Protein 6BKA (pdb70)

Organism: Cyberlindnera mrakii (NCBI:txid1004253)

Radius of gyration: 20.06 Å; Cα contacts (8 Å, |Δi|>4): 781; chains: 1; bounding box: 52×48×50 Å

Sequence (373 aa):
MRSQIQSSFLKKTFEVRYPIIQAPMAGASTLELAATVTRLGGIGSIPMGSLSEKDAIEETTQLENFDEELVGDSGRIVNLNFFAHKKEPRSGRADVNEEWLKKYDKIYGKAGIEFDDKKELKLLYPSFRSIVDPQHPTVRLLKNLKPKIVSFHFGLPHEAVIESLQASDDIKKIFVTVTNLQEFQQAYESKLDGVVLQGWEAGGHRGNFKANDVEDGQLKTLLDLVSTIIVDYIDSASIISNPPFIIIAAGGIHDDEESSIKELLQFNIAAVQLGTVWLPSSSQATISPEHLKMMFQSPKSDTMMMTAAISGRNLRTISTPFLRDLHQQSSPLASIPDYPLPYDSFKSLANNDAKQSGKKGGPPQYSSAFLAGSNYHKSWKDDTRRSTEEIFSSILVQDL

Solvent-accessible surface area: 15961 Å² total

Nearest PDB structures (foldseek):
  6bka-assembly1_A  TM=1.003E+00  e=4.882E-81  Cyberlindnera mrakii
  5lsm-assembly3_A  TM=8.960E-01  e=1.431E-30  Shewanella oneidensis MR-1
  5lsm-assembly4_C  TM=8.951E-01  e=2.060E-30  Shewanella oneidensis MR-1
  5lsm-assembly5_F  TM=9.049E-01  e=4.034E-29  Shewanella oneidensis MR-1
  5lsm-assembly4_B  TM=9.003E-01  e=7.867E-29  Shewanella oneidensis MR-1

Secondary structure (DSSP, 8-state):
----HHHHHHHHT-SSSEEEPP-TTT--HHHHHHHHHHTSBEEEE-TT-TT--HHHHHHHHHHHHHTSS---EEEEEE-PPPPPSS-HHHHHHHHHHHHHHHHHHT------S-------GGG---TTSHHHHHHHHH--SEEEEESS---HHHHHHHHHTTPEEEEEE-SHHHHHHHHHTT-SEEEEE-TT-SEE---SSTT-TT-----HHHHHHHHHHHHHHHT-SSPPEEEEESS--SHHHHHHHHTTT-SEEEESGGGTTSTTS---HHHHHHHHS--S-EEEESTTTSS-EEEE--HHHHHHHHT--GGGSPSTTHHHHHHHHHHHHHHHTT--GGG---B--TTGGG---S---HHHHHHHHHTT-

InterPro domains:
  IPR004136 Nitronate monooxygenase [cd04730] (15-301)
  IPR013785 Aldolase-type TIM barrel [G3DSA:3.20.20.70] (5-374)

Structure (mmCIF, N/CA/C/O backbone):
data_6BKA
#
_entry.id   6BKA
#
_cell.length_a   44.820
_cell.length_b   68.430
_cell.length_c   58.366
_cell.angle_alpha   90.00
_cell.angle_beta   106.32
_cell.angle_gamma   90.00
#
_symmetry.space_group_name_H-M   'P 1 21 1'
#
loop_
_entity.id
_entity.type
_entity.pdbx_description
1 polymer 'Nitronate monooxygenase'
2 non-polymer 'FLAVIN MONONUCLEOTIDE'
3 non-polymer 3,6,9,12,15,18,21,24,27,30,33,36-dodecaoxaoctatriacontane-1,38-diol
4 non-polymer GLYCEROL
5 water water
#
loop_
_atom_site.group_PDB
_atom_site.id
_atom_site.type_symbol
_atom_site.label_atom_id
_atom_site.label_alt_id
_atom_site.label_comp_id
_atom_site.label_asym_id
_atom_site.label_entity_id
_atom_site.label_seq_id
_atom_site.pdbx_PDB_ins_code
_atom_site.Cartn_x
_atom_site.Cartn_y
_atom_site.Cartn_z
_atom_site.occupancy
_atom_site.B_iso_or_equiv
_atom_site.auth_seq_id
_atom_site.auth_comp_id
_atom_site.auth_asym_id
_atom_site.auth_atom_id
_atom_site.pdbx_PDB_model_num
ATOM 1 N N . MET A 1 1 ? 46.951 -9.088 39.846 1.00 24.07 1 MET A N 1
ATOM 2 C CA . MET A 1 1 ? 46.221 -9.983 38.898 1.00 23.89 1 MET A CA 1
ATOM 3 C C . MET A 1 1 ? 46.398 -9.372 37.528 1.00 17.82 1 MET A C 1
ATOM 4 O O . MET A 1 1 ? 46.732 -8.207 37.416 1.00 17.63 1 MET A O 1
ATOM 9 N N . ARG A 1 2 ? 46.197 -10.176 36.540 1.00 22.12 2 ARG A N 1
ATOM 10 C CA . ARG A 1 2 ? 46.216 -9.755 35.161 1.00 23.15 2 ARG A CA 1
ATOM 11 C C . ARG A 1 2 ? 44.986 -8.915 34.869 1.00 18.75 2 ARG A C 1
ATOM 12 O O . ARG A 1 2 ? 43.920 -9.163 35.466 1.00 17.42 2 ARG A O 1
ATOM 20 N N . SER A 1 3 ? 45.086 -7.982 33.946 1.00 18.42 3 SER A N 1
ATOM 21 C CA . SER A 1 3 ? 43.968 -7.087 33.547 1.00 18.94 3 SER A CA 1
ATOM 22 C C . SER A 1 3 ? 42.816 -7.939 33.055 1.00 17.85 3 SER A C 1
ATOM 23 O O . SER A 1 3 ? 43.000 -8.853 32.254 1.00 18.15 3 SER A O 1
ATOM 26 N N . GLN A 1 4 ? 41.616 -7.629 33.483 1.00 14.74 4 GLN A N 1
ATOM 27 C CA . GLN A 1 4 ? 40.423 -8.329 33.063 1.00 14.80 4 GLN A CA 1
ATOM 28 C C . GLN A 1 4 ? 39.734 -7.646 31.889 1.00 14.23 4 GLN A C 1
ATOM 29 O O . GLN A 1 4 ? 38.701 -8.133 31.449 1.00 12.81 4 GLN A O 1
ATOM 35 N N . ILE A 1 5 ? 40.309 -6.555 31.372 1.00 15.37 5 ILE A N 1
ATOM 36 C CA . ILE A 1 5 ? 39.599 -5.715 30.355 1.00 14.93 5 ILE A CA 1
ATOM 37 C C . ILE A 1 5 ? 39.310 -6.523 29.126 1.00 15.10 5 ILE A C 1
ATOM 38 O O . ILE A 1 5 ? 38.169 -6.538 28.652 1.00 13.72 5 ILE A O 1
ATOM 43 N N . GLN A 1 6 ? 40.316 -7.182 28.533 1.00 15.79 6 GLN A N 1
ATOM 44 C CA . GLN A 1 6 ? 40.035 -7.868 27.301 1.00 16.02 6 GLN A CA 1
ATOM 45 C C . GLN A 1 6 ? 39.054 -8.971 27.416 1.00 15.77 6 GLN A C 1
ATOM 46 O O . GLN A 1 6 ? 38.212 -9.159 26.511 1.00 16.49 6 GLN A O 1
ATOM 52 N N A SER A 1 7 ? 39.154 -9.759 28.514 0.70 15.66 7 SER A N 1
ATOM 53 N N B SER A 1 7 ? 39.165 -9.743 28.510 0.30 15.10 7 SER A N 1
ATOM 54 C CA A SER A 1 7 ? 38.196 -10.823 28.788 0.70 15.96 7 SER A CA 1
ATOM 55 C CA B SER A 1 7 ? 38.229 -10.819 28.833 0.30 14.68 7 SER A CA 1
ATOM 56 C C A SER A 1 7 ? 36.780 -10.221 28.874 0.70 14.74 7 SER A C 1
ATOM 57 C C B SER A 1 7 ? 36.800 -10.309 29.025 0.30 14.32 7 SER A C 1
ATOM 58 O O A SER A 1 7 ? 35.820 -10.735 28.328 0.70 13.88 7 SER A O 1
ATOM 59 O O B SER A 1 7 ? 35.843 -11.039 28.753 0.30 14.26 7 SER A O 1
ATOM 64 N N . PHE A 1 8 ? 36.667 -9.065 29.506 1.00 14.24 8 PHE A N 1
ATOM 65 C CA . PHE A 1 8 ? 35.321 -8.431 29.696 1.00 14.22 8 PHE A CA 1
ATOM 66 C C . PHE A 1 8 ? 34.785 -8.025 28.308 1.00 13.59 8 PHE A C 1
ATOM 67 O O . PHE A 1 8 ? 33.644 -8.295 27.999 1.00 13.55 8 PHE A O 1
ATOM 75 N N . LEU A 1 9 ? 35.627 -7.396 27.472 1.00 12.53 9 LEU A N 1
ATOM 76 C CA . LEU A 1 9 ? 35.192 -6.923 26.172 1.00 13.50 9 LEU A CA 1
ATOM 77 C C . LEU A 1 9 ? 34.738 -8.115 25.314 1.00 15.17 9 LEU A C 1
ATOM 78 O O . LEU A 1 9 ? 33.700 -8.080 24.605 1.00 14.76 9 LEU A O 1
ATOM 83 N N . LYS A 1 10 ? 35.486 -9.208 25.380 1.00 16.92 10 LYS A N 1
ATOM 84 C CA A LYS A 1 10 ? 35.146 -10.380 24.568 0.60 18.90 10 LYS A CA 1
ATOM 85 C CA B LYS A 1 10 ? 35.150 -10.407 24.591 0.40 17.32 10 LYS A CA 1
ATOM 86 C C . LYS A 1 10 ? 33.912 -11.112 25.061 1.00 16.79 10 LYS A C 1
ATOM 87 O O . LYS A 1 10 ? 33.079 -11.517 24.267 1.00 17.04 10 LYS A O 1
ATOM 98 N N . THR A 1 11 ? 33.777 -11.239 26.363 1.00 15.21 11 THR A N 1
ATOM 99 C CA . THR A 1 11 ? 32.650 -11.898 26.962 1.00 14.91 11 THR A CA 1
ATOM 100 C C . THR A 1 11 ? 31.363 -11.175 26.684 1.00 14.27 11 THR A C 1
ATOM 101 O O . THR A 1 11 ? 30.339 -11.850 26.360 1.00 14.33 11 THR A O 1
ATOM 105 N N . PHE A 1 12 ? 31.370 -9.834 26.770 1.00 12.81 12 PHE A N 1
ATOM 106 C CA . PHE A 1 12 ? 30.137 -9.066 26.603 1.00 12.57 12 PHE A CA 1
ATOM 107 C C . PHE A 1 12 ? 29.947 -8.512 25.191 1.00 13.57 12 PHE A C 1
ATOM 108 O O . PHE A 1 12 ? 28.929 -7.873 24.896 1.00 16.72 12 PHE A O 1
ATOM 116 N N . GLU A 1 13 ? 30.919 -8.740 24.324 1.00 14.15 13 GLU A N 1
ATOM 117 C CA . GLU A 1 13 ? 30.863 -8.283 22.918 1.00 15.81 13 GLU A CA 1
ATOM 118 C C . GLU A 1 13 ? 30.820 -6.764 22.740 1.00 16.44 13 GLU A C 1
ATOM 119 O O . GLU A 1 13 ? 30.028 -6.190 21.940 1.00 16.45 13 GLU A O 1
ATOM 125 N N . VAL A 1 14 ? 31.626 -6.097 23.549 1.00 14.45 14 VAL A N 1
ATOM 126 C CA . VAL A 1 14 ? 31.675 -4.669 23.607 1.00 13.70 14 VAL A CA 1
ATOM 127 C C . VAL A 1 14 ? 33.068 -4.114 23.262 1.00 13.69 14 VAL A C 1
ATOM 128 O O . VAL A 1 14 ? 34.067 -4.840 23.246 1.00 13.67 14 VAL A O 1
ATOM 132 N N . ARG A 1 15 ? 33.144 -2.820 23.059 1.00 13.35 15 ARG A N 1
ATOM 133 C CA . ARG A 1 15 ? 34.387 -2.140 22.611 1.00 15.00 15 ARG A CA 1
ATOM 134 C C . ARG A 1 15 ? 35.057 -1.455 23.774 1.00 14.76 15 ARG A C 1
ATOM 135 O O . ARG A 1 15 ? 36.277 -1.222 23.749 1.00 15.62 15 ARG A O 1
ATOM 143 N N . TYR A 1 16 ? 34.270 -0.960 24.737 1.00 13.23 16 TYR A N 1
ATOM 144 C CA . TYR A 1 16 ? 34.799 -0.112 25.830 1.00 13.07 16 TYR A CA 1
ATOM 145 C C . TYR A 1 16 ? 34.328 -0.661 27.195 1.00 13.35 16 TYR A C 1
ATOM 146 O O . TYR A 1 16 ? 33.155 -1.103 27.297 1.00 12.43 16 TYR A O 1
ATOM 155 N N . PRO A 1 17 ? 35.197 -0.643 28.207 1.00 12.76 17 PRO A N 1
ATOM 156 C CA . PRO A 1 17 ? 34.915 -1.276 29.500 1.00 13.86 17 PRO A CA 1
ATOM 157 C C . PRO A 1 17 ? 34.142 -0.314 30.393 1.00 14.77 17 PRO A C 1
ATOM 158 O O . PRO A 1 17 ? 34.592 0.084 31.472 1.00 14.68 17 PRO A O 1
ATOM 162 N N . ILE A 1 18 ? 32.938 0.022 29.896 1.00 13.46 18 ILE A N 1
ATOM 163 C CA . ILE A 1 18 ? 32.117 1.074 30.533 1.00 13.20 18 ILE A CA 1
ATOM 164 C C . ILE A 1 18 ? 30.687 0.518 30.656 1.00 12.58 18 ILE A C 1
ATOM 165 O O . ILE A 1 18 ? 30.110 0.103 29.699 1.00 12.85 18 ILE A O 1
ATOM 170 N N . ILE A 1 19 ? 30.128 0.559 31.866 1.00 11.13 19 ILE A N 1
ATOM 171 C CA . ILE A 1 19 ? 28.717 0.211 32.141 1.00 10.75 19 ILE A CA 1
ATOM 172 C C . ILE A 1 19 ? 28.027 1.512 32.639 1.00 10.98 19 ILE A C 1
ATOM 173 O O . ILE A 1 19 ? 28.497 2.191 33.572 1.00 11.35 19 ILE A O 1
ATOM 178 N N . GLN A 1 20 ? 26.935 1.904 31.971 1.00 9.93 20 GLN A N 1
ATOM 179 C CA . GLN A 1 20 ? 26.072 2.972 32.478 1.00 9.15 20 GLN A CA 1
ATOM 180 C C . GLN A 1 20 ? 25.219 2.359 33.590 1.00 8.62 20 GLN A C 1
ATOM 181 O O . GLN A 1 20 ? 24.463 1.417 33.338 1.00 9.57 20 GLN A O 1
ATOM 187 N N . ALA A 1 21 ? 25.339 2.909 34.794 1.00 9.29 21 ALA A N 1
ATOM 188 C CA . ALA A 1 21 ? 24.678 2.346 35.960 1.00 9.27 21 ALA A CA 1
ATOM 189 C C . ALA A 1 21 ? 23.151 2.367 35.770 1.00 9.22 21 ALA A C 1
ATOM 190 O O . ALA A 1 21 ? 22.601 3.411 35.249 1.00 9.53 21 ALA A O 1
ATOM 192 N N . PRO A 1 22 ? 22.483 1.288 36.129 1.00 9.41 22 PRO A N 1
ATOM 193 C CA . PRO A 1 22 ? 20.982 1.360 36.235 1.00 9.98 22 PRO A CA 1
ATOM 194 C C . PRO A 1 22 ? 20.633 2.383 37.288 1.00 10.29 22 PRO A C 1
ATOM 195 O O . PRO A 1 22 ? 21.215 2.294 38.391 1.00 11.28 22 PRO A O 1
ATOM 199 N N . MET A 1 23 ? 19.656 3.274 36.996 1.00 10.27 23 MET A N 1
ATOM 200 C CA . MET A 1 23 ? 19.283 4.291 37.915 1.00 10.03 23 MET A CA 1
ATOM 201 C C . MET A 1 23 ? 17.791 4.455 37.958 1.00 9.99 23 MET A C 1
ATOM 202 O O . MET A 1 23 ? 17.189 5.239 37.185 1.00 9.66 23 MET A O 1
ATOM 207 N N . ALA A 1 24 ? 17.152 3.810 38.941 1.00 11.34 24 ALA A N 1
ATOM 208 C CA . ALA A 1 24 ? 15.699 3.877 39.030 1.00 11.69 24 ALA A CA 1
ATOM 209 C C . ALA A 1 24 ? 15.255 5.309 39.120 1.00 13.08 24 ALA A C 1
ATOM 210 O O . ALA A 1 24 ? 15.777 6.070 39.924 1.00 13.28 24 ALA A O 1
ATOM 212 N N . GLY A 1 25 ? 14.362 5.696 38.223 1.00 13.46 25 GLY A N 1
ATOM 213 C CA . GLY A 1 25 ? 13.784 7.073 38.180 1.00 14.64 25 GLY A CA 1
ATOM 214 C C . GLY A 1 25 ? 14.580 8.142 37.461 1.00 13.88 25 GLY A C 1
ATOM 215 O O . GLY A 1 25 ? 14.134 9.277 37.349 1.00 14.63 25 GLY A O 1
ATOM 216 N N . ALA A 1 26 ? 15.765 7.779 36.944 1.00 12.02 26 ALA A N 1
ATOM 217 C CA . ALA A 1 26 ? 16.710 8.727 36.341 1.00 12.49 26 ALA A CA 1
ATOM 218 C C . ALA A 1 26 ? 17.255 8.229 34.993 1.00 12.26 26 ALA A C 1
ATOM 219 O O . ALA A 1 26 ? 17.311 9.040 34.064 1.00 12.80 26 ALA A O 1
ATOM 221 N N . SER A 1 27 ? 17.634 6.958 34.881 1.00 11.39 27 SER A N 1
ATOM 222 C CA . SER A 1 27 ? 18.052 6.412 33.555 1.00 11.78 27 SER A CA 1
ATOM 223 C C . SER A 1 27 ? 16.847 5.989 32.787 1.00 12.89 27 SER A C 1
ATOM 224 O O . SER A 1 27 ? 15.803 5.739 33.363 1.00 15.29 27 SER A O 1
ATOM 227 N N . THR A 1 28 ? 16.966 5.898 31.457 1.00 11.56 28 THR A N 1
ATOM 228 C CA . THR A 1 28 ? 15.875 5.560 30.578 1.00 10.82 28 THR A CA 1
ATOM 229 C C . THR A 1 28 ? 16.282 4.452 29.608 1.00 10.51 28 THR A C 1
ATOM 230 O O . THR A 1 28 ? 17.486 4.068 29.479 1.00 10.26 28 THR A O 1
ATOM 234 N N . LEU A 1 29 ? 15.316 3.893 28.910 1.00 11.11 29 LEU A N 1
ATOM 235 C CA . LEU A 1 29 ? 15.651 2.941 27.865 1.00 11.28 29 LEU A CA 1
ATOM 236 C C . LEU A 1 29 ? 16.530 3.557 26.775 1.00 10.60 29 LEU A C 1
ATOM 237 O O . LEU A 1 29 ? 17.395 2.864 26.191 1.00 12.47 29 LEU A O 1
ATOM 242 N N . GLU A 1 30 ? 16.258 4.830 26.433 1.00 11.99 30 GLU A N 1
ATOM 243 C CA . GLU A 1 30 ? 16.986 5.506 25.418 1.00 11.66 30 GLU A CA 1
ATOM 244 C C . GLU A 1 30 ? 18.446 5.659 25.810 1.00 11.46 30 GLU A C 1
ATOM 245 O O . GLU A 1 30 ? 19.341 5.412 25.008 1.00 11.02 30 GLU A O 1
ATOM 251 N N . LEU A 1 31 ? 18.702 6.080 27.069 1.00 10.79 31 LEU A N 1
ATOM 252 C CA . LEU A 1 31 ? 20.084 6.153 27.521 1.00 10.58 31 LEU A CA 1
ATOM 253 C C . LEU A 1 31 ? 20.804 4.830 27.4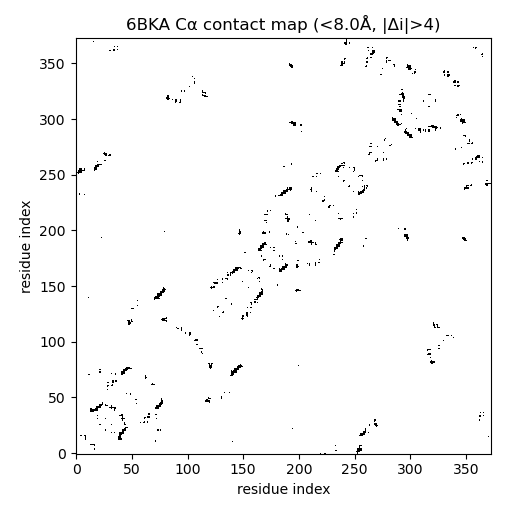46 1.00 10.49 31 LEU A C 1
ATOM 254 O O . LEU A 1 31 ? 21.932 4.747 26.920 1.00 10.43 31 LEU A O 1
ATOM 259 N N . ALA A 1 32 ? 20.158 3.776 27.930 1.00 10.03 32 ALA A N 1
ATOM 260 C CA . ALA A 1 32 ? 20.756 2.456 27.894 1.00 9.43 32 ALA A CA 1
ATOM 261 C C . ALA A 1 32 ? 21.059 1.990 26.469 1.00 9.24 32 ALA A C 1
ATOM 262 O O . ALA A 1 32 ? 22.162 1.527 26.180 1.00 10.40 32 ALA A O 1
ATOM 264 N N . ALA A 1 33 ? 20.071 2.122 25.565 1.00 10.73 33 ALA A N 1
ATOM 265 C CA . ALA A 1 33 ? 20.254 1.690 24.149 1.00 11.17 33 ALA A CA 1
ATOM 266 C C . ALA A 1 33 ? 21.400 2.489 23.516 1.00 11.63 33 ALA A C 1
ATOM 267 O O . ALA A 1 33 ? 22.187 1.942 22.754 1.00 12.01 33 ALA A O 1
ATOM 269 N N . THR A 1 34 ? 21.453 3.818 23.795 1.00 10.90 34 THR A N 1
ATOM 270 C CA . THR A 1 34 ? 22.508 4.639 23.235 1.00 12.42 34 THR A CA 1
ATOM 271 C C . THR A 1 34 ? 23.895 4.192 23.723 1.00 11.96 34 THR A C 1
ATOM 272 O O . THR A 1 34 ? 24.822 4.074 22.922 1.00 11.69 34 THR A O 1
ATOM 276 N N . VAL A 1 35 ? 24.050 3.922 24.994 1.00 11.89 35 VAL A N 1
ATOM 277 C CA . VAL A 1 35 ? 25.365 3.499 25.518 1.00 11.38 35 VAL A CA 1
ATOM 278 C C . VAL A 1 35 ? 25.774 2.132 24.925 1.00 11.44 35 VAL A C 1
ATOM 279 O O . VAL A 1 35 ? 26.946 1.974 24.582 1.00 11.95 35 VAL A O 1
ATOM 283 N N . THR A 1 36 ? 24.846 1.150 24.786 1.00 10.11 36 THR A N 1
ATOM 284 C CA . THR A 1 36 ? 25.129 -0.077 24.080 1.00 11.19 36 THR A CA 1
ATOM 285 C C . THR A 1 36 ? 25.523 0.205 22.593 1.00 12.20 36 THR A C 1
ATOM 286 O O . THR A 1 36 ? 26.507 -0.365 22.142 1.00 12.85 36 THR A O 1
ATOM 290 N N . ARG A 1 37 ? 24.786 1.070 21.895 1.00 10.90 37 ARG A N 1
ATOM 291 C CA . ARG A 1 37 ? 25.155 1.456 20.507 1.00 10.98 37 ARG A CA 1
ATOM 292 C C . ARG A 1 37 ? 26.563 2.046 20.394 1.00 12.06 37 ARG A C 1
ATOM 293 O O . ARG A 1 37 ? 27.237 1.784 19.399 1.00 13.38 37 ARG A O 1
ATOM 301 N N . LEU A 1 38 ? 26.953 2.823 21.378 1.00 11.97 38 LEU A N 1
ATOM 302 C CA . LEU A 1 38 ? 28.285 3.466 21.454 1.00 12.93 38 LEU A CA 1
ATOM 303 C C . LEU A 1 38 ? 29.395 2.515 21.759 1.00 13.34 38 LEU A C 1
ATOM 304 O O . LEU A 1 38 ? 30.561 2.875 21.606 1.00 15.61 38 LEU A O 1
ATOM 309 N N . GLY A 1 39 ? 29.076 1.294 22.228 1.00 13.62 39 GLY A N 1
ATOM 310 C CA . GLY A 1 39 ? 30.074 0.264 22.475 1.00 13.38 39 GLY A CA 1
ATOM 311 C C . GLY A 1 39 ? 30.363 -0.045 23.933 1.00 12.31 39 GLY A C 1
ATOM 312 O O . GLY A 1 39 ? 31.328 -0.767 24.161 1.00 14.02 39 GLY A O 1
ATOM 313 N N . GLY A 1 40 ? 29.602 0.500 24.858 1.00 11.19 40 GLY A N 1
ATOM 314 C CA . GLY A 1 40 ? 29.611 0.037 26.253 1.00 11.33 40 GLY A CA 1
ATOM 315 C C . GLY A 1 40 ? 28.423 -0.798 26.561 1.00 10.82 40 GLY A C 1
ATOM 316 O O . GLY A 1 40 ? 27.860 -1.452 25.686 1.00 12.62 40 GLY A O 1
ATOM 317 N N . ILE A 1 41 ? 28.090 -0.898 27.835 1.00 11.03 41 ILE A N 1
ATOM 318 C CA . ILE A 1 41 ? 26.931 -1.672 28.233 1.00 11.00 41 ILE A CA 1
ATOM 319 C C . ILE A 1 41 ? 25.887 -0.846 28.944 1.00 11.19 41 ILE A C 1
ATOM 320 O O . ILE A 1 41 ? 26.148 -0.253 30.016 1.00 10.21 41 ILE A O 1
ATOM 325 N N . GLY A 1 42 ? 24.703 -0.727 28.303 1.00 11.16 42 GLY A N 1
ATOM 326 C CA . GLY A 1 42 ? 23.580 -0.000 28.925 1.00 10.41 42 GLY A CA 1
ATOM 327 C C . GLY A 1 42 ? 22.972 -0.885 30.004 1.00 10.50 42 GLY A C 1
ATOM 328 O O . GLY A 1 42 ? 23.054 -2.157 29.925 1.00 9.47 42 GLY A O 1
ATOM 329 N N . SER A 1 43 ? 22.255 -0.239 30.958 1.00 10.20 43 SER A N 1
ATOM 330 C CA . SER A 1 43 ? 21.606 -0.962 32.030 1.00 10.55 43 SER A CA 1
ATOM 331 C C . SER A 1 43 ? 20.204 -0.437 32.229 1.00 11.37 43 SER A C 1
ATOM 332 O O . SER A 1 43 ? 19.969 0.809 32.074 1.00 10.18 43 SER A O 1
ATOM 335 N N . ILE A 1 44 ? 19.326 -1.356 32.654 1.00 10.12 44 ILE A N 1
ATOM 336 C CA . ILE A 1 44 ? 17.891 -1.016 32.851 1.00 9.94 44 ILE A CA 1
ATOM 337 C C . ILE A 1 44 ? 17.553 -1.306 34.297 1.00 9.65 44 ILE A C 1
ATOM 338 O O . ILE A 1 44 ? 17.660 -2.490 34.734 1.00 9.94 44 ILE A O 1
ATOM 343 N N . PRO A 1 45 ? 17.100 -0.297 35.061 1.00 9.92 45 PRO A N 1
ATOM 344 C CA . PRO A 1 45 ? 16.736 -0.486 36.445 1.00 10.87 45 PRO A CA 1
ATOM 345 C C . PRO A 1 45 ? 15.356 -1.165 36.523 1.00 11.69 45 PRO A C 1
ATOM 346 O O . PRO A 1 45 ? 14.352 -0.546 36.105 1.00 14.25 45 PRO A O 1
ATOM 350 N N . MET A 1 46 ? 15.318 -2.429 36.963 1.00 10.81 46 MET A N 1
ATOM 351 C CA . MET A 1 46 ? 14.092 -3.236 37.065 1.00 10.98 46 MET A CA 1
ATOM 352 C C . MET A 1 46 ? 13.805 -3.636 38.515 1.00 12.39 46 MET A C 1
ATOM 353 O O . MET A 1 46 ? 13.075 -4.625 38.775 1.00 13.58 46 MET A O 1
ATOM 358 N N . GLY A 1 47 ? 14.305 -2.832 39.443 1.00 11.93 47 GLY A N 1
ATOM 359 C CA . GLY A 1 47 ? 14.222 -3.213 40.856 1.00 14.06 47 GLY A CA 1
ATOM 360 C C . GLY A 1 47 ? 12.796 -3.340 41.356 1.00 14.58 47 GLY A C 1
ATOM 361 O O . GLY A 1 47 ? 12.511 -3.991 42.308 1.00 19.04 47 GLY A O 1
ATOM 362 N N . SER A 1 48 ? 11.911 -2.592 40.725 1.00 13.55 48 SER A N 1
ATOM 363 C CA . SER A 1 48 ? 10.485 -2.624 41.097 1.00 14.23 48 SER A CA 1
ATOM 364 C C . SER A 1 48 ? 9.698 -3.713 40.386 1.00 14.14 48 SER A C 1
ATOM 365 O O . SER A 1 48 ? 8.419 -3.835 40.643 1.00 15.38 48 SER A O 1
ATOM 368 N N . LEU A 1 49 ? 10.334 -4.478 39.504 1.00 12.09 49 LEU A N 1
ATOM 369 C CA . LEU A 1 49 ? 9.624 -5.332 38.561 1.00 12.84 49 LEU A CA 1
ATOM 370 C C . LEU A 1 49 ? 9.714 -6.875 38.829 1.00 12.76 49 LEU A C 1
ATOM 371 O O . LEU A 1 49 ? 9.339 -7.689 37.953 1.00 12.93 49 LEU A O 1
ATOM 376 N N . SER A 1 50 ? 10.153 -7.288 40.019 1.00 12.28 50 SER A N 1
ATOM 377 C CA . SER A 1 50 ? 10.432 -8.726 40.262 1.00 13.84 50 SER A CA 1
ATOM 378 C C . SER A 1 50 ? 9.193 -9.616 40.079 1.00 15.06 50 SER A C 1
ATOM 379 O O . SER A 1 50 ? 9.301 -10.808 39.707 1.00 14.60 50 SER A O 1
ATOM 382 N N . GLU A 1 51 ? 8.006 -9.073 40.404 1.00 13.70 51 GLU A N 1
ATOM 383 C CA . GLU A 1 51 ? 6.741 -9.826 40.175 1.00 13.39 51 GLU A CA 1
ATOM 384 C C . GLU A 1 51 ? 5.914 -9.279 38.983 1.00 16.56 51 GLU A C 1
ATOM 385 O O . GLU A 1 51 ? 4.670 -9.490 38.932 1.00 17.57 51 GLU A O 1
ATOM 391 N N . LYS A 1 52 ? 6.514 -8.461 38.121 1.00 14.08 52 LYS A N 1
ATOM 392 C CA . LYS A 1 52 ? 5.863 -7.905 36.933 1.00 14.74 52 LYS A CA 1
ATOM 393 C C . LYS A 1 52 ? 6.590 -8.393 35.690 1.00 15.68 52 LYS A C 1
ATOM 394 O O . LYS A 1 52 ? 7.276 -7.621 35.033 1.00 16.30 52 LYS A O 1
ATOM 408 N N . ASP A 1 54 ? 5.733 -9.244 32.718 1.00 15.18 54 ASP A N 1
ATOM 409 C CA . ASP A 1 54 ? 5.427 -8.601 31.486 1.00 17.42 54 ASP A CA 1
ATOM 410 C C . ASP A 1 54 ? 6.175 -7.350 31.278 1.00 14.56 54 ASP A C 1
ATOM 411 O O . ASP A 1 54 ? 6.553 -7.054 30.137 1.00 15.22 54 ASP A O 1
ATOM 416 N N . ALA A 1 55 ? 6.368 -6.564 32.331 1.00 13.29 55 ALA A N 1
ATOM 417 C CA . ALA A 1 55 ? 7.075 -5.280 32.216 1.00 13.07 55 ALA A CA 1
ATOM 418 C C . ALA A 1 55 ? 8.557 -5.519 31.879 1.00 12.19 55 ALA A C 1
ATOM 419 O O . ALA A 1 55 ? 9.171 -4.774 31.121 1.00 12.87 55 ALA A O 1
ATOM 421 N N . ILE A 1 56 ? 9.139 -6.559 32.507 1.00 12.08 56 ILE A N 1
ATOM 422 C CA . ILE A 1 56 ? 10.537 -6.970 32.217 1.00 11.42 56 ILE A CA 1
ATOM 423 C C . ILE A 1 56 ? 10.651 -7.198 30.727 1.00 12.91 56 ILE A C 1
ATOM 424 O O . ILE A 1 56 ? 11.557 -6.633 30.080 1.00 12.71 56 ILE A O 1
ATOM 429 N N . GLU A 1 57 ? 9.758 -8.011 30.178 1.00 11.49 57 GLU A N 1
ATOM 430 C CA A GLU A 1 57 ? 9.847 -8.359 28.768 0.50 12.00 57 GLU A CA 1
ATOM 431 C CA B GLU A 1 57 ? 9.790 -8.388 28.749 0.50 13.27 57 GLU A CA 1
ATOM 432 C C . GLU A 1 57 ? 9.579 -7.165 27.843 1.00 11.88 57 GLU A C 1
ATOM 433 O O . GLU A 1 57 ? 10.341 -6.920 26.859 1.00 13.48 57 GLU A O 1
ATOM 444 N N A THR A 1 58 ? 8.531 -6.420 28.143 0.70 11.60 58 THR A N 1
ATOM 445 N N B THR A 1 58 ? 8.551 -6.369 28.095 0.30 12.32 58 THR A N 1
ATOM 446 C CA A THR A 1 58 ? 8.210 -5.255 27.314 0.70 11.35 58 THR A CA 1
ATOM 447 C CA B THR A 1 58 ? 8.289 -5.246 27.169 0.30 12.13 58 THR A CA 1
ATOM 448 C C A THR A 1 58 ? 9.384 -4.262 27.256 0.70 11.64 58 THR A C 1
ATOM 449 C C B THR A 1 58 ? 9.311 -4.106 27.250 0.30 12.26 58 THR A C 1
ATOM 450 O O A THR A 1 58 ? 9.748 -3.813 26.164 0.70 10.94 58 THR A O 1
ATOM 451 O O B THR A 1 58 ? 9.501 -3.379 26.260 0.30 11.90 58 THR A O 1
ATOM 458 N N . GLN A 1 59 ? 9.918 -3.901 28.415 1.00 12.41 59 GLN A N 1
ATOM 459 C CA . GLN A 1 59 ? 11.047 -2.976 28.492 1.00 13.04 59 GLN A CA 1
ATOM 460 C C . GLN A 1 59 ? 12.238 -3.508 27.686 1.00 11.39 59 GLN A C 1
ATOM 461 O O . GLN A 1 59 ? 12.876 -2.722 26.907 1.00 12.60 59 GLN A O 1
ATOM 467 N N . LEU A 1 60 ? 12.552 -4.794 27.830 1.00 12.15 60 LEU A N 1
ATOM 468 C CA . LEU A 1 60 ? 13.666 -5.341 27.049 1.00 12.81 60 LEU A CA 1
ATOM 469 C C . LEU A 1 60 ? 13.372 -5.282 25.527 1.00 12.23 60 LEU A C 1
ATOM 470 O O . LEU A 1 60 ? 14.256 -4.952 24.757 1.00 12.34 60 LEU A O 1
ATOM 475 N N . GLU A 1 61 ? 12.149 -5.567 25.123 1.00 11.24 61 GLU A N 1
ATOM 476 C CA . GLU A 1 61 ? 11.815 -5.513 23.741 1.00 12.57 61 GLU A CA 1
ATOM 477 C C . GLU A 1 61 ? 11.872 -4.091 23.155 1.00 11.98 61 GLU A C 1
ATOM 478 O O . GLU A 1 61 ? 12.330 -3.915 22.011 1.00 13.59 61 GLU A O 1
ATOM 484 N N . ASN A 1 62 ? 11.443 -3.112 23.949 1.00 12.37 62 ASN A N 1
ATOM 485 C CA . ASN A 1 62 ? 11.580 -1.683 23.578 1.00 12.44 62 ASN A CA 1
ATOM 486 C C . ASN A 1 62 ? 13.048 -1.281 23.497 1.00 12.97 62 ASN A C 1
ATOM 487 O O . ASN A 1 62 ? 13.423 -0.613 22.564 1.00 12.08 62 ASN A O 1
ATOM 492 N N . PHE A 1 63 ? 13.904 -1.801 24.385 1.00 12.03 63 PHE A N 1
ATOM 493 C CA . PHE A 1 63 ? 15.346 -1.577 24.285 1.00 11.73 63 PHE A CA 1
ATOM 494 C C . PHE A 1 63 ? 15.888 -2.186 22.989 1.00 12.03 63 PHE A C 1
ATOM 495 O O . PHE A 1 63 ? 16.651 -1.535 22.296 1.00 12.08 63 PHE A O 1
ATOM 503 N N . ASP A 1 64 ? 15.465 -3.393 22.630 1.00 11.53 64 ASP A N 1
ATOM 504 C CA . ASP A 1 64 ? 15.927 -4.067 21.421 1.00 12.80 64 ASP A CA 1
ATOM 505 C C . ASP A 1 64 ? 15.550 -3.230 20.190 1.00 12.63 64 ASP A C 1
ATOM 506 O O . ASP A 1 64 ? 16.357 -3.137 19.245 1.00 13.62 64 ASP A O 1
ATOM 511 N N A GLU A 1 65 ? 14.363 -2.629 20.203 0.70 13.20 65 GLU A N 1
ATOM 512 N N B GLU A 1 65 ? 14.348 -2.651 20.164 0.30 12.74 65 GLU A N 1
ATOM 513 C CA A GLU A 1 65 ? 13.938 -1.790 19.080 0.70 15.85 65 GLU A CA 1
ATOM 514 C CA B GLU A 1 65 ? 13.960 -1.766 19.050 0.30 13.62 65 GLU A CA 1
ATOM 515 C C A GLU A 1 65 ? 14.760 -0.531 18.960 0.70 14.43 65 GLU A C 1
ATOM 516 C C B GLU A 1 65 ? 14.942 -0.620 18.947 0.30 13.43 65 GLU A C 1
ATOM 517 O O A GLU A 1 65 ? 15.019 -0.071 17.848 0.70 13.24 65 GLU A O 1
ATOM 518 O O B GLU A 1 65 ? 15.517 -0.359 17.854 0.30 12.87 65 GLU A O 1
ATOM 529 N N . LEU A 1 66 ? 15.188 0.017 20.099 1.00 13.35 66 LEU A N 1
ATOM 530 C CA . LEU A 1 66 ? 16.074 1.224 20.126 1.00 13.02 66 LEU A CA 1
ATOM 531 C C . LEU A 1 66 ? 17.509 0.927 19.671 1.00 14.77 66 LEU A C 1
ATOM 532 O O . LEU A 1 66 ? 18.156 1.709 18.929 1.00 17.91 66 LEU A O 1
ATOM 537 N N . VAL A 1 67 ? 18.013 -0.249 20.074 1.00 12.96 67 VAL A N 1
ATOM 538 C CA . VAL A 1 67 ? 19.340 -0.678 19.671 1.00 13.20 67 VAL A CA 1
ATOM 539 C C . VAL A 1 67 ? 19.340 -1.016 18.195 1.00 14.75 67 VAL A C 1
ATOM 540 O O . VAL A 1 67 ? 20.347 -0.747 17.518 1.00 16.98 67 VAL A O 1
ATOM 544 N N . GLY A 1 68 ? 18.282 -1.709 17.727 1.00 14.52 68 GLY A N 1
ATOM 545 C CA . GLY A 1 68 ? 18.184 -2.144 16.346 1.00 16.14 68 GLY A CA 1
ATOM 546 C C . GLY A 1 68 ? 18.384 -3.631 16.117 1.00 18.59 68 GLY A C 1
ATOM 547 O O . GLY A 1 68 ? 18.289 -4.115 15.004 1.00 18.80 68 GLY A O 1
ATOM 548 N N . ASP A 1 69 ? 18.671 -4.400 17.172 1.00 15.58 69 ASP A N 1
ATOM 549 C CA . ASP A 1 69 ? 18.822 -5.862 17.053 1.00 17.01 69 ASP A CA 1
ATOM 550 C C . ASP A 1 69 ? 18.576 -6.451 18.436 1.00 15.89 69 ASP A C 1
ATOM 551 O O . ASP A 1 69 ? 18.457 -5.686 19.399 1.00 14.18 69 ASP A O 1
ATOM 556 N N . SER A 1 70 ? 18.456 -7.776 18.517 1.00 14.59 70 SER A N 1
ATOM 557 C CA . SER A 1 70 ? 18.172 -8.454 19.743 1.00 15.21 70 SER A CA 1
ATOM 558 C C . SER A 1 70 ? 19.384 -9.075 20.382 1.00 14.59 70 SER A C 1
ATOM 559 O O . SER A 1 70 ? 19.255 -10.113 21.098 1.00 15.68 70 SER A O 1
ATOM 562 N N . GLY A 1 71 ? 20.568 -8.494 20.150 1.00 15.50 71 GLY A N 1
ATOM 563 C CA . GLY A 1 71 ? 21.800 -8.941 20.779 1.00 14.10 71 GLY A CA 1
ATOM 564 C C . GLY A 1 71 ? 21.800 -8.943 22.309 1.00 14.68 71 GLY A C 1
ATOM 565 O O . GLY A 1 71 ? 22.483 -9.767 22.940 1.00 13.95 71 GLY A O 1
ATOM 566 N N . ARG A 1 72 ? 21.001 -8.060 22.881 1.00 12.84 72 ARG A N 1
ATOM 567 C CA . ARG A 1 72 ? 20.787 -7.961 24.332 1.00 13.30 72 ARG A CA 1
ATOM 568 C C . ARG A 1 72 ? 22.069 -7.826 25.132 1.00 12.74 72 ARG A C 1
ATOM 569 O O . ARG A 1 72 ? 22.322 -8.520 26.197 1.00 12.73 72 ARG A O 1
ATOM 577 N N . ILE A 1 73 ? 22.839 -6.841 24.669 1.00 12.00 73 ILE A N 1
ATOM 578 C CA . ILE A 1 73 ? 24.036 -6.400 25.306 1.00 12.26 73 ILE A CA 1
ATOM 579 C C . ILE A 1 73 ? 23.607 -5.379 26.351 1.00 11.13 73 ILE A C 1
ATOM 580 O O . ILE A 1 73 ? 23.591 -4.205 26.113 1.00 12.61 73 ILE A O 1
ATOM 585 N N . VAL A 1 74 ? 23.149 -5.895 27.474 1.00 10.96 74 VAL A N 1
ATOM 586 C CA . VAL A 1 74 ? 22.461 -5.102 28.478 1.00 11.21 74 VAL A CA 1
ATOM 587 C C . VAL A 1 74 ? 22.589 -5.742 29.841 1.00 10.72 74 VAL A C 1
ATOM 588 O O . VAL A 1 74 ? 22.789 -6.980 29.929 1.00 10.46 74 VAL A O 1
ATOM 592 N N . ASN A 1 75 ? 22.439 -4.887 30.865 1.00 9.22 75 ASN A N 1
ATOM 593 C CA . ASN A 1 75 ? 22.447 -5.272 32.262 1.00 9.62 75 ASN A CA 1
ATOM 594 C C . ASN A 1 75 ? 21.007 -5.050 32.810 1.00 10.42 75 ASN A C 1
ATOM 595 O O . ASN A 1 75 ? 20.606 -3.893 32.864 1.00 10.12 75 ASN A O 1
ATOM 600 N N . LEU A 1 76 ? 20.273 -6.128 33.148 1.00 9.58 76 LEU A N 1
ATOM 601 C CA . LEU A 1 76 ? 18.952 -5.991 33.813 1.00 9.69 76 LEU A CA 1
ATOM 602 C C . LEU A 1 76 ? 19.167 -6.107 35.335 1.00 10.73 76 LEU A C 1
ATOM 603 O O . LEU A 1 76 ? 19.688 -7.121 35.808 1.00 11.46 76 LEU A O 1
ATOM 608 N N . ASN A 1 77 ? 18.812 -5.034 36.038 1.00 10.28 77 ASN A N 1
ATOM 609 C CA . ASN A 1 77 ? 19.112 -4.848 37.454 1.00 9.74 77 ASN A CA 1
ATOM 610 C C . ASN A 1 77 ? 17.925 -4.963 38.368 1.00 9.22 77 ASN A C 1
ATOM 611 O O . ASN A 1 77 ? 16.856 -4.402 38.105 1.00 9.76 77 ASN A O 1
ATOM 616 N N . PHE A 1 78 ? 18.090 -5.725 39.470 1.00 8.71 78 PHE A N 1
ATOM 617 C CA . PHE A 1 78 ? 16.983 -6.020 40.432 1.00 9.90 78 PHE A CA 1
ATOM 618 C C . PHE A 1 78 ? 17.449 -5.785 41.842 1.00 10.57 78 PHE A C 1
ATOM 619 O O . PHE A 1 78 ? 18.652 -5.744 42.114 1.00 11.60 78 PHE A O 1
ATOM 627 N N . PHE A 1 79 ? 16.495 -5.536 42.704 1.00 11.16 79 PHE A N 1
ATOM 628 C CA . PHE A 1 79 ? 16.753 -5.313 44.132 1.00 11.13 79 PHE A CA 1
ATOM 629 C C . PHE A 1 79 ? 16.531 -6.617 44.903 1.00 12.13 79 PHE A C 1
ATOM 630 O O . PHE A 1 79 ? 15.438 -7.250 44.716 1.00 10.79 79 PHE A O 1
ATOM 638 N N . ALA A 1 80 ? 17.511 -7.011 45.752 1.00 11.62 80 ALA A N 1
ATOM 639 C CA . ALA A 1 80 ? 17.417 -8.206 46.561 1.00 11.48 80 ALA A CA 1
ATOM 640 C C . ALA A 1 80 ? 17.658 -7.949 48.021 1.00 11.65 80 ALA A C 1
ATOM 641 O O . ALA A 1 80 ? 18.325 -8.743 48.731 1.00 14.43 80 ALA A O 1
ATOM 643 N N . HIS A 1 81 ? 17.064 -6.829 48.486 1.00 11.17 81 HIS A N 1
ATOM 644 C CA . HIS A 1 81 ? 17.064 -6.472 49.906 1.00 12.26 81 HIS A CA 1
ATOM 645 C C . HIS A 1 81 ? 16.242 -7.450 50.749 1.00 12.25 81 HIS A C 1
ATOM 646 O O . HIS A 1 81 ? 15.362 -8.173 50.225 1.00 13.99 81 HIS A O 1
ATOM 653 N N A LYS A 1 82 ? 16.485 -7.438 52.056 0.70 13.98 82 LYS A N 1
ATOM 654 N N B LYS A 1 82 ? 16.460 -7.446 52.057 0.30 12.95 82 LYS A N 1
ATOM 655 C CA A LYS A 1 82 ? 15.498 -8.076 52.959 0.70 15.58 82 LYS A CA 1
ATOM 656 C CA B LYS A 1 82 ? 15.497 -8.119 52.946 0.30 13.26 82 LYS A CA 1
ATOM 657 C C A LYS A 1 82 ? 14.143 -7.338 52.898 0.70 14.28 82 LYS A C 1
ATOM 658 C C B LYS A 1 82 ? 14.160 -7.355 52.941 0.30 13.04 82 LYS A C 1
ATOM 659 O O A LYS A 1 82 ? 14.103 -6.096 52.881 0.70 15.50 82 LYS A O 1
ATOM 660 O O B LYS A 1 82 ? 14.163 -6.122 52.969 0.30 13.49 82 LYS A O 1
ATOM 671 N N . GLU A 1 83 ? 13.028 -8.072 52.900 1.00 12.88 83 GLU A N 1
ATOM 672 C CA . GLU A 1 83 ? 11.711 -7.454 52.920 1.00 12.69 83 GLU A CA 1
ATOM 673 C C . GLU A 1 83 ? 11.493 -6.696 54.292 1.00 13.35 83 GLU A C 1
ATOM 674 O O . GLU A 1 83 ? 12.072 -7.118 55.273 1.00 13.70 83 GLU A O 1
ATOM 680 N N . PRO A 1 84 ? 10.646 -5.681 54.289 1.00 12.77 84 PRO A N 1
ATOM 681 C CA . PRO A 1 84 ? 10.371 -5.026 55.572 1.00 16.25 84 PRO A CA 1
ATOM 682 C C . PRO A 1 84 ? 9.785 -5.990 56.584 1.00 16.27 84 PRO A C 1
ATOM 683 O O . PRO A 1 84 ? 8.930 -6.841 56.215 1.00 16.48 84 PRO A O 1
ATOM 687 N N . ARG A 1 85 ? 10.295 -5.928 57.831 1.00 16.33 85 ARG A N 1
ATOM 688 C CA . ARG A 1 85 ? 9.904 -6.910 58.866 1.00 19.21 85 ARG A CA 1
ATOM 689 C C . ARG A 1 85 ? 8.509 -6.728 59.387 1.00 21.36 85 ARG A C 1
ATOM 690 O O . ARG A 1 85 ? 8.016 -5.597 59.537 1.00 20.65 85 ARG A O 1
ATOM 698 N N . SER A 1 86 ? 7.881 -7.858 59.710 1.00 22.27 86 SER A N 1
ATOM 699 C CA . SER A 1 86 ? 6.643 -7.841 60.517 1.00 23.74 86 SER A CA 1
ATOM 700 C C . SER A 1 86 ? 6.955 -7.413 61.910 1.00 21.00 86 SER A C 1
ATOM 701 O O . SER A 1 86 ? 8.066 -7.460 62.405 1.00 25.03 86 SER A O 1
ATOM 704 N N . GLY A 1 87 ? 5.897 -7.097 62.630 1.00 28.93 87 GLY A N 1
ATOM 705 C CA . GLY A 1 87 ? 6.066 -6.763 64.045 1.00 26.03 87 GLY A CA 1
ATOM 706 C C . GLY A 1 87 ? 6.417 -5.296 64.244 1.00 30.31 87 GLY A C 1
ATOM 707 O O . GLY A 1 87 ? 6.836 -4.914 65.354 1.00 30.95 87 GLY A O 1
ATOM 708 N N . ARG A 1 88 ? 6.302 -4.453 63.190 1.00 23.82 88 ARG A N 1
ATOM 709 C CA . ARG A 1 88 ? 6.871 -3.064 63.309 1.00 24.16 88 ARG A CA 1
ATOM 710 C C . ARG A 1 88 ? 5.764 -2.016 63.311 1.00 22.26 88 ARG A C 1
ATOM 711 O O . ARG A 1 88 ? 5.971 -0.831 62.996 1.00 20.67 88 ARG A O 1
ATOM 719 N N . ALA A 1 89 ? 4.552 -2.412 63.719 1.00 22.92 89 ALA A N 1
ATOM 720 C CA . ALA A 1 89 ? 3.443 -1.540 63.716 1.00 23.17 89 ALA A CA 1
ATOM 721 C C . ALA A 1 89 ? 3.756 -0.274 64.523 1.00 21.88 89 ALA A C 1
ATOM 722 O O . ALA A 1 89 ? 3.337 0.789 64.116 1.00 21.57 89 ALA A O 1
ATOM 724 N N . ASP A 1 90 ? 4.546 -0.340 65.604 1.00 23.63 90 ASP A N 1
ATOM 725 C CA . ASP A 1 90 ? 4.766 0.885 66.435 1.00 24.98 90 ASP A CA 1
ATOM 726 C C . ASP A 1 90 ? 5.598 1.957 65.656 1.00 24.64 90 ASP A C 1
ATOM 727 O O . ASP A 1 90 ? 5.182 3.122 65.454 1.00 23.61 90 ASP A O 1
ATOM 732 N N . VAL A 1 91 ? 6.738 1.526 65.151 1.00 22.79 91 VAL A N 1
ATOM 733 C CA . VAL A 1 91 ? 7.604 2.355 64.371 1.00 19.68 91 VAL A CA 1
ATOM 734 C C . VAL A 1 91 ? 6.890 2.931 63.142 1.00 16.88 91 VAL A C 1
ATOM 735 O O . VAL A 1 91 ? 7.001 4.126 62.804 1.00 17.32 91 VAL A O 1
ATOM 739 N N . ASN A 1 92 ? 6.133 2.126 62.438 1.00 16.53 92 ASN A N 1
ATOM 740 C CA . ASN A 1 92 ? 5.494 2.537 61.270 1.00 15.56 92 ASN A CA 1
ATOM 741 C C . ASN A 1 92 ? 4.419 3.613 61.530 1.00 19.27 92 ASN A C 1
ATOM 742 O O . ASN A 1 92 ? 4.259 4.532 60.779 1.00 18.30 92 ASN A O 1
ATOM 747 N N . GLU A 1 93 ? 3.667 3.425 62.618 1.00 19.04 93 GLU A N 1
ATOM 748 C CA . GLU A 1 93 ? 2.648 4.331 62.944 1.00 21.04 93 GLU A CA 1
ATOM 749 C C . GLU A 1 93 ? 3.216 5.668 63.382 1.00 17.55 93 GLU A C 1
ATOM 750 O O . GLU A 1 93 ? 2.687 6.682 62.943 1.00 19.30 93 GLU A O 1
ATOM 756 N N . GLU A 1 94 ? 4.309 5.628 64.128 1.00 19.89 94 GLU A N 1
ATOM 757 C CA . GLU A 1 94 ? 4.990 6.854 64.552 1.00 21.82 94 GLU A CA 1
ATOM 758 C C . GLU A 1 94 ? 5.520 7.606 63.324 1.00 22.21 94 GLU A C 1
ATOM 759 O O . GLU A 1 94 ? 5.465 8.857 63.275 1.00 17.78 94 GLU A O 1
ATOM 765 N N . TRP A 1 95 ? 5.985 6.883 62.302 1.00 16.04 95 TRP A N 1
ATOM 766 C CA . TRP A 1 95 ? 6.479 7.538 61.090 1.00 16.38 95 TRP A CA 1
ATOM 767 C C . TRP A 1 95 ? 5.347 8.268 60.311 1.00 14.80 95 TRP A C 1
ATOM 768 O O . TRP A 1 95 ? 5.555 9.289 59.671 1.00 13.12 95 TRP A O 1
ATOM 779 N N . LEU A 1 96 ? 4.135 7.685 60.282 1.00 16.04 96 LEU A N 1
ATOM 780 C CA . LEU A 1 96 ? 3.004 8.327 59.695 1.00 16.87 96 LEU A CA 1
ATOM 781 C C . LEU A 1 96 ? 2.666 9.635 60.450 1.00 14.03 96 LEU A C 1
ATOM 782 O O . LEU A 1 96 ? 2.360 10.622 59.776 1.00 16.66 96 LEU A O 1
ATOM 787 N N . LYS A 1 97 ? 2.738 9.573 61.780 1.00 15.82 97 LYS A N 1
ATOM 788 C CA . LYS A 1 97 ? 2.455 10.779 62.615 1.00 18.52 97 LYS A CA 1
ATOM 789 C C . LYS A 1 97 ? 3.502 11.836 62.246 1.00 17.12 97 LYS A C 1
ATOM 790 O O . LYS A 1 97 ? 3.207 13.004 62.165 1.00 16.34 97 LYS A O 1
ATOM 796 N N . LYS A 1 98 ? 4.779 11.426 62.081 1.00 15.45 98 LYS A N 1
ATOM 797 C CA . LYS A 1 98 ? 5.841 12.332 61.670 1.00 15.06 98 LYS A CA 1
ATOM 798 C C . LYS A 1 98 ? 5.539 13.064 60.371 1.00 15.66 98 LYS A C 1
ATOM 799 O O . LYS A 1 98 ? 5.646 14.259 60.189 1.00 12.73 98 LYS A O 1
ATOM 805 N N . TYR A 1 99 ? 5.140 12.260 59.376 1.00 12.95 99 TYR A N 1
ATOM 806 C CA . TYR A 1 99 ? 4.767 12.846 58.162 1.00 12.29 99 TYR A CA 1
ATOM 807 C C . TYR A 1 99 ? 3.487 13.707 58.170 1.00 13.29 99 TYR A C 1
ATOM 808 O O . TYR A 1 99 ? 3.391 14.624 57.393 1.00 12.42 99 TYR A O 1
ATOM 817 N N . ASP A 1 100 ? 2.544 13.345 59.024 1.00 13.35 100 ASP A N 1
ATOM 818 C CA . ASP A 1 100 ? 1.341 14.174 59.236 1.00 15.09 100 ASP A CA 1
ATOM 819 C C . ASP A 1 100 ? 1.826 15.613 59.558 1.00 14.16 100 ASP A C 1
ATOM 820 O O . ASP A 1 100 ? 1.406 16.581 58.971 1.00 14.60 100 ASP A O 1
ATOM 825 N N . LYS A 1 101 ? 2.755 15.688 60.495 1.00 15.52 101 LYS A N 1
ATOM 826 C CA . LYS A 1 101 ? 3.326 16.999 60.907 1.00 14.99 101 LYS A CA 1
ATOM 827 C C . LYS A 1 101 ? 4.088 17.681 59.802 1.00 13.68 101 LYS A C 1
ATOM 828 O O . LYS A 1 101 ? 3.890 18.890 59.589 1.00 15.74 101 LYS A O 1
ATOM 834 N N . ILE A 1 102 ? 4.902 16.916 59.028 1.00 14.56 102 ILE A N 1
ATOM 835 C CA . ILE A 1 102 ? 5.622 17.488 57.862 1.00 15.60 102 ILE A CA 1
ATOM 836 C C . ILE A 1 102 ? 4.640 18.144 56.868 1.00 15.69 102 ILE A C 1
ATOM 837 O O . ILE A 1 102 ? 4.877 19.268 56.389 1.00 16.60 102 ILE A O 1
ATOM 842 N N . TYR A 1 103 ? 3.545 17.427 56.520 1.00 14.60 103 TYR A N 1
ATOM 843 C CA . TYR A 1 103 ? 2.516 17.963 55.653 1.00 17.02 103 TYR A CA 1
ATOM 844 C C . TYR A 1 103 ? 1.910 19.250 56.263 1.00 18.20 103 TYR A C 1
ATOM 845 O O . TYR A 1 103 ? 1.782 20.255 55.579 1.00 18.81 103 TYR A O 1
ATOM 854 N N . GLY A 1 104 ? 1.655 19.200 57.541 1.00 18.69 104 GLY A N 1
ATOM 855 C CA . GLY A 1 104 ? 1.072 20.338 58.297 1.00 19.44 104 GLY A CA 1
ATOM 856 C C . GLY A 1 104 ? 1.981 21.549 58.139 1.00 18.70 104 GLY A C 1
ATOM 857 O O . GLY A 1 104 ? 1.521 22.684 57.846 1.00 21.19 104 GLY A O 1
ATOM 858 N N . LYS A 1 105 ? 3.302 21.338 58.291 1.00 19.68 105 LYS A N 1
ATOM 859 C CA . LYS A 1 105 ? 4.281 22.488 58.210 1.00 20.63 105 LYS A CA 1
ATOM 860 C C . LYS A 1 105 ? 4.478 23.009 56.828 1.00 22.61 105 LYS A C 1
ATOM 861 O O . LYS A 1 105 ? 4.815 24.145 56.642 1.00 24.20 105 LYS A O 1
ATOM 867 N N . ALA A 1 106 ? 4.225 22.162 55.830 1.00 21.00 106 ALA A N 1
ATOM 868 C CA . ALA A 1 106 ? 4.233 22.526 54.423 1.00 24.23 106 ALA A CA 1
ATOM 869 C C . ALA A 1 106 ? 2.938 23.193 54.029 1.00 23.53 106 ALA A C 1
ATOM 870 O O . ALA A 1 106 ? 2.875 23.786 52.994 1.00 26.82 106 ALA A O 1
ATOM 872 N N . GLY A 1 107 ? 1.887 23.026 54.841 1.00 22.64 107 GLY A N 1
ATOM 873 C CA . GLY A 1 107 ? 0.571 23.490 54.469 1.00 23.74 107 GLY A CA 1
ATOM 874 C C . GLY A 1 107 ? -0.088 22.655 53.407 1.00 25.06 107 GLY A C 1
ATOM 875 O O . GLY A 1 107 ? -0.859 23.204 52.578 1.00 27.99 107 GLY A O 1
ATOM 876 N N . ILE A 1 108 ? 0.160 21.323 53.399 1.00 25.89 108 ILE A N 1
ATOM 877 C CA . ILE A 1 108 ? -0.408 20.400 52.424 1.00 22.34 108 ILE A CA 1
ATOM 878 C C . ILE A 1 108 ? -1.358 19.531 53.143 1.00 26.91 108 ILE A C 1
ATOM 879 O O . ILE A 1 108 ? -1.001 18.957 54.189 1.00 23.81 108 ILE A O 1
ATOM 884 N N . GLU A 1 109 ? -2.563 19.346 52.613 1.00 26.86 109 GLU A N 1
ATOM 885 C CA . GLU A 1 109 ? -3.484 18.351 53.242 1.00 35.11 109 GLU A CA 1
ATOM 886 C C . GLU A 1 109 ? -2.959 16.903 53.289 1.00 27.89 109 GLU A C 1
ATOM 887 O O . GLU A 1 109 ? -2.475 16.374 52.301 1.00 30.33 109 GLU A O 1
ATOM 893 N N . PHE A 1 110 ? -3.104 16.262 54.429 1.00 29.83 110 PHE A N 1
ATOM 894 C CA . PHE A 1 110 ? -2.620 14.909 54.679 1.00 27.61 110 PHE A CA 1
ATOM 895 C C . PHE A 1 110 ? -3.747 13.882 54.795 1.00 30.73 110 PHE A C 1
ATOM 896 O O . PHE A 1 110 ? -4.612 14.031 55.657 1.00 28.88 110 PHE A O 1
ATOM 904 N N A ASP A 1 111 ? -3.687 12.862 53.931 0.60 32.42 111 ASP A N 1
ATOM 905 N N B ASP A 1 111 ? -3.717 12.839 53.991 0.40 28.48 111 ASP A N 1
ATOM 906 C CA A ASP A 1 111 ? -4.684 11.781 53.778 0.60 37.52 111 ASP A CA 1
ATOM 907 C CA B ASP A 1 111 ? -4.729 11.797 54.063 0.40 29.99 111 ASP A CA 1
ATOM 908 C C A ASP A 1 111 ? -4.187 10.407 54.181 0.60 34.81 111 ASP A C 1
ATOM 909 C C B ASP A 1 111 ? -4.111 10.442 53.885 0.40 30.65 111 ASP A C 1
ATOM 910 O O A ASP A 1 111 ? -5.001 9.501 54.366 0.60 33.45 111 ASP A O 1
ATOM 911 O O B ASP A 1 111 ? -4.751 9.595 53.300 0.40 31.17 111 ASP A O 1
ATOM 920 N N . LYS A 1 112 ? -2.865 10.236 54.332 1.00 31.56 112 LYS A N 1
ATOM 921 C CA . LYS A 1 112 ? -2.261 8.931 54.263 1.00 30.21 112 LYS A CA 1
ATOM 922 C C . LYS A 1 112 ? -2.565 8.153 55.495 1.00 33.07 112 LYS A C 1
ATOM 923 O O . LYS A 1 112 ? -2.331 8.641 56.600 1.00 34.43 112 LYS A O 1
ATOM 929 N N . LYS A 1 113 ? -3.008 6.905 55.336 1.00 32.65 113 LYS A N 1
ATOM 930 C CA . LYS A 1 113 ? -3.364 6.034 56.454 1.00 31.63 113 LYS A CA 1
ATOM 931 C C . LYS A 1 113 ? -2.475 4.882 56.687 1.00 31.44 113 LYS A C 1
ATOM 932 O O . LYS A 1 113 ? -2.558 4.233 57.734 1.00 31.54 113 LYS A O 1
ATOM 938 N N . GLU A 1 114 ? -1.601 4.594 55.718 1.00 35.32 114 GLU A N 1
ATOM 939 C CA . GLU A 1 114 ? -0.669 3.487 55.872 1.00 32.17 114 GLU A CA 1
ATOM 940 C C . GLU A 1 114 ? 0.480 3.677 54.910 1.00 21.95 114 GLU A C 1
ATOM 941 O O . GLU A 1 114 ? 0.384 4.457 53.913 1.00 22.34 114 GLU A O 1
ATOM 947 N N . LEU A 1 115 ? 1.594 3.116 55.290 1.00 22.50 115 LEU A N 1
ATOM 948 C CA . LEU A 1 115 ? 2.769 3.090 54.432 1.00 22.58 115 LEU A CA 1
ATOM 949 C C . LEU A 1 115 ? 2.644 1.902 53.511 1.00 21.36 115 LEU A C 1
ATOM 950 O O . LEU A 1 115 ? 2.637 0.758 53.957 1.00 27.91 115 LEU A O 1
ATOM 955 N N . LYS A 1 116 ? 2.484 2.150 52.235 1.00 21.28 116 LYS A N 1
ATOM 956 C CA . LYS A 1 116 ? 2.287 1.019 51.391 1.00 21.27 116 LYS A CA 1
ATOM 957 C C . LYS A 1 116 ? 3.655 0.532 50.884 1.00 19.25 116 LYS A C 1
ATOM 958 O O . LYS A 1 116 ? 4.652 1.234 50.931 1.00 15.47 116 LYS A O 1
ATOM 964 N N . LEU A 1 117 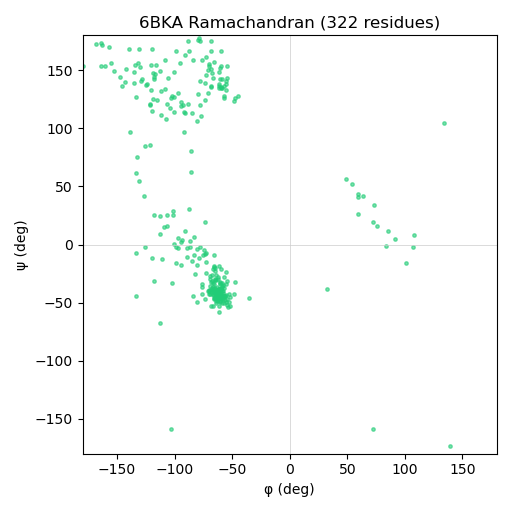? 3.636 -0.699 50.394 1.00 16.33 117 LEU A N 1
ATOM 965 C CA . LEU A 1 117 ? 4.876 -1.305 49.903 1.00 16.10 117 LEU A CA 1
ATOM 966 C C . LEU A 1 117 ? 4.985 -1.016 48.413 1.00 16.05 117 LEU A C 1
ATOM 967 O O . LEU A 1 117 ? 4.148 -1.495 47.593 1.00 17.54 117 LEU A O 1
ATOM 972 N N . LEU A 1 118 ? 5.976 -0.227 48.018 1.00 15.17 118 LEU A N 1
ATOM 973 C CA . LEU A 1 118 ? 6.098 0.120 46.583 1.00 17.11 118 LEU A CA 1
ATOM 974 C C . LEU A 1 118 ? 6.451 -1.062 45.665 1.00 16.49 118 LEU A C 1
ATOM 975 O O . LEU A 1 118 ? 6.001 -1.109 44.506 1.00 15.70 118 LEU A O 1
ATOM 980 N N . TYR A 1 119 ? 7.229 -1.991 46.186 1.00 13.94 119 TYR A N 1
ATOM 981 C CA . TYR A 1 119 ? 7.612 -3.154 45.420 1.00 14.79 119 TYR A CA 1
ATOM 982 C C . TYR A 1 119 ? 8.154 -4.220 46.360 1.00 14.08 119 TYR A C 1
ATOM 983 O O . TYR A 1 119 ? 8.675 -3.919 47.452 1.00 13.26 119 TYR A O 1
ATOM 992 N N . PRO A 1 120 ? 8.054 -5.495 45.965 1.00 13.98 120 PRO A N 1
ATOM 993 C CA . PRO A 1 120 ? 8.683 -6.590 46.684 1.00 12.70 120 PRO A CA 1
ATOM 994 C C . PRO A 1 120 ? 10.157 -6.730 46.370 1.00 13.18 120 PRO A C 1
ATOM 995 O O . PRO A 1 120 ? 10.666 -5.999 45.543 1.00 14.44 120 PRO A O 1
ATOM 999 N N . SER A 1 121 ? 10.833 -7.643 47.029 1.00 12.08 121 SER A N 1
ATOM 1000 C CA . SER A 1 121 ? 12.247 -7.931 46.794 1.00 12.03 121 SER A CA 1
ATOM 1001 C C . SER A 1 121 ? 12.422 -9.173 45.930 1.00 11.50 121 SER A C 1
ATOM 1002 O O . SER A 1 121 ? 11.621 -10.184 46.064 1.00 11.76 121 SER A O 1
ATOM 1005 N N . PHE A 1 122 ? 13.508 -9.197 45.117 1.00 12.12 122 PHE A N 1
ATOM 1006 C CA . PHE A 1 122 ? 13.861 -10.451 44.388 1.00 12.50 122 PHE A CA 1
ATOM 1007 C C . PHE A 1 122 ? 14.258 -11.514 45.381 1.00 13.16 122 PHE A C 1
ATOM 1008 O O . PHE A 1 122 ? 14.212 -12.675 45.083 1.00 14.25 122 PHE A O 1
ATOM 1016 N N . ARG A 1 123 ? 14.604 -11.176 46.631 1.00 13.45 123 ARG A N 1
ATOM 1017 C CA . ARG A 1 123 ? 14.943 -12.214 47.609 1.00 14.82 123 ARG A CA 1
ATOM 1018 C C . ARG A 1 123 ? 13.737 -13.104 47.928 1.00 15.28 123 ARG A C 1
ATOM 1019 O O . ARG A 1 123 ? 13.923 -14.257 48.369 1.00 16.08 123 ARG A O 1
ATOM 1027 N N . SER A 1 124 ? 12.526 -12.591 47.700 1.00 14.78 124 SER A N 1
ATOM 1028 C CA . SER A 1 124 ? 11.297 -13.351 47.877 1.00 14.80 124 SER A CA 1
ATOM 1029 C C . SER A 1 124 ? 11.005 -14.324 46.741 1.00 16.64 124 SER A C 1
ATOM 1030 O O . SER A 1 124 ? 9.977 -14.972 46.789 1.00 17.43 124 SER A O 1
ATOM 1033 N N . ILE A 1 125 ? 11.853 -14.356 45.713 1.00 13.21 125 ILE A N 1
ATOM 1034 C CA . ILE A 1 125 ? 11.750 -15.373 44.651 1.00 12.71 125 ILE A CA 1
ATOM 1035 C C . ILE A 1 125 ? 12.633 -16.502 45.109 1.00 16.46 125 ILE A C 1
ATOM 1036 O O . ILE A 1 125 ? 13.862 -16.463 44.950 1.00 15.84 125 ILE A O 1
ATOM 1041 N N . VAL A 1 126 ? 11.992 -17.513 45.735 1.00 16.61 126 VAL A N 1
ATOM 1042 C CA . VAL A 1 126 ? 12.745 -18.635 46.276 1.00 19.71 126 VAL A CA 1
ATOM 1043 C C . VAL A 1 126 ? 12.853 -19.846 45.343 1.00 20.08 126 VAL A C 1
ATOM 1044 O O . VAL A 1 126 ? 13.745 -20.639 45.512 1.00 24.35 126 VAL A O 1
ATOM 1048 N N . ASP A 1 127 ? 11.982 -19.895 44.356 1.00 20.48 127 ASP A N 1
ATOM 1049 C CA . ASP A 1 127 ? 11.755 -21.034 43.508 1.00 21.47 127 ASP A CA 1
ATOM 1050 C C . ASP A 1 127 ? 12.372 -20.746 42.110 1.00 21.74 127 ASP A C 1
ATOM 1051 O O . ASP A 1 127 ? 11.982 -19.811 41.472 1.00 18.30 127 ASP A O 1
ATOM 1056 N N . PRO A 1 128 ? 13.297 -21.555 41.646 1.00 23.53 128 PRO A N 1
ATOM 1057 C CA . PRO A 1 128 ? 13.823 -21.400 40.266 1.00 24.42 128 PRO A CA 1
ATOM 1058 C C . PRO A 1 128 ? 12.781 -21.521 39.142 1.00 21.62 128 PRO A C 1
ATOM 1059 O O . PRO A 1 128 ? 12.971 -21.002 37.991 1.00 21.72 128 PRO A O 1
ATOM 1063 N N . GLN A 1 129 ? 11.644 -22.156 39.425 1.00 20.00 129 GLN A N 1
ATOM 1064 C CA . GLN A 1 129 ? 10.524 -22.254 38.503 1.00 22.05 129 GLN A CA 1
ATOM 1065 C C . GLN A 1 129 ? 9.653 -21.068 38.456 1.00 17.67 129 GLN A C 1
ATOM 1066 O O . GLN A 1 129 ? 8.698 -21.090 37.736 1.00 16.70 129 GLN A O 1
ATOM 1072 N N . HIS A 1 130 ? 9.908 -20.040 39.318 1.00 15.57 130 HIS A N 1
ATOM 1073 C CA . HIS A 1 130 ? 9.124 -18.858 39.295 1.00 15.10 130 HIS A CA 1
ATOM 1074 C C . HIS A 1 130 ? 9.124 -18.280 37.877 1.00 13.92 130 HIS A C 1
ATOM 1075 O O . HIS A 1 130 ? 10.160 -18.263 37.236 1.00 12.71 130 HIS A O 1
ATOM 1082 N N . PRO A 1 131 ? 8.018 -17.721 37.427 1.00 14.59 131 PRO A N 1
ATOM 1083 C CA . PRO A 1 131 ? 7.958 -17.203 36.049 1.00 14.36 131 PRO A CA 1
ATOM 1084 C C . PRO A 1 131 ? 8.992 -16.146 35.699 1.00 13.73 131 PRO A C 1
ATOM 1085 O O . PRO A 1 131 ? 9.418 -16.065 34.553 1.00 12.71 131 PRO A O 1
ATOM 1089 N N . THR A 1 132 ? 9.341 -15.295 36.632 1.00 11.26 132 THR A N 1
ATOM 1090 C CA . THR A 1 132 ? 10.380 -14.283 36.374 1.00 12.67 132 THR A CA 1
ATOM 1091 C C . THR A 1 132 ? 11.728 -14.970 36.080 1.00 11.94 132 THR A C 1
ATOM 1092 O O . THR A 1 132 ? 12.473 -14.508 35.218 1.00 12.71 132 THR A O 1
ATOM 1096 N N . VAL A 1 133 ? 12.122 -16.009 36.823 1.00 11.61 133 VAL A N 1
ATOM 1097 C CA . VAL A 1 133 ? 13.356 -16.706 36.587 1.00 10.99 133 VAL A CA 1
ATOM 1098 C C . VAL A 1 133 ? 13.289 -17.416 35.209 1.00 11.01 133 VAL A C 1
ATOM 1099 O O . VAL A 1 133 ? 14.221 -17.306 34.370 1.00 10.36 133 VAL A O 1
ATOM 1103 N N . ARG A 1 134 ? 12.169 -18.114 34.960 1.00 11.04 134 ARG A N 1
ATOM 1104 C CA . ARG A 1 134 ? 12.045 -18.749 33.617 1.00 12.08 134 ARG A CA 1
ATOM 1105 C C . ARG A 1 134 ? 12.120 -17.749 32.454 1.00 11.36 134 ARG A C 1
ATOM 1106 O O . ARG A 1 134 ? 12.769 -17.998 31.445 1.00 13.78 134 ARG A O 1
ATOM 1114 N N . LEU A 1 135 ? 11.545 -16.560 32.671 1.00 11.88 135 LEU A N 1
ATOM 1115 C CA . LEU A 1 135 ? 11.562 -15.544 31.667 1.00 12.56 135 LEU A CA 1
ATOM 1116 C C . LEU A 1 135 ? 12.998 -15.051 31.421 1.00 12.10 135 LEU A C 1
ATOM 1117 O O . LEU A 1 135 ? 13.400 -14.922 30.288 1.00 12.69 135 LEU A O 1
ATOM 1122 N N . LEU A 1 136 ? 13.728 -14.635 32.478 1.00 11.14 136 LEU A N 1
ATOM 1123 C CA . LEU A 1 136 ? 15.089 -14.130 32.301 1.00 10.89 136 LEU A CA 1
ATOM 1124 C C . LEU A 1 136 ? 15.940 -15.202 31.627 1.00 11.97 136 LEU A C 1
ATOM 1125 O O . LEU A 1 136 ? 16.730 -14.890 30.732 1.00 11.76 136 LEU A O 1
ATOM 1130 N N . LYS A 1 137 ? 15.786 -16.477 31.995 1.00 11.17 137 LYS A N 1
ATOM 1131 C CA . LYS A 1 137 ? 16.537 -17.573 31.323 1.00 12.22 137 LYS A CA 1
ATOM 1132 C C . LYS A 1 137 ? 16.214 -17.645 29.817 1.00 13.94 137 LYS A C 1
ATOM 1133 O O . LYS A 1 137 ? 17.064 -17.926 29.042 1.00 14.45 137 LYS A O 1
ATOM 1139 N N . ASN A 1 138 ? 14.971 -17.339 29.452 1.00 12.43 138 ASN A N 1
ATOM 1140 C CA . ASN A 1 138 ? 14.590 -17.319 28.045 1.00 13.70 138 ASN A CA 1
ATOM 1141 C C . ASN A 1 138 ? 15.103 -16.086 27.328 1.00 13.45 138 ASN A C 1
ATOM 1142 O O . ASN A 1 138 ? 15.626 -16.162 26.208 1.00 12.66 138 ASN A O 1
ATOM 1147 N N . LEU A 1 139 ? 15.004 -14.924 27.966 1.00 11.70 139 LEU A N 1
ATOM 1148 C CA . LEU A 1 139 ? 15.368 -13.649 27.334 1.00 12.18 139 LEU A CA 1
ATOM 1149 C C . LEU A 1 139 ? 16.902 -13.579 27.097 1.00 12.02 139 LEU A C 1
ATOM 1150 O O . LEU A 1 139 ? 17.354 -12.965 26.101 1.00 13.64 139 LEU A O 1
ATOM 1155 N N . LYS A 1 140 ? 17.693 -14.194 27.974 1.00 13.11 140 LYS A N 1
ATOM 1156 C CA . LYS A 1 140 ? 19.181 -14.188 27.860 1.00 14.63 140 LYS A CA 1
ATOM 1157 C C . LYS A 1 140 ? 19.793 -12.810 27.636 1.00 13.09 140 LYS A C 1
ATOM 1158 O O . LYS A 1 140 ? 20.605 -12.587 26.692 1.00 14.57 140 LYS A O 1
ATOM 1164 N N . PRO A 1 141 ? 19.504 -11.866 28.549 1.00 12.34 141 PRO A N 1
ATOM 1165 C CA . PRO A 1 141 ? 20.365 -10.701 28.605 1.00 12.47 141 PRO A CA 1
ATOM 1166 C C . PRO A 1 141 ? 21.809 -11.094 28.913 1.00 12.55 141 PRO A C 1
ATOM 1167 O O . PRO A 1 141 ? 22.048 -12.164 29.586 1.00 12.30 141 PRO A O 1
ATOM 1171 N N . LYS A 1 142 ? 22.778 -10.274 28.482 1.00 12.30 142 LYS A N 1
ATOM 1172 C CA . LYS A 1 142 ? 24.171 -10.559 28.843 1.00 11.79 142 LYS A CA 1
ATOM 1173 C C . LYS A 1 142 ? 24.366 -10.666 30.355 1.00 12.09 142 LYS A C 1
ATOM 1174 O O . LYS A 1 142 ? 25.071 -11.564 30.828 1.00 11.52 142 LYS A O 1
ATOM 1180 N N . ILE A 1 143 ? 23.763 -9.727 31.078 1.00 10.92 143 ILE A N 1
ATOM 1181 C CA . ILE A 1 143 ? 23.958 -9.589 32.523 1.00 10.33 143 ILE A CA 1
ATOM 1182 C C . ILE A 1 143 ? 22.629 -9.367 33.242 1.00 9.60 143 ILE A C 1
ATOM 1183 O O . ILE A 1 143 ? 21.803 -8.586 32.774 1.00 10.35 143 ILE A O 1
ATOM 1188 N N . VAL A 1 144 ? 22.499 -10.027 34.395 1.00 9.19 144 VAL A N 1
ATOM 1189 C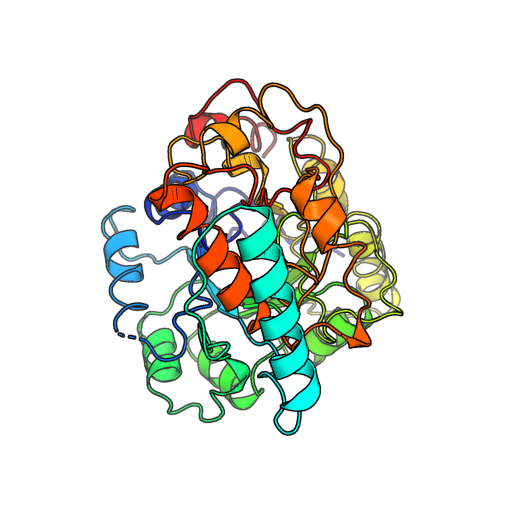 CA . VAL A 1 144 ? 21.514 -9.692 35.383 1.00 11.00 144 VAL A CA 1
ATOM 1190 C C . VAL A 1 144 ? 22.301 -9.305 36.648 1.00 10.98 144 VAL A C 1
ATOM 1191 O O . VAL A 1 144 ? 23.216 -10.082 37.094 1.00 11.11 144 VAL A O 1
ATOM 1195 N N . SER A 1 145 ? 22.028 -8.103 37.180 1.00 10.04 145 SER A N 1
ATOM 1196 C CA . SER A 1 145 ? 22.692 -7.635 38.391 1.00 10.09 145 SER A CA 1
ATOM 1197 C C . SER A 1 145 ? 21.695 -7.522 39.551 1.00 11.29 145 SER A C 1
ATOM 1198 O O . SER A 1 145 ? 20.510 -7.314 39.315 1.00 11.09 145 SER A O 1
ATOM 1201 N N . PHE A 1 146 ? 22.216 -7.729 40.775 1.00 9.90 146 PHE A N 1
ATOM 1202 C CA . PHE A 1 146 ? 21.504 -7.567 42.009 1.00 10.16 146 PHE A CA 1
ATOM 1203 C C . PHE A 1 146 ? 22.117 -6.475 42.909 1.00 9.81 146 PHE A C 1
ATOM 1204 O O . PHE A 1 146 ? 23.339 -6.219 42.890 1.00 10.61 146 PHE A O 1
ATOM 1212 N N . HIS A 1 147 ? 21.282 -5.742 43.583 1.00 10.10 147 HIS A N 1
ATOM 1213 C CA . HIS A 1 147 ? 21.675 -4.673 44.544 1.00 11.12 147 HIS A CA 1
ATOM 1214 C C . HIS A 1 147 ? 20.999 -4.977 45.881 1.00 11.83 147 HIS A C 1
ATOM 1215 O O . HIS A 1 147 ? 19.816 -5.369 45.893 1.00 12.16 147 HIS A O 1
ATOM 1222 N N . PHE A 1 148 ? 21.732 -4.817 46.973 1.00 11.59 148 PHE A N 1
ATOM 1223 C CA . PHE A 1 148 ? 21.300 -4.958 48.347 1.00 11.88 148 PHE A CA 1
ATOM 1224 C C . PHE A 1 148 ? 21.497 -6.374 48.898 1.00 15.34 148 PHE A C 1
ATOM 1225 O O . PHE A 1 148 ? 21.138 -6.650 50.008 1.00 20.37 148 PHE A O 1
ATOM 1233 N N . GLY A 1 149 ? 22.095 -7.251 48.163 1.00 13.97 149 GLY A N 1
ATOM 1234 C CA . GLY A 1 149 ? 22.201 -8.626 48.642 1.00 15.02 149 GLY A CA 1
ATOM 1235 C C . GLY A 1 149 ? 21.952 -9.597 47.518 1.00 14.40 149 GLY A C 1
ATOM 1236 O O . GLY A 1 149 ? 21.955 -9.233 46.348 1.00 13.51 149 GLY A O 1
ATOM 1237 N N . LEU A 1 150 ? 21.899 -10.872 47.887 1.00 16.84 150 LEU A N 1
ATOM 1238 C CA . LEU A 1 150 ? 21.781 -11.934 46.888 1.00 17.19 150 LEU A CA 1
ATOM 1239 C C . LEU A 1 150 ? 20.455 -12.707 47.050 1.00 16.82 150 LEU A C 1
ATOM 1240 O O . LEU A 1 150 ? 20.008 -12.959 48.183 1.00 17.50 150 LEU A O 1
ATOM 1245 N N . PRO A 1 151 ? 19.890 -13.171 45.943 1.00 17.31 151 PRO A N 1
ATOM 1246 C CA . PRO A 1 151 ? 18.769 -14.044 46.049 1.00 17.85 151 PRO A CA 1
ATOM 1247 C C . PRO A 1 151 ? 19.300 -15.457 46.387 1.00 16.73 151 PRO A C 1
ATOM 1248 O O . PRO A 1 151 ? 20.526 -15.648 46.474 1.00 17.54 151 PRO A O 1
ATOM 1252 N N . HIS A 1 152 ? 18.413 -16.424 46.576 1.00 17.54 152 HIS A N 1
ATOM 1253 C CA . HIS A 1 152 ? 18.881 -17.784 46.957 1.00 20.28 152 HIS A CA 1
ATOM 1254 C C . HIS A 1 152 ? 19.766 -18.402 45.898 1.00 19.52 152 HIS A C 1
ATOM 1255 O O . HIS A 1 152 ? 19.593 -18.174 44.681 1.00 15.89 152 HIS A O 1
ATOM 1262 N N . GLU A 1 153 ? 20.721 -19.233 46.329 1.00 20.25 153 GLU A N 1
ATOM 1263 C CA . GLU A 1 153 ? 21.689 -19.732 45.408 1.00 23.00 153 GLU A CA 1
ATOM 1264 C C . GLU A 1 153 ? 21.056 -20.634 44.338 1.00 18.61 153 GLU A C 1
ATOM 1265 O O . GLU A 1 153 ? 21.512 -20.673 43.223 1.00 18.52 153 GLU A O 1
ATOM 1271 N N . ALA A 1 154 ? 19.994 -21.324 44.665 1.00 18.48 154 ALA A N 1
ATOM 1272 C CA . ALA A 1 154 ? 19.312 -22.115 43.576 1.00 20.14 154 ALA A CA 1
ATOM 1273 C C . ALA A 1 154 ? 18.827 -21.249 42.379 1.00 17.18 154 ALA A C 1
ATOM 1274 O O . ALA A 1 154 ? 18.817 -21.674 41.212 1.00 15.51 154 ALA A O 1
ATOM 1276 N N . VAL A 1 155 ? 18.433 -20.026 42.710 1.00 17.53 155 VAL A N 1
ATOM 1277 C CA . VAL A 1 155 ? 17.969 -19.062 41.723 1.00 16.34 155 VAL A CA 1
ATOM 1278 C C . VAL A 1 155 ? 19.154 -18.543 40.925 1.00 16.02 155 VAL A C 1
ATOM 1279 O O . VAL A 1 155 ? 19.110 -18.524 39.718 1.00 16.05 155 VAL A O 1
ATOM 1283 N N . ILE A 1 156 ? 20.235 -18.161 41.587 1.00 16.00 156 ILE A N 1
ATOM 1284 C CA . ILE A 1 156 ? 21.469 -17.781 40.908 1.00 14.91 156 ILE A CA 1
ATOM 1285 C C . ILE A 1 156 ? 21.929 -18.868 39.906 1.00 15.95 156 ILE A C 1
ATOM 1286 O O . ILE A 1 156 ? 22.236 -18.591 38.739 1.00 16.05 156 ILE A O 1
ATOM 1291 N N . GLU A 1 157 ? 22.031 -20.089 40.389 1.00 16.14 157 GLU A N 1
ATOM 1292 C CA . GLU A 1 157 ? 22.516 -21.224 39.582 1.00 17.12 157 GLU A CA 1
ATOM 1293 C C . GLU A 1 157 ? 21.630 -21.445 38.372 1.00 16.13 157 GLU A C 1
ATOM 1294 O O . GLU A 1 157 ? 22.133 -21.676 37.257 1.00 17.25 157 GLU A O 1
ATOM 1300 N N . SER A 1 158 ? 20.315 -21.268 38.581 1.00 16.21 158 SER A N 1
ATOM 1301 C CA . SER A 1 158 ? 19.416 -21.503 37.450 1.00 16.72 158 SER A CA 1
ATOM 1302 C C . SER A 1 158 ? 19.630 -20.456 36.336 1.00 15.91 158 SER A C 1
ATOM 1303 O O . SER A 1 158 ? 19.635 -20.737 35.149 1.00 15.32 158 SER A O 1
ATOM 1306 N N . LEU A 1 159 ? 19.795 -19.176 36.734 1.00 13.41 159 LEU A N 1
ATOM 1307 C CA . LEU A 1 159 ? 20.056 -18.122 35.772 1.00 14.13 159 LEU A CA 1
ATOM 1308 C C . LEU A 1 159 ? 21.394 -18.376 35.030 1.00 14.00 159 LEU A C 1
ATOM 1309 O O . LEU A 1 159 ? 21.516 -18.172 33.811 1.00 14.85 159 LEU A O 1
ATOM 1314 N N . GLN A 1 160 ? 22.395 -18.791 35.780 1.00 14.22 160 GLN A N 1
ATOM 1315 C CA . GLN A 1 160 ? 23.688 -19.080 35.200 1.00 15.29 160 GLN A CA 1
ATOM 1316 C C . GLN A 1 160 ? 23.632 -20.243 34.214 1.00 16.32 160 GLN A C 1
ATOM 1317 O O . GLN A 1 160 ? 24.441 -20.261 33.258 1.00 17.33 160 GLN A O 1
ATOM 1323 N N . ALA A 1 161 ? 22.728 -21.195 34.442 1.00 17.22 161 ALA A N 1
ATOM 1324 C CA . ALA A 1 161 ? 22.637 -22.341 33.497 1.00 18.57 161 ALA A CA 1
ATOM 1325 C C . ALA A 1 161 ? 22.194 -21.913 32.126 1.00 20.95 161 ALA A C 1
ATOM 1326 O O . ALA A 1 161 ? 22.370 -22.670 31.128 1.00 20.28 161 ALA A O 1
ATOM 1328 N N . SER A 1 162 ? 21.567 -20.746 32.010 1.00 17.35 162 SER A N 1
ATOM 1329 C CA . SER A 1 162 ? 21.235 -20.132 30.712 1.00 17.78 162 SER A CA 1
ATOM 1330 C C . SER A 1 162 ? 22.287 -19.178 30.118 1.00 18.56 162 SER A C 1
ATOM 1331 O O . SER A 1 162 ? 21.964 -18.449 29.184 1.00 19.34 162 SER A O 1
ATOM 1334 N N A ASP A 1 163 ? 23.522 -19.177 30.634 0.50 17.17 163 ASP A N 1
ATOM 1335 N N B ASP A 1 163 ? 23.504 -19.238 30.691 0.50 18.24 163 ASP A N 1
ATOM 1336 C CA A ASP A 1 163 ? 24.646 -18.389 30.092 0.50 19.91 163 ASP A CA 1
ATOM 1337 C CA B ASP A 1 163 ? 24.685 -18.485 30.306 0.50 21.23 163 ASP A CA 1
ATOM 1338 C C A ASP A 1 163 ? 24.677 -16.945 30.571 0.50 17.50 163 ASP A C 1
ATOM 1339 C C B ASP A 1 163 ? 24.470 -16.957 30.393 0.50 18.97 163 ASP A C 1
ATOM 1340 O O A ASP A 1 163 ? 25.584 -16.195 30.177 0.50 16.20 163 ASP A O 1
ATOM 1341 O O B ASP A 1 163 ? 24.933 -16.191 29.563 0.50 17.39 163 ASP A O 1
ATOM 1350 N N . ILE A 1 164 ? 23.687 -16.556 31.382 1.00 15.31 164 ILE A N 1
ATOM 1351 C CA . ILE A 1 164 ? 23.585 -15.166 31.833 1.00 13.49 164 ILE A CA 1
ATOM 1352 C C . ILE A 1 164 ? 24.702 -14.982 32.805 1.00 12.72 164 ILE A C 1
ATOM 1353 O O . ILE A 1 164 ? 24.913 -15.867 33.700 1.00 14.31 164 ILE A O 1
ATOM 1358 N N . LYS A 1 165 ? 25.389 -13.847 32.767 1.00 14.28 165 LYS A N 1
ATOM 1359 C CA A LYS A 1 165 ? 26.396 -13.529 33.801 0.60 13.31 165 LYS A CA 1
ATOM 1360 C CA B LYS A 1 165 ? 26.388 -13.547 33.794 0.40 12.85 165 LYS A CA 1
ATOM 1361 C C . LYS A 1 165 ? 25.722 -12.754 34.924 1.00 13.82 165 LYS A C 1
ATOM 1362 O O . LYS A 1 165 ? 25.000 -11.768 34.651 1.00 12.04 165 LYS A O 1
ATOM 1373 N N . ILE A 1 166 ? 25.926 -13.207 36.147 1.00 12.22 166 ILE A N 1
ATOM 1374 C CA . ILE A 1 166 ? 25.313 -12.609 37.326 1.00 12.83 166 ILE A CA 1
ATOM 1375 C C . ILE A 1 166 ? 26.302 -11.749 38.112 1.00 12.22 166 ILE A C 1
ATOM 1376 O O . ILE A 1 166 ? 27.405 -12.202 38.476 1.00 11.49 166 ILE A O 1
ATOM 1381 N N . PHE A 1 167 ? 25.895 -10.487 38.349 1.00 11.07 167 PHE A N 1
ATOM 1382 C CA . PHE A 1 167 ? 26.686 -9.504 39.101 1.00 10.54 167 PHE A CA 1
ATOM 1383 C C . PHE A 1 167 ? 25.946 -9.118 40.389 1.00 10.84 167 PHE A C 1
ATOM 1384 O O . PHE A 1 167 ? 24.691 -9.166 40.461 1.00 11.12 167 PHE A O 1
ATOM 1392 N N . VAL A 1 168 ? 26.685 -8.690 41.387 1.00 10.24 168 VAL A N 1
ATOM 1393 C CA . VAL A 1 168 ? 26.145 -8.165 42.651 1.00 11.16 168 VAL A CA 1
ATOM 1394 C C . VAL A 1 168 ? 27.029 -7.015 43.123 1.00 11.48 168 VAL A C 1
ATOM 1395 O O . VAL A 1 168 ? 28.229 -7.041 42.899 1.00 10.66 168 VAL A O 1
ATOM 1399 N N . THR A 1 169 ? 26.396 -5.938 43.655 1.00 11.57 169 THR A N 1
ATOM 1400 C CA . THR A 1 169 ? 27.126 -4.868 44.306 1.00 11.46 169 THR A CA 1
ATOM 1401 C C . THR A 1 169 ? 27.718 -5.367 45.591 1.00 12.11 169 THR A C 1
ATOM 1402 O O . THR A 1 169 ? 27.048 -6.100 46.342 1.00 12.16 169 THR A O 1
ATOM 1406 N N . VAL A 1 170 ? 28.985 -5.020 45.833 1.00 10.26 170 VAL A N 1
ATOM 1407 C CA . VAL A 1 170 ? 29.596 -5.279 47.133 1.00 11.93 170 VAL A CA 1
ATOM 1408 C C . VAL A 1 170 ? 30.244 -4.009 47.632 1.00 10.55 170 VAL A C 1
ATOM 1409 O O . VAL A 1 170 ? 30.672 -3.174 46.829 1.00 10.70 170 VAL A O 1
ATOM 1413 N N . THR A 1 171 ? 30.341 -3.882 48.935 1.00 10.98 171 THR A N 1
ATOM 1414 C CA . THR A 1 171 ? 30.829 -2.680 49.570 1.00 10.79 171 THR A CA 1
ATOM 1415 C C . THR A 1 171 ? 31.984 -2.899 50.537 1.00 11.61 171 THR A C 1
ATOM 1416 O O . THR A 1 171 ? 32.500 -1.927 51.102 1.00 12.74 171 THR A O 1
ATOM 1420 N N . ASN A 1 172 ? 32.364 -4.135 50.698 1.00 11.31 172 ASN A N 1
ATOM 1421 C CA . ASN A 1 172 ? 33.477 -4.511 51.589 1.00 11.65 172 ASN A CA 1
ATOM 1422 C C . ASN A 1 172 ? 33.957 -5.886 51.285 1.00 13.72 172 ASN A C 1
ATOM 1423 O O . ASN A 1 172 ? 33.405 -6.645 50.439 1.00 13.06 172 ASN A O 1
ATOM 1428 N N . LEU A 1 173 ? 35.095 -6.257 51.925 1.00 14.56 173 LEU A N 1
ATOM 1429 C CA . LEU A 1 173 ? 35.745 -7.499 51.596 1.00 14.08 173 LEU A CA 1
ATOM 1430 C C . LEU A 1 173 ? 34.919 -8.709 51.955 1.00 13.96 173 LEU A C 1
ATOM 1431 O O . LEU A 1 173 ? 34.859 -9.668 51.205 1.00 13.81 173 LEU A O 1
ATOM 1436 N N . GLN A 1 174 ? 34.212 -8.664 53.103 1.00 15.47 174 GLN A N 1
ATOM 1437 C CA . GLN A 1 174 ? 33.333 -9.762 53.435 1.00 16.76 174 GLN A CA 1
ATOM 1438 C C . GLN A 1 174 ? 32.219 -10.004 52.457 1.00 15.61 174 GLN A C 1
ATOM 1439 O O . GLN A 1 174 ? 31.910 -11.183 52.134 1.00 15.38 174 GLN A O 1
ATOM 1445 N N . GLU A 1 175 ? 31.651 -8.918 51.922 1.00 13.91 175 GLU A N 1
ATOM 1446 C CA . GLU A 1 175 ? 30.627 -9.062 50.849 1.00 12.72 175 GLU A CA 1
ATOM 1447 C C . GLU A 1 175 ? 31.204 -9.633 49.584 1.00 11.01 175 GLU A C 1
ATOM 1448 O O . GLU A 1 175 ? 30.608 -10.505 48.927 1.00 12.25 175 GLU A O 1
ATOM 1454 N N . PHE A 1 176 ? 32.409 -9.178 49.215 1.00 10.91 176 PHE A N 1
ATOM 1455 C CA . PHE A 1 176 ? 33.092 -9.805 48.117 1.00 10.54 176 PHE A CA 1
ATOM 1456 C C . PHE A 1 176 ? 33.258 -11.350 48.316 1.00 11.66 176 PHE A C 1
ATOM 1457 O O . PHE A 1 176 ? 33.073 -12.096 47.357 1.00 11.30 176 PHE A O 1
ATOM 1465 N N . GLN A 1 177 ? 33.694 -11.737 49.505 1.00 12.72 177 GLN A N 1
ATOM 1466 C CA . GLN A 1 177 ? 33.913 -13.182 49.799 1.00 14.16 177 GLN A CA 1
ATOM 1467 C C . GLN A 1 177 ? 32.595 -13.994 49.681 1.00 13.03 177 GLN A C 1
ATOM 1468 O O . GLN A 1 177 ? 32.589 -15.134 49.199 1.00 14.29 177 GLN A O 1
ATOM 1474 N N . GLN A 1 178 ? 31.488 -13.371 50.137 1.00 14.38 178 GLN A N 1
ATOM 1475 C CA . GLN A 1 178 ? 30.120 -13.952 49.981 1.00 13.97 178 GLN A CA 1
ATOM 1476 C C . GLN A 1 178 ? 29.826 -14.193 48.513 1.00 13.40 178 GLN A C 1
ATOM 1477 O O . GLN A 1 178 ? 29.370 -15.284 48.101 1.00 15.36 178 GLN A O 1
ATOM 1483 N N . ALA A 1 179 ? 30.126 -13.174 47.691 1.00 12.52 179 ALA A N 1
ATOM 1484 C CA . ALA A 1 179 ? 29.910 -13.274 46.234 1.00 13.48 179 ALA A CA 1
ATOM 1485 C C . ALA A 1 179 ? 30.767 -14.349 45.590 1.00 13.74 179 ALA A C 1
ATOM 1486 O O . ALA A 1 179 ? 30.277 -15.104 44.748 1.00 14.73 179 ALA A O 1
ATOM 1488 N N . TYR A 1 180 ? 32.009 -14.453 46.015 1.00 13.01 180 TYR A N 1
ATOM 1489 C CA . TYR A 1 180 ? 32.898 -15.485 45.557 1.00 13.79 180 TYR A CA 1
ATOM 1490 C C . TYR A 1 180 ? 32.425 -16.867 45.918 1.00 14.67 180 TYR A C 1
ATOM 1491 O O . TYR A 1 180 ? 32.352 -17.719 45.033 1.00 16.14 180 TYR A O 1
ATOM 1500 N N . GLU A 1 181 ? 31.981 -17.041 47.154 1.00 15.05 181 GLU A N 1
ATOM 1501 C CA . GLU A 1 181 ? 31.534 -18.327 47.603 1.00 17.69 181 GLU A CA 1
ATOM 1502 C C . GLU A 1 181 ? 30.281 -18.765 46.852 1.00 17.73 181 GLU A C 1
ATOM 1503 O O . GLU A 1 181 ? 30.148 -19.952 46.549 1.00 18.10 181 GLU A O 1
ATOM 1509 N N . SER A 1 182 ? 29.393 -17.825 46.478 1.00 16.83 182 SER A N 1
ATOM 1510 C CA . SER A 1 182 ? 28.168 -18.085 45.707 1.00 17.21 182 SER A CA 1
ATOM 1511 C C . SER A 1 182 ? 28.383 -18.159 44.188 1.00 17.17 182 SER A C 1
ATOM 1512 O O . SER A 1 182 ? 27.394 -18.254 43.394 1.00 18.59 182 SER A O 1
ATOM 1515 N N . LYS A 1 183 ? 29.638 -18.108 43.757 1.00 15.80 183 LYS A N 1
ATOM 1516 C CA . LYS A 1 183 ? 30.058 -18.243 42.384 1.00 16.83 183 LYS A CA 1
ATOM 1517 C C . LYS A 1 183 ? 29.454 -17.206 41.494 1.00 15.71 183 LYS A C 1
ATOM 1518 O O . LYS A 1 183 ? 29.191 -17.485 40.324 1.00 15.89 183 LYS A O 1
ATOM 1524 N N . LEU A 1 184 ? 29.439 -15.969 41.956 1.00 12.91 184 LEU A N 1
ATOM 1525 C CA . LEU A 1 184 ? 28.986 -14.865 41.032 1.00 13.23 184 LEU A CA 1
ATOM 1526 C C . LEU A 1 184 ? 29.958 -14.640 39.907 1.00 12.70 184 LEU A C 1
ATOM 1527 O O . LEU A 1 184 ? 31.187 -14.788 40.097 1.00 13.04 184 LEU A O 1
ATOM 1532 N N . ASP A 1 185 ? 29.468 -14.178 38.756 1.00 12.92 185 ASP A N 1
ATOM 1533 C CA . ASP A 1 185 ? 30.330 -13.881 37.630 1.00 12.60 185 ASP A CA 1
ATOM 1534 C C . ASP A 1 185 ? 30.999 -12.521 37.697 1.00 11.30 185 ASP A C 1
ATOM 1535 O O . ASP A 1 185 ? 32.101 -12.298 37.125 1.00 12.96 185 ASP A O 1
ATOM 1540 N N . GLY A 1 186 ? 30.385 -11.597 38.414 1.00 11.85 186 GLY A N 1
ATOM 1541 C CA . GLY A 1 186 ? 30.887 -10.236 38.507 1.00 11.52 186 GLY A CA 1
ATOM 1542 C C . GLY A 1 186 ? 30.480 -9.604 39.809 1.00 11.93 186 GLY A C 1
ATOM 1543 O O . GLY A 1 186 ? 29.432 -9.933 40.382 1.00 11.71 186 GLY A O 1
ATOM 1544 N N . VAL A 1 187 ? 31.334 -8.709 40.292 1.00 11.07 187 VAL A N 1
ATOM 1545 C CA . VAL A 1 187 ? 31.072 -7.873 41.494 1.00 10.69 187 VAL A CA 1
ATOM 1546 C C . VAL A 1 187 ? 31.210 -6.405 41.114 1.00 10.47 187 VAL A C 1
ATOM 1547 O O . VAL A 1 187 ? 32.175 -6.010 40.424 1.00 10.83 187 VAL A O 1
ATOM 1551 N N . VAL A 1 188 ? 30.289 -5.588 41.617 1.00 10.53 188 VAL A N 1
ATOM 1552 C CA . VAL A 1 188 ? 30.398 -4.093 41.357 1.00 10.16 188 VAL A CA 1
ATOM 1553 C C . VAL A 1 188 ? 30.828 -3.520 42.694 1.00 9.92 188 VAL A C 1
ATOM 1554 O O . VAL A 1 188 ? 30.002 -3.540 43.673 1.00 11.61 188 VAL A O 1
ATOM 1558 N N . LEU A 1 189 ? 32.083 -3.088 42.789 1.00 9.45 189 LEU A N 1
ATOM 1559 C CA . LEU A 1 189 ? 32.657 -2.572 44.037 1.00 10.64 189 LEU A CA 1
ATOM 1560 C C . LEU A 1 189 ? 32.201 -1.131 44.168 1.00 11.08 189 LEU A C 1
ATOM 1561 O O . LEU A 1 189 ? 32.708 -0.247 43.425 1.00 11.74 189 LEU A O 1
ATOM 1566 N N . GLN A 1 190 ? 31.254 -0.881 45.081 1.00 11.00 190 GLN A N 1
ATOM 1567 C CA . GLN A 1 190 ? 30.638 0.443 45.155 1.00 12.01 190 GLN A CA 1
ATOM 1568 C C . GLN A 1 190 ? 31.279 1.237 46.319 1.00 11.15 190 GLN A C 1
ATOM 1569 O O . GLN A 1 190 ? 31.125 0.847 47.466 1.00 12.20 190 GLN A O 1
ATOM 1575 N N . GLY A 1 191 ? 31.997 2.304 45.983 1.00 11.18 191 GLY A N 1
ATOM 1576 C CA . GLY A 1 191 ? 32.568 3.235 46.977 1.00 10.68 191 GLY A CA 1
ATOM 1577 C C . GLY A 1 191 ? 31.565 4.084 47.690 1.00 11.54 191 GLY A C 1
ATOM 1578 O O . GLY A 1 191 ? 30.412 4.274 47.258 1.00 11.21 191 GLY A O 1
ATOM 1579 N N . TRP A 1 192 ? 31.939 4.526 48.895 1.00 12.38 192 TRP A N 1
ATOM 1580 C CA . TRP A 1 192 ? 31.166 5.490 49.666 1.00 13.36 192 TRP A CA 1
ATOM 1581 C C . TRP A 1 192 ? 30.708 6.742 48.855 1.00 13.45 192 TRP A C 1
ATOM 1582 O O . TRP A 1 192 ? 29.593 7.258 49.134 1.00 14.37 192 TRP A O 1
ATOM 1593 N N . GLU A 1 193 ? 31.509 7.167 47.881 1.00 12.38 193 GLU A N 1
ATOM 1594 C CA . GLU A 1 193 ? 31.220 8.295 47.030 1.00 12.77 193 GLU A CA 1
ATOM 1595 C C . GLU A 1 193 ? 29.997 8.086 46.120 1.00 11.56 193 GLU A C 1
ATOM 1596 O O . GLU A 1 193 ? 29.510 9.050 45.563 1.00 12.95 193 GLU A O 1
ATOM 1602 N N . ALA A 1 194 ? 29.579 6.849 45.889 1.00 10.63 194 ALA A N 1
ATOM 1603 C CA . ALA A 1 194 ? 28.566 6.572 44.873 1.00 11.42 194 ALA A CA 1
ATOM 1604 C C . ALA A 1 194 ? 27.277 7.305 45.140 1.00 10.79 194 ALA A C 1
ATOM 1605 O O . ALA A 1 194 ? 26.816 7.433 46.306 1.00 10.59 194 ALA A O 1
ATOM 1607 N N . GLY A 1 195 ? 26.645 7.779 44.043 1.00 10.33 195 GLY A N 1
ATOM 1608 C CA . GLY A 1 195 ? 25.319 8.337 44.158 1.00 10.78 195 GLY A CA 1
ATOM 1609 C C . GLY A 1 195 ? 24.261 7.219 44.392 1.00 11.82 195 GLY A C 1
ATOM 1610 O O . GLY A 1 195 ? 24.491 6.013 44.131 1.00 10.22 195 GLY A O 1
ATOM 1611 N N . GLY A 1 196 ? 23.099 7.637 44.884 1.00 10.33 196 GLY A N 1
ATOM 1612 C CA . GLY A 1 196 ? 21.946 6.750 45.033 1.00 9.99 196 GLY A CA 1
ATOM 1613 C C . GLY A 1 196 ? 22.170 5.744 46.203 1.00 10.67 196 GLY A C 1
ATOM 1614 O O . GLY A 1 196 ? 22.976 5.953 47.084 1.00 10.47 196 GLY A O 1
ATOM 1615 N N . HIS A 1 197 ? 21.430 4.631 46.167 1.00 11.08 197 HIS A N 1
ATOM 1616 C CA . HIS A 1 197 ? 21.411 3.740 47.324 1.00 11.43 197 HIS A CA 1
ATOM 1617 C C . HIS A 1 197 ? 22.711 2.960 47.431 1.00 11.23 197 HIS A C 1
ATOM 1618 O O . HIS A 1 197 ? 23.243 2.379 46.395 1.00 11.63 197 HIS A O 1
ATOM 1625 N N . ARG A 1 198 ? 23.179 2.834 48.661 1.00 11.13 198 ARG A N 1
ATOM 1626 C CA . ARG A 1 198 ? 24.346 2.017 48.959 1.00 11.70 198 ARG A CA 1
ATOM 1627 C C . ARG A 1 198 ? 23.976 0.546 49.021 1.00 12.02 198 ARG A C 1
ATOM 1628 O O . ARG A 1 198 ? 22.992 0.161 49.705 1.00 12.12 198 ARG A O 1
ATOM 1636 N N . GLY A 1 199 ? 24.708 -0.300 48.308 1.00 11.47 199 GLY A N 1
ATOM 1637 C CA . GLY A 1 199 ? 24.335 -1.706 48.209 1.00 12.21 199 GLY A CA 1
ATOM 1638 C C . GLY A 1 199 ? 24.861 -2.620 49.293 1.00 13.48 199 GLY A C 1
ATOM 1639 O O . GLY A 1 199 ? 25.027 -3.804 49.037 1.00 16.45 199 GLY A O 1
ATOM 1640 N N . ASN A 1 200 ? 25.060 -2.114 50.504 1.00 14.72 200 ASN A N 1
ATOM 1641 C CA . ASN A 1 200 ? 25.505 -3.028 51.566 1.00 16.08 200 ASN A CA 1
ATOM 1642 C C . ASN A 1 200 ? 24.438 -4.031 51.920 1.00 15.91 200 ASN A C 1
ATOM 1643 O O . ASN A 1 200 ? 23.226 -3.779 51.678 1.00 15.75 200 ASN A O 1
ATOM 1648 N N . PHE A 1 201 ? 24.857 -5.251 52.306 1.00 14.16 201 PHE A N 1
ATOM 1649 C CA . PHE A 1 201 ? 23.902 -6.344 52.479 1.00 15.93 201 PHE A CA 1
ATOM 1650 C C . PHE A 1 201 ? 23.121 -6.169 53.806 1.00 16.45 201 PHE A C 1
ATOM 1651 O O . PHE A 1 201 ? 21.956 -6.569 53.858 1.00 21.96 201 PHE A O 1
ATOM 1659 N N . LYS A 1 202 ? 23.769 -5.646 54.814 1.00 18.61 202 LYS A N 1
ATOM 1660 C CA . LYS A 1 202 ? 23.079 -5.290 56.061 1.00 22.35 202 LYS A CA 1
ATOM 1661 C C . LYS A 1 202 ? 22.595 -3.808 55.978 1.00 17.35 202 LYS A C 1
ATOM 1662 O O . LYS A 1 202 ? 23.396 -2.950 56.193 1.00 17.77 202 LYS A O 1
ATOM 1668 N N . ALA A 1 203 ? 21.263 -3.574 55.950 1.00 16.70 203 ALA A N 1
ATOM 1669 C CA . ALA A 1 203 ? 20.762 -2.199 55.767 1.00 16.30 203 ALA A CA 1
ATOM 1670 C C . ALA A 1 203 ? 21.313 -1.287 56.849 1.00 17.39 203 ALA A C 1
ATOM 1671 O O . ALA A 1 203 ? 21.206 -1.655 58.050 1.00 17.17 203 ALA A O 1
ATOM 1673 N N . ASN A 1 204 ? 21.924 -0.157 56.482 1.00 14.95 204 ASN A N 1
ATOM 1674 C CA . ASN A 1 204 ? 22.332 0.880 57.459 1.00 16.74 204 ASN A CA 1
ATOM 1675 C C . ASN A 1 204 ? 23.304 0.411 58.529 1.00 21.00 204 ASN A C 1
ATOM 1676 O O . ASN A 1 204 ? 23.429 1.043 59.546 1.00 24.42 204 ASN A O 1
ATOM 1681 N N . ASP A 1 205 ? 24.052 -0.585 58.187 1.00 22.74 205 ASP A N 1
ATOM 1682 C CA . ASP A 1 205 ? 25.053 -1.223 59.118 1.00 29.46 205 ASP A CA 1
ATOM 1683 C C . ASP A 1 205 ? 25.887 -0.113 59.766 1.00 31.82 205 ASP A C 1
ATOM 1684 O O . ASP A 1 205 ? 26.494 0.779 59.083 1.00 30.93 205 ASP A O 1
ATOM 1689 N N . VAL A 1 206 ? 25.851 -0.123 61.109 1.00 34.22 206 VAL A N 1
ATOM 1690 C CA . VAL A 1 206 ? 26.513 0.913 61.937 1.00 36.37 206 VAL A CA 1
ATOM 1691 C C . VAL A 1 206 ? 28.037 0.816 61.852 1.00 32.98 206 VAL A C 1
ATOM 1692 O O . VAL A 1 206 ? 28.751 1.816 62.049 1.00 36.37 206 VAL A O 1
ATOM 1696 N N . GLU A 1 207 ? 28.487 -0.388 61.584 1.00 28.49 207 GLU A N 1
ATOM 1697 C CA . GLU A 1 207 ? 29.912 -0.710 61.464 1.00 35.77 207 GLU A CA 1
ATOM 1698 C C . GLU A 1 207 ? 30.464 -0.655 60.042 1.00 32.77 207 GLU A C 1
ATOM 1699 O O . GLU A 1 207 ? 31.590 -1.038 59.788 1.00 31.71 207 GLU A O 1
ATOM 1705 N N . ASP A 1 208 ? 29.646 -0.247 59.081 1.00 24.90 208 ASP A N 1
ATOM 1706 C CA . ASP A 1 208 ? 30.129 -0.018 57.684 1.00 20.76 208 ASP A CA 1
ATOM 1707 C C . ASP A 1 208 ? 31.449 0.768 57.716 1.00 19.32 208 ASP A C 1
ATOM 1708 O O . ASP A 1 208 ? 31.558 1.884 58.291 1.00 21.90 208 ASP A O 1
ATOM 1713 N N . GLY A 1 209 ? 32.485 0.254 57.037 1.00 20.47 209 GLY A N 1
ATOM 1714 C CA . GLY A 1 209 ? 33.806 0.957 56.980 1.00 20.08 209 GLY A CA 1
ATOM 1715 C C . GLY A 1 209 ? 33.862 2.162 56.070 1.00 18.18 209 GLY A C 1
ATOM 1716 O O . GLY A 1 209 ? 34.865 2.901 56.071 1.00 16.88 209 GLY A O 1
ATOM 1717 N N . GLN A 1 210 ? 32.788 2.388 55.238 1.00 16.65 210 GLN A N 1
ATOM 1718 C CA . GLN A 1 210 ? 32.699 3.591 54.422 1.00 15.57 210 GLN A CA 1
ATOM 1719 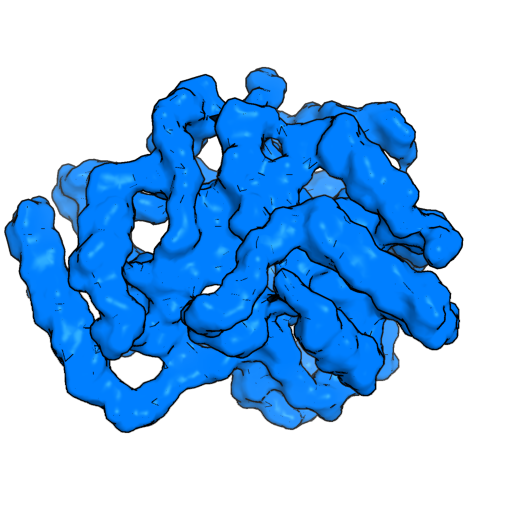C C . GLN A 1 210 ? 33.886 3.681 53.485 1.00 14.06 210 GLN A C 1
ATOM 1720 O O . GLN A 1 210 ? 34.413 4.745 53.224 1.00 16.46 210 GLN A O 1
ATOM 1726 N N . LEU A 1 211 ? 34.311 2.555 52.889 1.00 14.87 211 LEU A N 1
ATOM 1727 C CA . LEU A 1 211 ? 35.526 2.613 52.036 1.00 14.92 211 LEU A CA 1
ATOM 1728 C C . LEU A 1 211 ? 35.254 3.427 50.748 1.00 15.25 211 LEU A C 1
ATOM 1729 O O . LEU A 1 211 ? 34.234 3.185 50.091 1.00 14.17 211 LEU A O 1
ATOM 1734 N N . LYS A 1 212 ? 36.199 4.293 50.381 1.00 14.01 212 LYS A N 1
ATOM 1735 C CA . LYS A 1 212 ? 36.167 4.990 49.085 1.00 14.94 212 LYS A CA 1
ATOM 1736 C C . LYS A 1 212 ? 36.442 4.016 47.993 1.00 12.66 212 LYS A C 1
ATOM 1737 O O . LYS A 1 212 ? 36.991 2.941 48.253 1.00 13.98 212 LYS A O 1
ATOM 1743 N N . THR A 1 213 ? 35.951 4.295 46.816 1.00 13.00 213 THR A N 1
ATOM 1744 C CA . THR A 1 213 ? 36.025 3.318 45.691 1.00 11.75 213 THR A CA 1
ATOM 1745 C C . THR A 1 213 ? 37.473 2.810 45.502 1.00 14.23 213 THR A C 1
ATOM 1746 O O . THR A 1 213 ? 37.705 1.602 45.392 1.00 12.18 213 THR A O 1
ATOM 1750 N N . LEU A 1 214 ? 38.426 3.748 45.533 1.00 14.84 214 LEU A N 1
ATOM 1751 C CA A LEU A 1 214 ? 39.878 3.364 45.348 0.60 15.46 214 LEU A CA 1
ATOM 1752 C CA B LEU A 1 214 ? 39.830 3.314 45.256 0.40 15.54 214 LEU A CA 1
ATOM 1753 C C . LEU A 1 214 ? 40.317 2.368 46.373 1.00 13.65 214 LEU A C 1
ATOM 1754 O O . LEU A 1 214 ? 41.060 1.394 46.063 1.00 16.06 214 LEU A O 1
ATOM 1763 N N . ASP A 1 215 ? 39.965 2.676 47.630 1.00 13.50 215 ASP A N 1
ATOM 1764 C CA . ASP A 1 215 ? 40.320 1.818 48.797 1.00 14.68 215 ASP A CA 1
ATOM 1765 C C . ASP A 1 215 ? 39.686 0.445 48.713 1.00 14.50 215 ASP A C 1
ATOM 1766 O O . ASP A 1 215 ? 40.283 -0.577 49.125 1.00 15.16 215 ASP A O 1
ATOM 1771 N N . LEU A 1 216 ? 38.399 0.383 48.272 1.00 11.58 216 LEU A N 1
ATOM 1772 C CA . LEU A 1 216 ? 37.718 -0.872 48.140 1.00 11.48 216 LEU A CA 1
ATOM 1773 C C . LEU A 1 216 ? 38.330 -1.749 47.080 1.00 12.10 216 LEU A C 1
ATOM 1774 O O . LEU A 1 216 ? 38.590 -2.928 47.268 1.00 12.73 216 LEU A O 1
ATOM 1779 N N . VAL A 1 217 ? 38.608 -1.149 45.911 1.00 12.45 217 VAL A N 1
ATOM 1780 C CA . VAL A 1 217 ? 39.280 -1.857 44.856 1.00 11.51 217 VAL A CA 1
ATOM 1781 C C . VAL A 1 217 ? 40.637 -2.335 45.319 1.00 12.41 217 VAL A C 1
ATOM 1782 O O . VAL A 1 217 ? 40.955 -3.511 45.079 1.00 12.81 217 VAL A O 1
ATOM 1786 N N . SER A 1 218 ? 41.409 -1.468 45.982 1.00 11.45 218 SER A N 1
ATOM 1787 C CA . SER A 1 218 ? 42.750 -1.915 46.394 1.00 12.97 218 SER A CA 1
ATOM 1788 C C . SER A 1 218 ? 42.659 -3.111 47.399 1.00 13.09 218 SER A C 1
ATOM 1789 O O . SER A 1 218 ? 43.462 -4.069 47.346 1.00 13.43 218 SER A O 1
ATOM 1792 N N . THR A 1 219 ? 41.692 -3.054 48.312 1.00 13.87 219 THR A N 1
ATOM 1793 C CA . THR A 1 219 ? 41.518 -4.104 49.287 1.00 14.84 219 THR A CA 1
ATOM 1794 C C . THR A 1 219 ? 41.197 -5.434 48.673 1.00 13.91 219 THR A C 1
ATOM 1795 O O . THR A 1 219 ? 41.736 -6.479 49.082 1.00 15.07 219 THR A O 1
ATOM 1799 N N . ILE A 1 220 ? 40.221 -5.426 47.757 1.00 12.67 220 ILE A N 1
ATOM 1800 C CA A ILE A 1 220 ? 39.784 -6.632 47.060 0.50 13.87 220 ILE A CA 1
ATOM 1801 C CA B ILE A 1 220 ? 39.797 -6.649 47.069 0.50 12.17 220 ILE A CA 1
ATOM 1802 C C . ILE A 1 220 ? 40.873 -7.245 46.173 1.00 13.15 220 ILE A C 1
ATOM 1803 O O . ILE A 1 220 ? 41.116 -8.497 46.189 1.00 13.20 220 ILE A O 1
ATOM 1812 N N . VAL A 1 221 ? 41.511 -6.399 45.362 1.00 13.36 221 VAL A N 1
ATOM 1813 C CA . VAL A 1 221 ? 42.538 -6.862 44.472 1.00 14.15 221 VAL A CA 1
ATOM 1814 C C . VAL A 1 221 ? 43.756 -7.435 45.305 1.00 15.14 221 VAL A C 1
ATOM 1815 O O . VAL A 1 221 ? 44.288 -8.482 44.966 1.00 15.20 221 VAL A O 1
ATOM 1819 N N . ASP A 1 222 ? 44.145 -6.774 46.408 1.00 14.53 222 ASP A N 1
ATOM 1820 C CA . ASP A 1 222 ? 45.174 -7.280 47.264 1.00 17.45 222 ASP A CA 1
ATOM 1821 C C . ASP A 1 222 ? 44.801 -8.679 47.866 1.00 14.61 222 ASP A C 1
ATOM 1822 O O . ASP A 1 222 ? 45.679 -9.585 47.976 1.00 16.18 222 ASP A O 1
ATOM 1827 N N . TYR A 1 223 ? 43.530 -8.879 48.220 1.00 13.69 223 TYR A N 1
ATOM 1828 C CA . TYR A 1 223 ? 43.099 -10.162 48.713 1.00 14.14 223 TYR A CA 1
ATOM 1829 C C . TYR A 1 223 ? 43.266 -11.223 47.606 1.00 14.20 223 TYR A C 1
ATOM 1830 O O . TYR A 1 223 ? 43.817 -12.270 47.829 1.00 15.67 223 TYR A O 1
ATOM 1839 N N . ILE A 1 224 ? 42.844 -10.928 46.379 1.00 13.85 224 ILE A N 1
ATOM 1840 C CA . ILE A 1 224 ? 42.936 -11.848 45.268 1.00 13.55 224 ILE A CA 1
ATOM 1841 C C . ILE A 1 224 ? 44.416 -12.229 45.064 1.00 15.69 224 ILE A C 1
ATOM 1842 O O . ILE A 1 224 ? 44.702 -13.434 44.898 1.00 16.42 224 ILE A O 1
ATOM 1847 N N . ASP A 1 225 ? 45.284 -11.237 44.999 1.00 17.35 225 ASP A N 1
ATOM 1848 C CA . ASP A 1 225 ? 46.708 -11.492 44.779 1.00 18.26 225 ASP A CA 1
ATOM 1849 C C . ASP A 1 225 ? 47.336 -12.263 45.960 1.00 18.73 225 ASP A C 1
ATOM 1850 O O . ASP A 1 225 ? 47.963 -13.331 45.710 1.00 22.00 225 ASP A O 1
ATOM 1855 N N . SER A 1 226 ? 47.048 -11.832 47.166 1.00 17.53 226 SER A N 1
ATOM 1856 C CA . SER A 1 226 ? 47.743 -12.364 48.367 1.00 19.93 226 SER A CA 1
ATOM 1857 C C . SER A 1 226 ? 47.373 -13.761 48.684 1.00 22.44 226 SER A C 1
ATOM 1858 O O . SER A 1 226 ? 48.207 -14.560 49.106 1.00 20.77 226 SER A O 1
ATOM 1861 N N . ALA A 1 227 ? 46.108 -14.043 48.528 1.00 21.37 227 ALA A N 1
ATOM 1862 C CA . ALA A 1 227 ? 45.571 -15.352 48.826 1.00 22.08 227 ALA A CA 1
ATOM 1863 C C . ALA A 1 227 ? 45.617 -16.277 47.639 1.00 20.02 227 ALA A C 1
ATOM 1864 O O . ALA A 1 227 ? 45.392 -17.464 47.790 1.00 20.40 227 ALA A O 1
ATOM 1866 N N . SER A 1 228 ? 46.068 -15.810 46.485 1.00 20.19 228 SER A N 1
ATOM 1867 C CA . SER A 1 228 ? 46.232 -16.600 45.330 1.00 20.41 228 SER A CA 1
ATOM 1868 C C . SER A 1 228 ? 44.889 -17.173 44.835 1.00 29.26 228 SER A C 1
ATOM 1869 O O . SER A 1 228 ? 44.821 -18.348 44.418 1.00 28.37 228 SER A O 1
ATOM 1872 N N A ILE A 1 229 ? 43.842 -16.353 44.839 0.50 27.21 229 ILE A N 1
ATOM 1873 N N B ILE A 1 229 ? 43.844 -16.338 44.859 0.50 25.14 229 ILE A N 1
ATOM 1874 C CA A ILE A 1 229 ? 42.574 -16.783 44.292 0.50 31.44 229 ILE A CA 1
ATOM 1875 C CA B ILE A 1 229 ? 42.566 -16.656 44.237 0.50 27.37 229 ILE A CA 1
ATOM 1876 C C A ILE A 1 229 ? 42.623 -16.718 42.752 0.50 35.54 229 ILE A C 1
ATOM 1877 C C B ILE A 1 229 ? 42.719 -16.719 42.708 0.50 32.16 229 ILE A C 1
ATOM 1878 O O A ILE A 1 229 ? 42.909 -15.670 42.158 0.50 34.51 229 ILE A O 1
ATOM 1879 O O B ILE A 1 229 ? 43.146 -15.740 42.061 0.50 27.72 229 ILE A O 1
ATOM 1888 N N . SER A 1 230 ? 42.413 -17.891 42.136 1.00 38.81 230 SER A N 1
ATOM 1889 C CA . SER A 1 230 ? 42.790 -18.166 40.722 1.00 40.90 230 SER A CA 1
ATOM 1890 C C . SER A 1 230 ? 41.755 -17.778 39.633 1.00 39.18 230 SER A C 1
ATOM 1891 O O . SER A 1 230 ? 42.140 -17.492 38.481 1.00 34.64 230 SER A O 1
ATOM 1894 N N . ASN A 1 231 ? 40.476 -17.782 40.023 1.00 26.06 231 ASN A N 1
ATOM 1895 C CA . ASN A 1 231 ? 39.335 -17.576 39.129 1.00 27.35 231 ASN A CA 1
ATOM 1896 C C . ASN A 1 231 ? 38.385 -16.498 39.741 1.00 20.51 231 ASN A C 1
ATOM 1897 O O . ASN A 1 231 ? 37.217 -16.772 39.993 1.00 18.51 231 ASN A O 1
ATOM 1902 N N . PRO A 1 232 ? 38.920 -15.320 40.057 1.00 18.30 232 PRO A N 1
ATOM 1903 C CA . PRO A 1 232 ? 38.043 -14.254 40.609 1.00 17.38 232 PRO A CA 1
ATOM 1904 C C . PRO A 1 232 ? 36.890 -13.842 39.627 1.00 15.67 232 PRO A C 1
ATOM 1905 O O . PRO A 1 232 ? 37.062 -14.027 38.434 1.00 14.88 232 PRO A O 1
ATOM 1909 N N . PRO A 1 233 ? 35.772 -13.371 40.122 1.00 14.93 233 PRO A N 1
ATOM 1910 C CA . PRO A 1 233 ? 34.760 -12.724 39.229 1.00 13.30 233 PRO A CA 1
ATOM 1911 C C . PRO A 1 233 ? 35.333 -11.515 38.499 1.00 12.70 233 PRO A C 1
ATOM 1912 O O . PRO A 1 233 ? 36.386 -10.985 38.946 1.00 11.96 233 PRO A O 1
ATOM 1916 N N . PHE A 1 234 ? 34.652 -11.010 37.474 1.00 11.47 234 PHE A N 1
ATOM 1917 C CA . PHE A 1 234 ? 34.980 -9.704 36.946 1.00 12.59 234 PHE A CA 1
ATOM 1918 C C . PHE A 1 234 ? 34.868 -8.678 38.102 1.00 12.10 234 PHE A C 1
ATOM 1919 O O . PHE A 1 234 ? 33.836 -8.658 38.839 1.00 12.35 234 PHE A O 1
ATOM 1927 N N . ILE A 1 235 ? 35.840 -7.791 38.167 1.00 11.19 235 ILE A N 1
ATOM 1928 C CA . ILE A 1 235 ? 35.844 -6.693 39.110 1.00 11.88 235 ILE A CA 1
ATOM 1929 C C . ILE A 1 235 ? 35.480 -5.392 38.394 1.00 10.64 235 ILE A C 1
ATOM 1930 O O . ILE A 1 235 ? 36.199 -4.926 37.579 1.00 11.39 235 ILE A O 1
ATOM 1935 N N . ILE A 1 236 ? 34.365 -4.814 38.817 1.00 11.28 236 ILE A N 1
ATOM 1936 C CA A ILE A 1 236 ? 33.854 -3.555 38.299 0.70 10.91 236 ILE A CA 1
ATOM 1937 C CA B ILE A 1 236 ? 33.852 -3.558 38.282 0.30 10.81 236 ILE A CA 1
ATOM 1938 C C . ILE A 1 236 ? 33.918 -2.546 39.411 1.00 11.15 236 ILE A C 1
ATOM 1939 O O . ILE A 1 236 ? 33.503 -2.849 40.524 1.00 13.08 236 ILE A O 1
ATOM 1948 N N . ALA A 1 237 ? 34.379 -1.328 39.125 1.00 10.69 237 ALA A N 1
ATOM 1949 C CA . ALA A 1 237 ? 34.405 -0.270 40.146 1.00 10.33 237 ALA A CA 1
ATOM 1950 C C . ALA A 1 237 ? 33.320 0.713 39.879 1.00 10.30 237 ALA A C 1
ATOM 1951 O O . ALA A 1 237 ? 33.112 1.094 38.699 1.00 10.69 237 ALA A O 1
ATOM 1953 N N . ALA A 1 238 ? 32.715 1.230 40.957 1.00 10.30 238 ALA A N 1
ATOM 1954 C CA . ALA A 1 238 ? 31.654 2.236 40.810 1.00 10.46 238 ALA A CA 1
ATOM 1955 C C . ALA A 1 238 ? 31.741 3.226 41.989 1.00 11.16 238 ALA A C 1
ATOM 1956 O O . ALA A 1 238 ? 31.836 2.806 43.125 1.00 11.74 238 ALA A O 1
ATOM 1958 N N . GLY A 1 239 ? 31.620 4.539 41.731 1.00 10.64 239 GLY A N 1
ATOM 1959 C CA . GLY A 1 239 ? 31.465 5.470 42.841 1.00 11.60 239 GLY A CA 1
ATOM 1960 C C . GLY A 1 239 ? 32.390 6.662 42.657 1.00 13.00 239 GLY A C 1
ATOM 1961 O O . GLY A 1 239 ? 33.634 6.571 42.874 1.00 12.91 239 GLY A O 1
ATOM 1962 N N . GLY A 1 240 ? 31.813 7.815 42.253 1.00 13.56 240 GLY A N 1
ATOM 1963 C CA . GLY A 1 240 ? 32.582 9.025 42.055 1.00 13.38 240 GLY A CA 1
ATOM 1964 C C . GLY A 1 240 ? 33.448 9.148 40.813 1.00 14.49 240 GLY A C 1
ATOM 1965 O O . GLY A 1 240 ? 34.257 10.053 40.696 1.00 17.08 240 GLY A O 1
ATOM 1966 N N . ILE A 1 241 ? 33.220 8.290 39.810 1.00 14.61 241 ILE A N 1
ATOM 1967 C CA . ILE A 1 241 ? 34.106 8.174 38.647 1.00 14.21 241 ILE A CA 1
ATOM 1968 C C . ILE A 1 241 ? 33.503 9.136 37.594 1.00 17.17 241 ILE A C 1
ATOM 1969 O O . ILE A 1 241 ? 32.396 8.948 37.156 1.00 16.62 241 ILE A O 1
ATOM 1974 N N . HIS A 1 242 ? 34.278 10.127 37.176 1.00 19.14 242 HIS A N 1
ATOM 1975 C CA . HIS A 1 242 ? 33.692 11.315 36.479 1.00 21.75 242 HIS A CA 1
ATOM 1976 C C . HIS A 1 242 ? 34.444 11.740 35.207 1.00 23.70 242 HIS A C 1
ATOM 1977 O O . HIS A 1 242 ? 33.962 12.645 34.450 1.00 23.96 242 HIS A O 1
ATOM 1984 N N . ASP A 1 243 ? 35.585 11.143 34.920 1.00 19.45 243 ASP A N 1
ATOM 1985 C CA . ASP A 1 243 ? 36.364 11.592 33.806 1.00 23.39 243 ASP A CA 1
ATOM 1986 C C . ASP A 1 243 ? 37.367 10.561 33.459 1.00 23.50 243 ASP A C 1
ATOM 1987 O O . ASP A 1 243 ? 37.528 9.550 34.180 1.00 20.80 243 ASP A O 1
ATOM 1992 N N . ASP A 1 244 ? 38.068 10.780 32.352 1.00 22.19 244 ASP A N 1
ATOM 1993 C CA . ASP A 1 244 ? 39.045 9.784 31.873 1.00 24.46 244 ASP A CA 1
ATOM 1994 C C . ASP A 1 244 ? 40.195 9.490 32.853 1.00 24.97 244 ASP A C 1
ATOM 1995 O O . ASP A 1 244 ? 40.642 8.327 32.967 1.00 24.50 244 ASP A O 1
ATOM 2000 N N . GLU A 1 245 ? 40.610 10.480 33.638 1.00 21.91 245 GLU A N 1
ATOM 2001 C CA A GLU A 1 245 ? 41.704 10.238 34.559 0.40 25.07 245 GLU A CA 1
ATOM 2002 C CA B GLU A 1 245 ? 41.650 10.362 34.663 0.60 25.51 245 GLU A CA 1
ATOM 2003 C C . GLU A 1 245 ? 41.236 9.402 35.787 1.00 23.04 245 GLU A C 1
ATOM 2004 O O . GLU A 1 245 ? 41.964 8.541 36.214 1.00 23.87 245 GLU A O 1
ATOM 2015 N N A SER A 1 246 ? 40.029 9.658 36.296 0.50 22.72 246 SER A N 1
ATOM 2016 N N B SER A 1 246 ? 40.025 9.608 36.315 0.50 20.25 246 SER A N 1
ATOM 2017 C CA A SER A 1 246 ? 39.418 8.819 37.332 0.50 22.30 246 SER A CA 1
ATOM 2018 C CA B SER A 1 246 ? 39.530 8.753 37.412 0.50 18.26 246 SER A CA 1
ATOM 2019 C C A SER A 1 246 ? 39.319 7.356 36.875 0.50 18.31 246 SER A C 1
ATOM 2020 C C B SER A 1 246 ? 39.223 7.337 36.933 0.50 16.77 246 SER A C 1
ATOM 2021 O O A SER A 1 246 ? 39.663 6.417 37.589 0.50 20.40 246 SER A O 1
ATOM 2022 O O B SER A 1 246 ? 39.269 6.407 37.751 0.50 18.76 246 SER A O 1
ATOM 2027 N N . ILE A 1 247 ? 38.870 7.171 35.659 1.00 17.68 247 ILE A N 1
ATOM 2028 C CA . ILE A 1 247 ? 38.755 5.838 35.032 1.00 17.72 247 ILE A CA 1
ATOM 2029 C C . ILE A 1 247 ? 40.095 5.150 34.987 1.00 23.08 247 ILE A C 1
ATOM 2030 O O . ILE A 1 247 ? 40.262 4.055 35.554 1.00 20.59 247 ILE A O 1
ATOM 2035 N N . LYS A 1 248 ? 41.077 5.844 34.439 1.00 26.24 248 LYS A N 1
ATOM 2036 C CA . LYS A 1 248 ? 42.430 5.212 34.267 1.00 26.96 248 LYS A CA 1
ATOM 2037 C C . LYS A 1 248 ? 43.044 4.828 35.540 1.00 23.55 248 LYS A C 1
ATOM 2038 O O . LYS A 1 248 ? 43.633 3.762 35.618 1.00 24.34 248 LYS A O 1
ATOM 2044 N N . GLU A 1 249 ? 42.879 5.655 36.588 1.00 23.16 249 GLU A N 1
ATOM 2045 C CA . GLU A 1 249 ? 43.407 5.352 37.887 1.00 22.84 249 GLU A CA 1
ATOM 2046 C C . GLU A 1 249 ? 42.870 4.032 38.414 1.00 25.72 249 GLU A C 1
ATOM 2047 O O . GLU A 1 249 ? 43.630 3.199 38.948 1.00 25.81 249 GLU A O 1
ATOM 2053 N N . LEU A 1 250 ? 41.573 3.778 38.223 1.00 19.31 250 LEU A N 1
ATOM 2054 C CA . LEU A 1 250 ? 41.029 2.521 38.685 1.00 16.72 250 LEU A CA 1
ATOM 2055 C C . LEU A 1 250 ? 41.407 1.341 37.775 1.00 16.25 250 LEU A C 1
ATOM 2056 O O . LEU A 1 250 ? 41.602 0.221 38.270 1.00 16.60 250 LEU A O 1
ATOM 2061 N N . LEU A 1 251 ? 41.463 1.554 36.468 1.00 14.50 251 LEU A N 1
ATOM 2062 C CA . LEU A 1 251 ? 41.788 0.511 35.539 1.00 15.91 251 LEU A CA 1
ATOM 2063 C C . LEU A 1 251 ? 43.241 0.009 35.759 1.00 15.51 251 LEU A C 1
ATOM 2064 O O . LEU A 1 251 ? 43.564 -1.163 35.368 1.00 18.73 251 LEU A O 1
ATOM 2069 N N . GLN A 1 252 ? 44.066 0.873 36.296 1.00 17.59 252 GLN A N 1
ATOM 2070 C CA . GLN A 1 252 ? 45.467 0.473 36.630 1.00 17.90 252 GLN A CA 1
ATOM 2071 C C . GLN A 1 252 ? 45.566 -0.578 37.725 1.00 15.40 252 GLN A C 1
ATOM 2072 O O . GLN A 1 252 ? 46.583 -1.199 37.841 1.00 15.96 252 GLN A O 1
ATOM 2078 N N . PHE A 1 253 ? 44.458 -0.891 38.379 1.00 13.93 253 PHE A N 1
ATOM 2079 C CA . PHE A 1 253 ? 44.373 -1.996 39.325 1.00 14.85 253 PHE A CA 1
ATOM 2080 C C . PHE A 1 253 ? 44.050 -3.316 38.595 1.00 12.91 253 PHE A C 1
ATOM 2081 O O . PHE A 1 253 ? 44.001 -4.369 39.260 1.00 13.48 253 PHE A O 1
ATOM 2089 N N . ASN A 1 254 ? 43.960 -3.302 37.267 1.00 12.11 254 ASN A N 1
ATOM 2090 C CA . ASN A 1 254 ? 43.776 -4.477 36.454 1.00 12.87 254 ASN A CA 1
ATOM 2091 C C . ASN A 1 254 ? 42.357 -5.079 36.559 1.00 12.16 254 ASN A C 1
ATOM 2092 O O . ASN A 1 254 ? 42.099 -6.242 36.181 1.00 14.11 254 ASN A O 1
ATOM 2097 N N . ILE A 1 255 ? 41.437 -4.225 37.035 1.00 11.84 255 ILE A N 1
ATOM 2098 C CA . ILE A 1 255 ? 40.042 -4.565 37.035 1.00 12.89 255 ILE A CA 1
ATOM 2099 C C . ILE A 1 255 ? 39.443 -4.647 35.617 1.00 14.04 255 ILE A C 1
ATOM 2100 O O . ILE A 1 255 ? 40.085 -4.294 34.609 1.00 15.17 255 ILE A O 1
ATOM 2105 N N . ALA A 1 256 ? 38.156 -5.055 35.546 1.00 12.12 256 ALA A N 1
ATOM 2106 C CA . ALA A 1 256 ? 37.504 -5.348 34.275 1.00 11.44 256 ALA A CA 1
ATOM 2107 C C . ALA A 1 256 ? 36.946 -4.113 33.607 1.00 13.57 256 ALA A C 1
ATOM 2108 O O . ALA A 1 256 ? 36.972 -3.959 32.373 1.00 11.58 256 ALA A O 1
ATOM 2110 N N . ALA A 1 257 ? 36.296 -3.289 34.406 1.00 11.53 257 ALA A N 1
ATOM 2111 C CA . ALA A 1 257 ? 3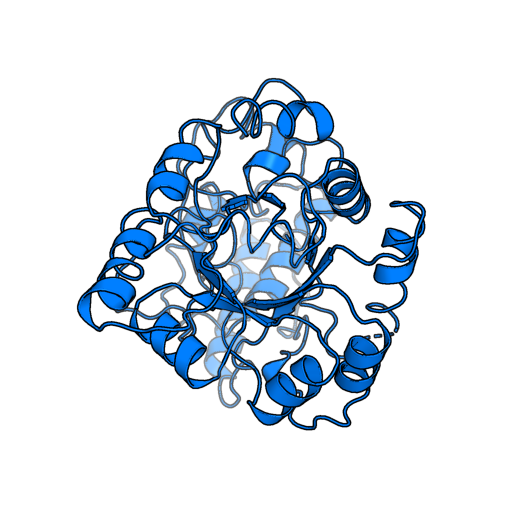5.484 -2.183 33.872 1.00 11.89 257 ALA A CA 1
ATOM 2112 C C . ALA A 1 257 ? 35.071 -1.213 34.990 1.00 12.15 257 ALA A C 1
ATOM 2113 O O . ALA A 1 257 ? 35.296 -1.501 36.174 1.00 11.84 257 ALA A O 1
ATOM 2115 N N . VAL A 1 258 ? 34.455 -0.083 34.579 1.00 11.26 258 VAL A N 1
ATOM 2116 C CA . VAL A 1 258 ? 33.946 0.895 35.452 1.00 11.39 258 VAL A CA 1
ATOM 2117 C C . VAL A 1 258 ? 32.408 0.996 35.206 1.00 10.90 258 VAL A C 1
ATOM 2118 O O . VAL A 1 258 ? 31.964 0.947 34.058 1.00 11.96 258 VAL A O 1
ATOM 2122 N N . GLN A 1 259 ? 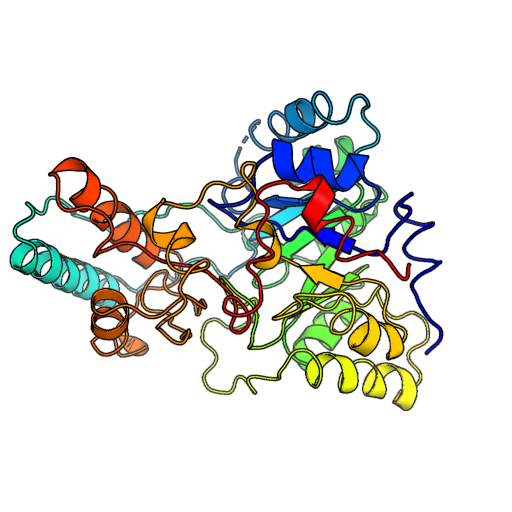31.682 1.304 36.266 1.00 10.44 259 GLN A N 1
ATOM 2123 C CA . GLN A 1 259 ? 30.226 1.577 36.196 1.00 10.08 259 GLN A CA 1
ATOM 2124 C C . GLN A 1 259 ? 29.941 2.985 36.724 1.00 11.24 259 GLN A C 1
ATOM 2125 O O . GLN A 1 259 ? 30.442 3.376 37.833 1.00 12.09 259 GLN A O 1
ATOM 2131 N N . LEU A 1 260 ? 29.364 3.841 35.875 1.00 10.02 260 LEU A N 1
ATOM 2132 C CA . LEU A 1 260 ? 29.230 5.253 36.140 1.00 10.74 260 LEU A CA 1
ATOM 2133 C C . LEU A 1 260 ? 27.735 5.594 36.108 1.00 10.41 260 LEU A C 1
ATOM 2134 O O . LEU A 1 260 ? 27.074 5.154 35.172 1.00 10.50 260 LEU A O 1
ATOM 2139 N N . GLY A 1 261 ? 27.271 6.321 37.094 1.00 8.96 261 GLY A N 1
ATOM 2140 C CA . GLY A 1 261 ? 25.845 6.765 37.194 1.00 9.95 261 GLY A CA 1
ATOM 2141 C C . GLY A 1 261 ? 25.715 8.275 37.030 1.00 10.47 261 GLY A C 1
ATOM 2142 O O . GLY A 1 261 ? 25.159 8.786 36.040 1.00 10.53 261 GLY A O 1
ATOM 2143 N N . THR A 1 262 ? 26.235 9.008 38.000 1.00 9.23 262 THR A N 1
ATOM 2144 C CA . THR A 1 262 ? 26.077 10.441 38.096 1.00 10.58 262 THR A CA 1
ATOM 2145 C C . THR A 1 262 ? 26.473 11.185 36.814 1.00 10.60 262 THR A C 1
ATOM 2146 O O . THR A 1 262 ? 25.796 12.139 36.453 1.00 10.81 262 THR A O 1
ATOM 2150 N N . VAL A 1 263 ? 27.575 10.797 36.200 1.00 10.66 263 VAL A N 1
ATOM 2151 C CA . VAL A 1 263 ? 28.027 11.497 34.956 1.00 11.29 263 VAL A CA 1
ATOM 2152 C C . VAL A 1 263 ? 26.970 11.546 33.807 1.00 12.10 263 VAL A C 1
ATOM 2153 O O . VAL A 1 263 ? 27.026 12.409 32.930 1.00 13.17 263 VAL A O 1
ATOM 2157 N N . TRP A 1 264 ? 26.017 10.604 33.804 1.00 11.44 264 TRP A N 1
ATOM 2158 C CA . TRP A 1 264 ? 24.970 10.553 32.789 1.00 11.10 264 TRP A CA 1
ATOM 2159 C C . TRP A 1 264 ? 23.807 11.428 33.121 1.00 10.55 264 TRP A C 1
ATOM 2160 O O . TRP A 1 264 ? 22.972 11.721 32.213 1.00 12.00 264 TRP A O 1
ATOM 2171 N N . LEU A 1 265 ? 23.700 11.902 34.369 1.00 9.89 265 LEU A N 1
ATOM 2172 C CA . LEU A 1 265 ? 22.486 12.561 34.776 1.00 10.39 265 LEU A CA 1
ATOM 2173 C C . LEU A 1 265 ? 22.223 13.901 34.083 1.00 11.25 265 LEU A C 1
ATOM 2174 O O . LEU A 1 265 ? 21.053 14.280 33.936 1.00 12.36 265 LEU A O 1
ATOM 2179 N N . PRO A 1 266 ? 23.297 14.576 33.631 1.00 10.71 266 PRO A N 1
ATOM 2180 C CA . PRO A 1 266 ? 23.017 15.738 32.747 1.00 12.17 266 PRO A CA 1
ATOM 2181 C C . PRO A 1 266 ? 22.554 15.431 31.322 1.00 11.95 266 PRO A C 1
ATOM 2182 O O . PRO A 1 266 ? 22.204 16.415 30.610 1.00 13.74 266 PRO A O 1
ATOM 2186 N N . SER A 1 267 ? 22.561 14.184 30.842 1.00 11.67 267 SER A N 1
ATOM 2187 C CA . SER A 1 267 ? 22.188 13.921 29.499 1.00 11.74 267 SER A CA 1
ATOM 2188 C C . SER A 1 267 ? 20.715 14.222 29.293 1.00 10.68 267 SER A C 1
ATOM 2189 O O . SER A 1 267 ? 19.856 13.967 30.124 1.00 11.95 267 SER A O 1
ATOM 2192 N N . SER A 1 268 ? 20.381 14.757 28.119 1.00 11.33 268 SER A N 1
ATOM 2193 C CA A SER A 1 268 ? 19.009 14.977 27.811 0.70 11.38 268 SER A CA 1
ATOM 2194 C CA B SER A 1 268 ? 18.993 14.968 27.733 0.30 11.69 268 SER A CA 1
ATOM 2195 C C . SER A 1 268 ? 18.204 13.646 27.665 1.00 12.35 268 SER A C 1
ATOM 2196 O O . SER A 1 268 ? 16.923 13.628 27.596 1.00 12.37 268 SER A O 1
ATOM 2201 N N . GLN A 1 269 ? 18.934 12.507 27.620 1.00 11.41 269 GLN A N 1
ATOM 2202 C CA . GLN A 1 269 ? 18.227 11.181 27.724 1.00 12.04 269 GLN A CA 1
ATOM 2203 C C . GLN A 1 269 ? 17.920 10.728 29.118 1.00 13.73 269 GLN A C 1
ATOM 2204 O O . GLN A 1 269 ? 17.163 9.756 29.227 1.00 18.38 269 GLN A O 1
ATOM 2210 N N . ALA A 1 270 ? 18.426 11.399 30.164 1.00 12.03 270 ALA A N 1
ATOM 2211 C CA . ALA A 1 270 ? 18.074 11.086 31.561 1.00 11.72 270 ALA A CA 1
ATOM 2212 C C . ALA A 1 270 ? 16.814 11.850 32.024 1.00 13.83 270 ALA A C 1
ATOM 2213 O O . ALA A 1 270 ? 16.264 12.689 31.269 1.00 16.08 270 ALA A O 1
ATOM 2215 N N . THR A 1 271 ? 16.229 11.477 33.147 1.00 12.06 271 THR A N 1
ATOM 2216 C CA . THR A 1 271 ? 15.045 12.174 33.624 1.00 13.73 271 THR A CA 1
ATOM 2217 C C . THR A 1 271 ? 15.367 12.727 35.014 1.00 13.10 271 THR A C 1
ATOM 2218 O O . THR A 1 271 ? 15.079 12.034 36.001 1.00 15.77 271 THR A O 1
ATOM 2222 N N . ILE A 1 272 ? 15.961 13.905 35.094 1.00 12.66 272 ILE A N 1
ATOM 2223 C CA . ILE A 1 272 ? 16.093 14.659 36.360 1.00 12.80 272 ILE A CA 1
ATOM 2224 C C . ILE A 1 272 ? 15.398 16.014 36.229 1.00 13.64 272 ILE A C 1
ATOM 2225 O O . ILE A 1 272 ? 15.185 16.476 35.104 1.00 14.59 272 ILE A O 1
ATOM 2230 N N . SER A 1 273 ? 14.956 16.569 37.386 1.00 13.05 273 SER A N 1
ATOM 2231 C CA . SER A 1 273 ? 14.234 17.840 37.384 1.00 13.54 273 SER A CA 1
ATOM 2232 C C . SER A 1 273 ? 15.119 18.991 36.934 1.00 12.50 273 SER A C 1
ATOM 2233 O O . SER A 1 273 ? 16.374 18.933 37.040 1.00 11.52 273 SER A O 1
ATOM 2236 N N . PRO A 1 274 ? 14.518 20.116 36.428 1.00 12.15 274 PRO A N 1
ATOM 2237 C CA . PRO A 1 274 ? 15.318 21.283 36.184 1.00 13.47 274 PRO A CA 1
ATOM 2238 C C . PRO A 1 274 ? 16.120 21.793 37.382 1.00 13.09 274 PRO A C 1
ATOM 2239 O O . PRO A 1 274 ? 17.239 22.250 37.192 1.00 15.20 274 PRO A O 1
ATOM 2243 N N . GLU A 1 275 ? 15.567 21.599 38.585 1.00 13.55 275 GLU A N 1
ATOM 2244 C CA . GLU A 1 275 ? 16.301 22.046 39.783 1.00 13.60 275 GLU A CA 1
ATOM 2245 C C . GLU A 1 275 ? 17.523 21.124 40.018 1.00 13.59 275 GLU A C 1
ATOM 2246 O O . GLU A 1 275 ? 18.589 21.618 40.442 1.00 14.34 275 GLU A O 1
ATOM 2252 N N . HIS A 1 276 ? 17.347 19.840 39.819 1.00 11.77 276 HIS A N 1
ATOM 2253 C CA . HIS A 1 276 ? 18.472 18.853 39.955 1.00 12.66 276 HIS A CA 1
ATOM 2254 C C . HIS A 1 276 ? 19.562 19.213 38.957 1.00 12.16 276 HIS A C 1
ATOM 2255 O O . HIS A 1 276 ? 20.773 19.230 39.302 1.00 13.93 276 HIS A O 1
ATOM 2262 N N . LEU A 1 277 ? 19.194 19.512 37.687 1.00 12.32 277 LEU A N 1
ATOM 2263 C CA . LEU A 1 277 ? 20.156 19.875 36.682 1.00 13.73 277 LEU A CA 1
ATOM 2264 C C . LEU A 1 277 ? 20.894 21.160 37.022 1.00 13.99 277 LEU A C 1
ATOM 2265 O O . LEU A 1 277 ? 22.123 21.221 36.857 1.00 14.66 277 LEU A O 1
ATOM 2270 N N . LYS A 1 278 ? 20.171 22.132 37.571 1.00 15.26 278 LYS A N 1
ATOM 2271 C CA . LYS A 1 278 ? 20.754 23.407 37.970 1.00 17.98 278 LYS A CA 1
ATOM 2272 C C . LYS A 1 278 ? 21.863 23.197 39.004 1.00 19.15 278 LYS A C 1
ATOM 2273 O O . LYS A 1 278 ? 22.901 23.860 38.963 1.00 19.48 278 LYS A O 1
ATOM 2279 N N . MET A 1 279 ? 21.680 22.226 39.870 1.00 16.95 279 MET A N 1
ATOM 2280 C CA A MET A 1 279 ? 22.694 21.900 40.867 0.60 18.14 279 MET A CA 1
ATOM 2281 C CA B MET A 1 279 ? 22.705 21.952 40.864 0.40 18.34 279 MET A CA 1
ATOM 2282 C C . MET A 1 279 ? 24.010 21.414 40.263 1.00 17.38 279 MET A C 1
ATOM 2283 O O . MET A 1 279 ? 25.073 21.725 40.767 1.00 20.68 279 MET A O 1
ATOM 2292 N N . PHE A 1 280 ? 23.951 20.656 39.190 1.00 16.39 280 PHE A N 1
ATOM 2293 C CA . PHE A 1 280 ? 25.140 20.258 38.421 1.00 15.26 280 PHE A CA 1
ATOM 2294 C C . PHE A 1 280 ? 25.837 21.423 37.776 1.00 17.30 280 PHE A C 1
ATOM 2295 O O . PHE A 1 280 ? 27.057 21.491 37.710 1.00 18.14 280 PHE A O 1
ATOM 2303 N N . GLN A 1 281 ? 25.047 22.323 37.193 1.00 17.12 281 GLN A N 1
ATOM 2304 C CA . GLN A 1 281 ? 25.598 23.500 36.510 1.00 18.11 281 GLN A CA 1
ATOM 2305 C C . GLN A 1 281 ? 26.203 24.476 37.460 1.00 19.87 281 GLN A C 1
ATOM 2306 O O . GLN A 1 281 ? 27.247 25.036 37.150 1.00 25.88 281 GLN A O 1
ATOM 2312 N N . SER A 1 282 ? 25.636 24.645 38.642 1.00 19.65 282 SER A N 1
ATOM 2313 C CA . SER A 1 282 ? 26.152 25.567 39.688 1.00 23.40 282 SER A CA 1
ATOM 2314 C C . SER A 1 282 ? 26.208 24.930 41.005 1.00 20.67 282 SER A C 1
ATOM 2315 O O . SER A 1 282 ? 25.391 25.211 41.838 1.00 21.89 282 SER A O 1
ATOM 2318 N N . PRO A 1 283 ? 27.213 24.052 41.220 1.00 20.36 283 PRO A N 1
ATOM 2319 C CA . PRO A 1 283 ? 27.097 23.259 42.446 1.00 20.23 283 PRO A CA 1
ATOM 2320 C C . PRO A 1 283 ? 27.351 24.171 43.648 1.00 27.59 283 PRO A C 1
ATOM 2321 O O . PRO A 1 283 ? 28.283 24.995 43.588 1.00 32.13 283 PRO A O 1
ATOM 2325 N N . LYS A 1 284 ? 26.476 24.148 44.647 1.00 24.65 284 LYS A N 1
ATOM 2326 C CA . LYS A 1 284 ? 26.715 24.908 45.873 1.00 26.86 284 LYS A CA 1
ATOM 2327 C C . LYS A 1 284 ? 26.833 23.997 47.081 1.00 28.90 284 LYS A C 1
ATOM 2328 O O . LYS A 1 284 ? 27.567 24.322 48.008 1.00 34.37 284 LYS A O 1
ATOM 2334 N N . SER A 1 285 ? 26.155 22.866 47.107 1.00 19.96 285 SER A N 1
ATOM 2335 C CA . SER A 1 285 ? 26.066 22.056 48.331 1.00 20.58 285 SER A CA 1
ATOM 2336 C C . SER A 1 285 ? 26.885 20.757 48.230 1.00 20.28 285 SER A C 1
ATOM 2337 O O . SER A 1 285 ? 27.153 20.228 47.110 1.00 20.57 285 SER A O 1
ATOM 2340 N N . ASP A 1 286 ? 27.208 20.223 49.394 1.00 18.20 286 ASP A N 1
ATOM 2341 C CA . ASP A 1 286 ? 27.840 18.926 49.473 1.00 20.10 286 ASP A CA 1
ATOM 2342 C C . ASP A 1 286 ? 26.748 17.850 49.269 1.00 16.17 286 ASP A C 1
ATOM 2343 O O . ASP A 1 286 ? 25.549 18.159 49.211 1.00 16.26 286 ASP A O 1
ATOM 2348 N N . THR A 1 287 ? 27.190 16.584 49.212 1.00 14.81 287 THR A N 1
ATOM 2349 C CA . THR A 1 287 ? 26.238 15.461 49.300 1.00 13.92 287 THR A CA 1
ATOM 2350 C C . THR A 1 287 ? 26.214 14.924 50.685 1.00 13.62 287 THR A C 1
ATOM 2351 O O . THR A 1 287 ? 27.056 15.266 51.488 1.00 14.42 287 THR A O 1
ATOM 2355 N N . MET A 1 288 ? 25.217 14.100 50.978 1.00 13.39 288 MET A N 1
ATOM 2356 C CA A MET A 1 288 ? 25.150 13.379 52.247 0.50 14.18 288 MET A CA 1
ATOM 2357 C CA B MET A 1 288 ? 24.979 13.482 52.278 0.50 13.33 288 MET A CA 1
ATOM 2358 C C . MET A 1 288 ? 24.454 12.049 52.087 1.00 14.33 288 MET A C 1
ATOM 2359 O O . MET A 1 288 ? 23.653 11.806 51.169 1.00 13.14 288 MET A O 1
ATOM 2368 N N . MET A 1 289 ? 24.803 11.165 52.984 1.00 12.23 289 MET A N 1
ATOM 2369 C CA . MET A 1 289 ? 24.252 9.789 53.022 1.00 12.56 289 MET A CA 1
ATOM 2370 C C . MET A 1 289 ? 23.154 9.748 54.112 1.00 14.12 289 MET A C 1
ATOM 2371 O O . MET A 1 289 ? 23.414 10.111 55.289 1.00 16.34 289 MET A O 1
ATOM 2376 N N . THR A 1 290 ? 21.986 9.296 53.774 1.00 12.81 290 THR A N 1
ATOM 2377 C CA . THR A 1 290 ? 20.875 9.255 54.714 1.00 14.10 290 THR A CA 1
ATOM 2378 C C . THR A 1 290 ? 19.972 8.092 54.458 1.00 13.17 290 THR A C 1
ATOM 2379 O O . THR A 1 290 ? 19.724 7.727 53.265 1.00 12.41 290 THR A O 1
ATOM 2383 N N . ALA A 1 291 ? 19.443 7.535 55.540 1.00 12.71 291 ALA A N 1
ATOM 2384 C CA . ALA A 1 291 ? 18.426 6.457 55.454 1.00 12.77 291 ALA A CA 1
ATOM 2385 C C . ALA A 1 291 ? 16.979 6.945 55.635 1.00 12.36 291 ALA A C 1
ATOM 2386 O O . ALA A 1 291 ? 16.043 6.116 55.558 1.00 12.15 291 ALA A O 1
ATOM 2388 N N . ALA A 1 292 ? 16.819 8.272 55.900 1.00 12.12 292 ALA A N 1
ATOM 2389 C CA . ALA A 1 292 ? 15.531 8.816 56.223 1.00 12.09 292 ALA A CA 1
ATOM 2390 C C . ALA A 1 292 ? 14.584 9.060 55.024 1.00 12.36 292 ALA A C 1
ATOM 2391 O O . ALA A 1 292 ? 13.396 9.337 55.244 1.00 14.00 292 ALA A O 1
ATOM 2393 N N . ILE A 1 293 ? 15.072 8.990 53.782 1.00 11.80 293 ILE A N 1
ATOM 2394 C CA . ILE A 1 293 ? 14.259 9.143 52.595 1.00 12.82 293 ILE A CA 1
ATOM 2395 C C . ILE A 1 293 ? 13.518 7.852 52.262 1.00 12.77 293 ILE A C 1
ATOM 2396 O O . ILE A 1 293 ? 12.325 7.897 52.075 1.00 12.03 293 ILE A O 1
ATOM 2401 N N . SER A 1 294 ? 14.268 6.724 52.234 1.00 11.87 294 SER A N 1
ATOM 2402 C CA . SER A 1 294 ? 13.703 5.474 51.735 1.00 12.22 294 SER A CA 1
ATOM 2403 C C . SER A 1 294 ? 13.702 4.380 52.753 1.00 11.91 294 SER A C 1
ATOM 2404 O O . SER A 1 294 ? 13.124 3.332 52.481 1.00 11.62 294 SER A O 1
ATOM 2407 N N . GLY A 1 295 ? 14.407 4.560 53.871 1.00 11.97 295 GLY A N 1
ATOM 2408 C CA . GLY A 1 295 ? 14.660 3.480 54.842 1.00 12.66 295 GLY A CA 1
ATOM 2409 C C . GLY A 1 295 ? 16.023 2.876 54.728 1.00 12.85 295 GLY A C 1
ATOM 2410 O O . GLY A 1 295 ? 16.423 2.182 55.636 1.00 12.92 295 GLY A O 1
ATOM 2411 N N . ARG A 1 296 ? 16.717 3.126 53.594 1.00 11.79 296 ARG A N 1
ATOM 2412 C CA . ARG A 1 296 ? 18.070 2.613 53.420 1.00 12.33 296 ARG A CA 1
ATOM 2413 C C . ARG A 1 296 ? 19.003 3.716 53.013 1.00 11.11 296 ARG A C 1
ATOM 2414 O O . ARG A 1 296 ? 18.642 4.611 52.209 1.00 10.30 296 ARG A O 1
ATOM 2422 N N . ASN A 1 297 ? 20.237 3.688 53.523 1.00 10.98 297 ASN A N 1
ATOM 2423 C CA . ASN A 1 297 ? 21.222 4.674 53.171 1.00 11.31 297 ASN A CA 1
ATOM 2424 C C . ASN A 1 297 ? 21.342 4.930 51.656 1.00 11.51 297 ASN A C 1
ATOM 2425 O O . ASN A 1 297 ? 21.515 4.010 50.881 1.00 11.85 297 ASN A O 1
ATOM 2430 N N . LEU A 1 298 ? 21.223 6.194 51.301 1.00 10.27 298 LEU A N 1
ATOM 2431 C CA . LEU A 1 298 ? 21.367 6.664 49.933 1.00 10.81 298 LEU A CA 1
ATOM 2432 C C . LEU A 1 298 ? 22.086 8.002 49.939 1.00 10.48 298 LEU A C 1
ATOM 2433 O O . LEU A 1 298 ? 22.025 8.741 50.937 1.00 11.09 298 LEU A O 1
ATOM 2438 N N . ARG A 1 299 ? 22.827 8.314 48.857 1.00 10.88 299 ARG A N 1
ATOM 2439 C CA . ARG A 1 299 ? 23.506 9.576 48.712 1.00 11.15 299 ARG A CA 1
ATOM 2440 C C . ARG A 1 299 ? 22.766 10.523 47.775 1.00 11.68 299 ARG A C 1
ATOM 2441 O O . ARG A 1 299 ? 22.492 10.198 46.605 1.00 13.55 299 ARG A O 1
ATOM 2449 N N . THR A 1 300 ? 22.543 11.710 48.311 1.00 12.44 300 THR A N 1
ATOM 2450 C CA . THR A 1 300 ? 21.866 12.803 47.622 1.00 12.29 300 THR A CA 1
ATOM 2451 C C . THR A 1 300 ? 22.647 14.080 47.840 1.00 12.30 300 THR A C 1
ATOM 2452 O O . THR A 1 300 ? 23.273 14.273 48.881 1.00 13.28 300 THR A O 1
ATOM 2456 N N . ILE A 1 301 ? 22.487 15.018 46.899 1.00 12.00 301 ILE A N 1
ATOM 2457 C CA . ILE A 1 301 ? 22.875 16.397 47.154 1.00 12.74 301 ILE A CA 1
ATOM 2458 C C . ILE A 1 301 ? 22.049 16.899 48.312 1.00 12.78 301 ILE A C 1
ATOM 2459 O O . ILE A 1 301 ? 20.838 16.603 48.408 1.00 12.13 301 ILE A O 1
ATOM 2464 N N . SER A 1 302 ? 22.705 17.644 49.226 1.00 13.59 302 SER A N 1
ATOM 2465 C CA . SER A 1 302 ? 22.097 18.138 50.470 1.00 14.65 302 SER A CA 1
ATOM 2466 C C . SER A 1 302 ? 21.179 19.393 50.132 1.00 15.28 302 SER A C 1
ATOM 2467 O O . SER A 1 302 ? 21.542 20.206 49.293 1.00 16.51 302 SER A O 1
ATOM 2470 N N . THR A 1 303 ? 20.043 19.446 50.805 1.00 15.62 303 THR A N 1
ATOM 2471 C CA . THR A 1 303 ? 19.125 20.628 50.729 1.00 16.17 303 THR A CA 1
ATOM 2472 C C . THR A 1 303 ? 18.620 20.852 52.110 1.00 13.95 303 THR A C 1
ATOM 2473 O O . THR A 1 303 ? 18.652 19.969 52.959 1.00 12.39 303 THR A O 1
ATOM 2477 N N . PRO A 1 304 ? 17.974 22.003 52.350 1.00 15.51 304 PRO A N 1
ATOM 2478 C CA . PRO A 1 304 ? 17.419 22.217 53.692 1.00 16.66 304 PRO A CA 1
ATOM 2479 C C . PRO A 1 304 ? 16.427 21.209 54.128 1.00 16.37 304 PRO A C 1
ATOM 2480 O O . PRO A 1 304 ? 16.527 20.708 55.239 1.00 14.17 304 PRO A O 1
ATOM 2484 N N . PHE A 1 305 ? 15.514 20.746 53.248 1.00 13.98 305 PHE A N 1
ATOM 2485 C CA . PHE A 1 305 ? 14.529 19.763 53.672 1.00 13.73 305 PHE A CA 1
ATOM 2486 C C . PHE A 1 305 ? 15.177 18.420 53.950 1.00 12.52 305 PHE A C 1
ATOM 2487 O O . PHE A 1 305 ? 14.881 17.731 54.927 1.00 13.36 305 PHE A O 1
ATOM 2495 N N . LEU A 1 306 ? 16.111 18.037 53.105 1.00 13.07 306 LEU A N 1
ATOM 2496 C CA . LEU A 1 306 ? 16.752 16.700 53.328 1.00 14.05 306 LEU A CA 1
ATOM 2497 C C . LEU A 1 306 ? 17.643 16.651 54.573 1.00 14.17 306 LEU A C 1
ATOM 2498 O O . LEU A 1 306 ? 17.693 15.631 55.256 1.00 14.23 306 LEU A O 1
ATOM 2503 N N . ARG A 1 307 ? 18.228 17.796 54.926 1.00 15.29 307 ARG A N 1
ATOM 2504 C CA . ARG A 1 307 ? 19.012 17.824 56.191 1.00 16.29 307 ARG A CA 1
ATOM 2505 C C . ARG A 1 307 ? 18.075 17.718 57.379 1.00 16.01 307 ARG A C 1
ATOM 2506 O O . ARG A 1 307 ? 18.337 17.069 58.328 1.00 16.00 307 ARG A O 1
ATOM 2514 N N . ASP A 1 308 ? 16.923 18.388 57.306 1.00 17.70 308 ASP A N 1
ATOM 2515 C CA . ASP A 1 308 ? 15.877 18.336 58.353 1.00 19.33 308 ASP A CA 1
ATOM 2516 C C . ASP A 1 308 ? 15.372 16.913 58.544 1.00 17.46 308 ASP A C 1
ATOM 2517 O O . ASP A 1 308 ? 15.288 16.397 59.627 1.00 18.66 308 ASP A O 1
ATOM 2522 N N . LEU A 1 309 ? 15.031 16.247 57.433 1.00 16.21 309 LEU A N 1
ATOM 2523 C CA . LEU A 1 309 ? 14.537 14.925 57.458 1.00 16.24 309 LEU A CA 1
ATOM 2524 C C . LEU A 1 309 ? 15.565 14.019 58.064 1.00 16.45 309 LEU A C 1
ATOM 2525 O O . LEU A 1 309 ? 15.304 13.199 58.927 1.00 18.27 309 LEU A O 1
ATOM 2530 N N . HIS A 1 310 ? 16.803 14.173 57.622 1.00 15.92 310 HIS A N 1
ATOM 2531 C CA . HIS A 1 310 ? 17.878 13.348 58.149 1.00 15.21 310 HIS A CA 1
ATOM 2532 C C . HIS A 1 310 ? 18.101 13.498 59.692 1.00 15.60 310 HIS A C 1
ATOM 2533 O O . HIS A 1 310 ? 18.171 12.525 60.446 1.00 16.33 310 HIS A O 1
ATOM 2540 N N A GLN A 1 311 ? 18.246 14.714 60.148 0.60 16.30 311 GLN A N 1
ATOM 2541 N N B GLN A 1 311 ? 18.204 14.749 60.084 0.40 14.31 311 GLN A N 1
ATOM 2542 C CA A GLN A 1 311 ? 18.615 14.918 61.567 0.60 16.65 311 GLN A CA 1
ATOM 2543 C CA B GLN A 1 311 ? 18.530 15.113 61.460 0.40 13.40 311 GLN A CA 1
ATOM 2544 C C A GLN A 1 311 ? 17.450 14.623 62.528 0.60 15.25 311 GLN A C 1
ATOM 2545 C C B GLN A 1 311 ? 17.482 14.772 62.477 0.40 13.40 311 GLN A C 1
ATOM 2546 O O A GLN A 1 311 ? 17.639 14.138 63.713 0.60 16.34 311 GLN A O 1
ATOM 2547 O O B GLN A 1 311 ? 17.819 14.519 63.657 0.40 14.65 311 GLN A O 1
ATOM 2558 N N . SER A 1 312 ? 16.219 14.793 62.039 1.00 13.28 312 SER A N 1
ATOM 2559 C CA . SER A 1 312 ? 15.032 14.517 62.816 1.00 13.97 312 SER A CA 1
ATOM 2560 C C . SER A 1 312 ? 14.699 13.012 62.993 1.00 14.28 312 SER A C 1
ATOM 2561 O O . SER A 1 312 ? 13.762 12.698 63.655 1.00 14.81 312 SER A O 1
ATOM 2564 N N . SER A 1 313 ? 15.496 12.115 62.387 1.00 13.98 313 SER A N 1
ATOM 2565 C CA . SER A 1 313 ? 15.168 10.713 62.252 1.00 13.75 313 SER A CA 1
ATOM 2566 C C . SER A 1 313 ? 16.246 9.801 62.797 1.00 16.85 313 SER A C 1
ATOM 2567 O O . SER A 1 313 ? 17.064 9.317 62.041 1.00 15.04 313 SER A O 1
ATOM 2570 N N . PRO A 1 314 ? 16.244 9.519 64.119 1.00 17.53 314 PRO A N 1
ATOM 2571 C CA . PRO A 1 314 ? 17.159 8.537 64.702 1.00 19.36 314 PRO A CA 1
ATOM 2572 C C . PRO A 1 314 ? 16.977 7.224 63.956 1.00 18.08 314 PRO A C 1
ATOM 2573 O O . PRO A 1 314 ? 15.862 6.892 63.615 1.00 15.51 314 PRO A O 1
ATOM 2577 N N . LEU A 1 315 ? 18.044 6.484 63.687 1.00 19.10 315 LEU A N 1
ATOM 2578 C CA . LEU A 1 315 ? 17.896 5.219 62.956 1.00 20.19 315 LEU A CA 1
ATOM 2579 C C . LEU A 1 315 ? 16.813 4.272 63.450 1.00 18.88 315 LEU A C 1
ATOM 2580 O O . LEU A 1 315 ? 16.041 3.689 62.680 1.00 16.79 315 LEU A O 1
ATOM 2585 N N . ALA A 1 316 ? 16.720 4.136 64.777 1.00 17.14 316 ALA A N 1
ATOM 2586 C CA . ALA A 1 316 ? 15.718 3.291 65.403 1.00 21.25 316 ALA A CA 1
ATOM 2587 C C . ALA A 1 316 ? 14.265 3.689 65.133 1.00 20.61 316 ALA A C 1
ATOM 2588 O O . ALA A 1 316 ? 13.356 2.847 65.200 1.00 20.27 316 ALA A O 1
ATOM 2590 N N . SER A 1 317 ? 14.042 4.940 64.701 1.00 16.64 317 SER A N 1
ATOM 2591 C CA . SER A 1 317 ? 12.718 5.433 64.340 1.00 16.57 317 SER A CA 1
ATOM 2592 C C . SER A 1 317 ? 12.323 5.221 62.866 1.00 14.95 317 SER A C 1
ATOM 2593 O O . SER A 1 317 ? 11.200 5.462 62.524 1.00 15.09 317 SER A O 1
ATOM 2596 N N . ILE A 1 318 ? 13.283 4.820 62.033 1.00 14.37 318 ILE A N 1
ATOM 2597 C CA . ILE A 1 318 ? 13.013 4.753 60.546 1.00 12.82 318 ILE A CA 1
ATOM 2598 C C . ILE A 1 318 ? 12.432 3.377 60.149 1.00 13.01 318 ILE A C 1
ATOM 2599 O O . ILE A 1 318 ? 13.145 2.377 60.366 1.00 15.46 318 ILE A O 1
ATOM 2604 N N . PRO A 1 319 ? 11.213 3.335 59.563 1.00 15.37 319 PRO A N 1
ATOM 2605 C CA . PRO A 1 319 ? 10.667 2.048 59.043 1.00 13.23 319 PRO A CA 1
ATOM 2606 C C . PRO A 1 319 ? 11.669 1.381 58.047 1.00 14.22 319 PRO A C 1
ATOM 2607 O O . PRO A 1 319 ? 12.515 2.037 57.445 1.00 13.73 319 PRO A O 1
ATOM 2611 N N . ASP A 1 320 ? 11.567 0.051 57.963 1.00 11.32 320 ASP A N 1
ATOM 2612 C CA . ASP A 1 320 ? 12.391 -0.698 57.043 1.00 12.96 320 ASP A CA 1
ATOM 2613 C C . ASP A 1 320 ? 12.128 -0.256 55.575 1.00 11.09 320 ASP A C 1
ATOM 2614 O O . ASP A 1 320 ? 11.018 -0.010 55.147 1.00 10.78 320 ASP A O 1
ATOM 2619 N N . TYR A 1 321 ? 13.199 -0.223 54.790 1.00 13.09 321 TYR A N 1
ATOM 2620 C CA . TYR A 1 321 ? 13.138 -0.004 53.351 1.00 11.30 321 TYR A CA 1
ATOM 2621 C C . TYR A 1 321 ? 12.209 -1.033 52.636 1.00 11.58 321 TYR A C 1
ATOM 2622 O O . TYR A 1 321 ? 12.304 -2.246 53.011 1.00 12.40 321 TYR A O 1
ATOM 2631 N N . PRO A 1 322 ? 11.372 -0.618 51.665 1.00 11.14 322 PRO A N 1
ATOM 2632 C CA . PRO A 1 322 ? 11.273 0.716 51.130 1.00 11.80 322 PRO A CA 1
ATOM 2633 C C . PRO A 1 322 ? 10.049 1.521 51.708 1.00 11.77 322 PRO A C 1
ATOM 2634 O O . PRO A 1 322 ? 9.568 2.454 51.031 1.00 12.07 322 PRO A O 1
ATOM 2638 N N . LEU A 1 323 ? 9.584 1.172 52.904 1.00 12.50 323 LEU A N 1
ATOM 2639 C CA . LEU A 1 323 ? 8.371 1.812 53.461 1.00 13.27 323 LEU A CA 1
ATOM 2640 C C . LEU A 1 323 ? 8.463 3.352 53.557 1.00 13.65 323 LEU A C 1
ATOM 2641 O O . LEU A 1 323 ? 7.548 4.040 53.088 1.00 12.90 323 LEU A O 1
ATOM 2646 N N . PRO A 1 324 ? 9.589 3.901 54.036 1.00 12.58 324 PRO A N 1
ATOM 2647 C CA . PRO A 1 324 ? 9.632 5.407 54.023 1.00 12.06 324 PRO A CA 1
ATOM 2648 C C . PRO A 1 324 ? 9.661 6.012 52.652 1.00 13.75 324 PRO A C 1
ATOM 2649 O O . PRO A 1 324 ? 9.300 7.195 52.510 1.00 13.73 324 PRO A O 1
ATOM 2653 N N . TYR A 1 325 ? 10.062 5.263 51.618 1.00 11.97 325 TYR A N 1
ATOM 2654 C CA . TYR A 1 325 ? 10.012 5.851 50.289 1.00 14.07 325 TYR A CA 1
ATOM 2655 C C . TYR A 1 325 ? 8.588 6.157 49.840 1.00 13.82 325 TYR A C 1
ATOM 2656 O O . TYR A 1 325 ? 8.356 7.008 48.982 1.00 14.42 325 TYR A O 1
ATOM 2665 N N . ASP A 1 326 ? 7.622 5.371 50.315 1.00 13.91 326 ASP A N 1
ATOM 2666 C CA . ASP A 1 326 ? 6.206 5.648 50.051 1.00 16.01 326 ASP A CA 1
ATOM 2667 C C . ASP A 1 326 ? 5.785 6.962 50.678 1.00 15.13 326 ASP A C 1
ATOM 2668 O O . ASP A 1 326 ? 5.254 7.807 49.925 1.00 16.38 326 ASP A O 1
ATOM 2673 N N . SER A 1 327 ? 6.112 7.171 51.941 1.00 13.55 327 SER A N 1
ATOM 2674 C CA . SER A 1 327 ? 5.795 8.510 52.488 1.00 15.26 327 SER A CA 1
ATOM 2675 C C . SER A 1 327 ? 6.513 9.629 51.698 1.00 13.88 327 SER A C 1
ATOM 2676 O O . SER A 1 327 ? 5.938 10.692 51.476 1.00 13.95 327 SER A O 1
ATOM 2679 N N . PHE A 1 328 ? 7.813 9.437 51.352 1.00 13.27 328 PHE A N 1
ATOM 2680 C CA . PHE A 1 328 ? 8.577 10.451 50.642 1.00 13.29 328 PHE A CA 1
ATOM 2681 C C . PHE A 1 328 ? 8.060 10.778 49.250 1.00 13.74 328 PHE A C 1
ATOM 2682 O O . PHE A 1 328 ? 7.849 11.955 48.883 1.00 14.77 328 PHE A O 1
ATOM 2690 N N . LYS A 1 329 ? 7.804 9.719 48.494 1.00 15.59 329 LYS A N 1
ATOM 2691 C CA . LYS A 1 329 ? 7.224 9.876 47.152 1.00 18.87 329 LYS A CA 1
ATOM 2692 C C . LYS A 1 329 ? 5.855 10.538 47.188 1.00 17.04 329 LYS A C 1
ATOM 2693 O O . LYS A 1 329 ? 5.632 11.449 46.378 1.00 18.15 329 LYS A O 1
ATOM 2699 N N . SER A 1 330 ? 5.020 10.195 48.141 1.00 18.23 330 SER A N 1
ATOM 2700 C CA . SER A 1 330 ? 3.695 10.772 48.237 1.00 17.48 330 SER A CA 1
ATOM 2701 C C . SER A 1 330 ? 3.810 12.289 48.591 1.00 18.18 330 SER A C 1
ATOM 2702 O O . SER A 1 330 ? 3.178 13.152 47.968 1.00 19.95 330 SER A O 1
ATOM 2705 N N . LEU A 1 331 ? 4.681 12.612 49.522 1.00 15.45 331 LEU A N 1
ATOM 2706 C CA . LEU A 1 331 ? 4.991 14.031 49.744 1.00 16.50 331 LEU A CA 1
ATOM 2707 C C . LEU A 1 331 ? 5.428 14.788 48.504 1.00 18.87 331 LEU A C 1
ATOM 2708 O O . LEU A 1 331 ? 4.868 15.862 48.179 1.00 19.73 331 LEU A O 1
ATOM 2713 N N . ALA A 1 332 ? 6.448 14.279 47.818 1.00 18.92 332 ALA A N 1
ATOM 2714 C CA . ALA A 1 332 ? 6.993 14.965 46.678 1.00 22.04 332 ALA A CA 1
ATOM 2715 C C . ALA A 1 332 ? 5.936 15.175 45.622 1.00 25.03 332 ALA A C 1
ATOM 2716 O O . ALA A 1 332 ? 5.902 16.261 44.974 1.00 23.85 332 ALA A O 1
ATOM 2718 N N A ASN A 1 333 ? 5.094 14.164 45.429 0.50 23.80 333 ASN A N 1
ATOM 2719 N N B ASN A 1 333 ? 5.083 14.183 45.450 0.50 23.95 333 ASN A N 1
ATOM 2720 C CA A ASN A 1 333 ? 3.966 14.248 44.481 0.50 26.43 333 ASN A CA 1
ATOM 2721 C CA B ASN A 1 333 ? 3.984 14.229 44.481 0.50 26.55 333 ASN A CA 1
ATOM 2722 C C A ASN A 1 333 ? 2.947 15.290 44.921 0.50 24.73 333 ASN A C 1
ATOM 2723 C C B ASN A 1 333 ? 2.811 15.165 44.900 0.50 25.09 333 ASN A C 1
ATOM 2724 O O A ASN A 1 333 ? 2.665 16.222 44.136 0.50 25.12 333 ASN A O 1
ATOM 2725 O O B ASN A 1 333 ? 2.246 15.881 44.099 0.50 27.38 333 ASN A O 1
ATOM 2734 N N . ASP A 1 334 ? 2.460 15.137 46.169 1.00 24.39 334 ASP A N 1
ATOM 2735 C CA . ASP A 1 334 ? 1.450 16.036 46.770 1.00 22.27 334 ASP A CA 1
ATOM 2736 C C . ASP A 1 334 ? 1.940 17.492 46.753 1.00 22.97 334 ASP A C 1
ATOM 2737 O O . ASP A 1 334 ? 1.152 18.424 46.453 1.00 23.18 334 ASP A O 1
ATOM 2742 N N . ALA A 1 335 ? 3.244 17.688 47.009 1.00 21.23 335 ALA A N 1
ATOM 2743 C CA . ALA A 1 335 ? 3.917 19.008 46.951 1.00 22.11 335 ALA A CA 1
ATOM 2744 C C . ALA A 1 335 ? 3.884 19.548 45.525 1.00 26.77 335 ALA A C 1
ATOM 2745 O O . ALA A 1 335 ? 3.405 20.675 45.278 1.00 26.02 335 ALA A O 1
ATOM 2747 N N . LYS A 1 336 ? 4.307 18.704 44.588 1.00 25.88 336 LYS A N 1
ATOM 2748 C CA . LYS A 1 336 ? 4.369 19.095 43.195 1.00 32.20 336 LYS A CA 1
ATOM 2749 C C . LYS A 1 336 ? 3.006 19.553 42.732 1.00 30.04 336 LYS A C 1
ATOM 2750 O O . LYS A 1 336 ? 2.865 20.653 42.184 1.00 30.65 336 LYS A O 1
ATOM 2756 N N . GLN A 1 337 ? 2.009 18.757 42.997 1.00 35.89 337 GLN A N 1
ATOM 2757 C CA . GLN A 1 337 ? 0.617 18.987 42.589 1.00 41.16 337 GLN A CA 1
ATOM 2758 C C . GLN A 1 337 ? -0.047 20.209 43.104 1.00 47.16 337 GLN A C 1
ATOM 2759 O O . GLN A 1 337 ? -0.532 21.041 42.341 1.00 54.43 337 GLN A O 1
ATOM 2765 N N . SER A 1 338 ? -0.100 20.308 44.418 1.00 47.78 338 SER A N 1
ATOM 2766 C CA . SER A 1 338 ? -0.657 21.457 45.098 1.00 48.33 338 SER A CA 1
ATOM 2767 C C . SER A 1 338 ? 0.309 22.655 45.001 1.00 47.93 338 SER A C 1
ATOM 2768 O O . SER A 1 338 ? 0.278 23.549 45.839 1.00 54.76 338 SER A O 1
ATOM 2771 N N . GLY A 1 339 ? 1.225 22.611 44.037 1.00 39.62 339 GLY A N 1
ATOM 2772 C CA . GLY A 1 339 ? 1.967 23.749 43.605 1.00 40.71 339 GLY A CA 1
ATOM 2773 C C . GLY A 1 339 ? 2.820 24.330 44.658 1.00 39.07 339 GLY A C 1
ATOM 2774 O O . GLY A 1 339 ? 2.793 25.517 44.874 1.00 33.04 339 GLY A O 1
ATOM 2775 N N A LYS A 1 340 ? 3.673 23.477 45.246 0.60 51.23 340 LYS A N 1
ATOM 2776 N N B LYS A 1 340 ? 3.396 23.454 45.486 0.40 32.80 340 LYS A N 1
ATOM 2777 C CA A LYS A 1 340 ? 4.878 23.867 46.036 0.60 52.21 340 LYS A CA 1
ATOM 2778 C CA B LYS A 1 340 ? 4.147 23.872 46.664 0.40 27.28 340 LYS A CA 1
ATOM 2779 C C A LYS A 1 340 ? 6.149 23.441 45.306 0.60 52.32 340 LYS A C 1
ATOM 2780 C C B LYS A 1 340 ? 5.583 23.922 46.206 0.40 22.13 340 LYS A C 1
ATOM 2781 O O A LYS A 1 340 ? 7.082 24.221 45.109 0.60 57.74 340 LYS A O 1
ATOM 2782 O O B LYS A 1 340 ? 6.460 24.226 46.981 0.40 20.98 340 LYS A O 1
ATOM 2793 N N A GLY A 1 341 ? 6.186 22.157 44.961 0.60 56.42 341 GLY A N 1
ATOM 2794 N N B GLY A 1 341 ? 5.830 23.628 44.934 0.40 18.37 341 GLY A N 1
ATOM 2795 C CA A GLY A 1 341 ? 7.294 21.532 44.232 0.60 42.27 341 GLY A CA 1
ATOM 2796 C CA B GLY A 1 341 ? 7.217 23.804 44.497 0.40 17.05 341 GLY A CA 1
ATOM 2797 C C A GLY A 1 341 ? 8.617 21.413 44.943 0.60 43.63 341 GLY A C 1
ATOM 2798 C C B GLY A 1 341 ? 8.089 22.631 44.916 0.40 15.52 341 GLY A C 1
ATOM 2799 O O A GLY A 1 341 ? 8.630 21.606 46.196 0.60 38.25 341 GLY A O 1
ATOM 2800 O O B GLY A 1 341 ? 7.546 21.699 45.568 0.40 13.47 341 GLY A O 1
ATOM 2801 N N A PRO A 1 342 ? 9.726 21.135 44.156 0.60 33.12 342 PRO A N 1
ATOM 2802 N N B PRO A 1 342 ? 9.435 22.712 44.583 0.40 14.61 342 PRO A N 1
ATOM 2803 C CA A PRO A 1 342 ? 11.074 20.629 44.471 0.60 31.29 342 PRO A CA 1
ATOM 2804 C CA B PRO A 1 342 ? 10.513 21.676 44.354 0.40 16.62 342 PRO A CA 1
ATOM 2805 C C A PRO A 1 342 ? 11.724 20.986 45.792 0.60 23.98 342 PRO A C 1
ATOM 2806 C C B PRO A 1 342 ? 11.357 21.158 45.591 0.40 17.94 342 PRO A C 1
ATOM 2807 O O A PRO A 1 342 ? 12.807 20.347 46.037 0.60 20.03 342 PRO A O 1
ATOM 2808 O O B PRO A 1 342 ? 12.058 20.147 45.555 0.40 17.56 342 PRO A O 1
ATOM 2815 N N . GLN A 1 343 ? 11.159 21.877 46.662 1.00 23.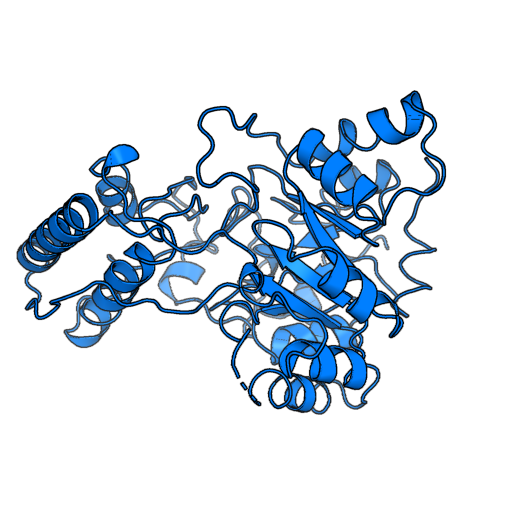31 343 GLN A N 1
ATOM 2816 C CA . GLN A 1 343 ? 11.830 21.939 47.924 1.00 20.94 343 GLN A CA 1
ATOM 2817 C C . GLN A 1 343 ? 11.815 20.622 48.700 1.00 16.45 343 GLN A C 1
ATOM 2818 O O . GLN A 1 343 ? 12.608 20.491 49.641 1.00 17.46 343 GLN A O 1
ATOM 2824 N N . TYR A 1 344 ? 10.831 19.756 48.410 1.00 15.06 344 TYR A N 1
ATOM 2825 C CA . TYR A 1 344 ? 10.658 18.467 49.087 1.00 17.25 344 TYR A CA 1
ATOM 2826 C C . TYR A 1 344 ? 11.263 17.251 48.315 1.00 18.39 344 TYR A C 1
ATOM 2827 O O . TYR A 1 344 ? 11.099 16.170 48.759 1.00 21.63 344 TYR A O 1
ATOM 2836 N N . SER A 1 345 ? 11.949 17.479 47.217 1.00 15.12 345 SER A N 1
ATOM 2837 C CA A SER A 1 345 ? 12.390 16.380 46.382 0.70 17.08 345 SER A CA 1
ATOM 2838 C CA B SER A 1 345 ? 12.402 16.367 46.371 0.30 15.70 345 SER A CA 1
ATOM 2839 C C . SER A 1 345 ? 13.780 15.885 46.764 1.00 15.11 345 SER A C 1
ATOM 2840 O O . SER A 1 345 ? 14.509 16.543 47.562 1.00 15.44 345 SER A O 1
ATOM 2845 N N . ALA A 1 346 ? 14.119 14.715 46.235 1.00 14.24 346 ALA A N 1
ATOM 2846 C CA . ALA A 1 346 ? 15.460 14.164 46.424 1.00 13.48 346 ALA A CA 1
ATOM 2847 C C . ALA A 1 346 ? 16.342 14.525 45.215 1.00 12.36 346 ALA A C 1
ATOM 2848 O O . ALA A 1 346 ? 15.837 14.825 44.109 1.00 13.43 346 ALA A O 1
ATOM 2850 N N . PHE A 1 347 ? 17.659 14.539 45.448 1.00 13.24 347 PHE A N 1
ATOM 2851 C CA . PHE A 1 347 ? 18.640 14.907 44.442 1.00 12.38 347 PHE A CA 1
ATOM 2852 C C . PHE A 1 347 ? 19.798 13.933 44.381 1.00 12.14 347 PHE A C 1
ATOM 2853 O O . PHE A 1 347 ? 20.994 14.242 44.610 1.00 12.28 347 PHE A O 1
ATOM 2861 N N . LEU A 1 348 ? 19.443 12.689 44.062 1.00 10.76 348 LEU A N 1
ATOM 2862 C CA . LEU A 1 348 ? 20.420 11.611 44.052 1.00 11.72 348 LEU A CA 1
ATOM 2863 C C . LEU A 1 348 ? 21.607 11.957 43.146 1.00 12.34 348 LEU A C 1
ATOM 2864 O O . LEU A 1 348 ? 21.425 12.381 42.000 1.00 12.76 348 LEU A O 1
ATOM 2869 N N . ALA A 1 349 ? 22.820 11.733 43.685 1.00 11.27 349 ALA A N 1
ATOM 2870 C CA . ALA A 1 349 ? 24.106 12.047 42.940 1.00 13.02 349 ALA A CA 1
ATOM 2871 C C . ALA A 1 349 ? 25.237 11.683 43.798 1.00 12.02 349 ALA A C 1
ATOM 2872 O O . ALA A 1 349 ? 25.084 11.673 45.047 1.00 10.86 349 ALA A O 1
ATOM 2874 N N . GLY A 1 350 ? 26.390 11.367 43.193 1.00 11.22 350 GLY A N 1
ATOM 2875 C CA . GLY A 1 350 ? 27.543 10.966 43.997 1.00 11.76 350 GLY A CA 1
ATOM 2876 C C . GLY A 1 350 ? 28.374 12.179 44.426 1.00 12.34 350 GLY A C 1
ATOM 2877 O O . GLY A 1 350 ? 28.113 13.320 44.017 1.00 11.00 350 GLY A O 1
ATOM 2878 N N . SER A 1 351 ? 29.383 11.942 45.238 1.00 12.16 351 SER A N 1
ATOM 2879 C CA . SER A 1 351 ? 30.094 13.036 45.818 1.00 12.58 351 SER A CA 1
ATOM 2880 C C . SER A 1 351 ? 31.022 13.767 44.840 1.00 13.46 351 SER A C 1
ATOM 2881 O O . SER A 1 351 ? 31.534 14.859 45.177 1.00 14.61 351 SER A O 1
ATOM 2884 N N . ASN A 1 352 ? 31.159 13.277 43.589 1.00 11.79 352 ASN A N 1
ATOM 2885 C CA . ASN A 1 352 ? 31.836 14.060 42.553 1.00 14.30 352 ASN A CA 1
ATOM 2886 C C . ASN A 1 352 ? 30.870 14.654 41.507 1.00 13.28 352 ASN A C 1
ATOM 2887 O O . ASN A 1 352 ? 31.274 15.031 40.402 1.00 15.04 352 ASN A O 1
ATOM 2892 N N . TYR A 1 353 ? 29.611 14.854 41.909 1.00 12.16 353 TYR A N 1
ATOM 2893 C CA . TYR A 1 353 ? 28.624 15.467 40.987 1.00 12.80 353 TYR A CA 1
ATOM 2894 C C . TYR A 1 353 ? 29.065 16.871 40.608 1.00 14.71 353 TYR A C 1
ATOM 2895 O O . TYR A 1 353 ? 28.740 17.351 39.509 1.00 13.51 353 TYR A O 1
ATOM 2904 N N . HIS A 1 354 ? 29.787 17.525 41.515 1.00 14.44 354 HIS A N 1
ATOM 2905 C CA . HIS A 1 354 ? 30.229 18.889 41.283 1.00 17.23 354 HIS A CA 1
ATOM 2906 C C . HIS A 1 354 ? 31.349 19.006 40.260 1.00 18.50 354 HIS A C 1
ATOM 2907 O O . HIS A 1 354 ? 31.706 20.145 39.923 1.00 19.20 354 HIS A O 1
ATOM 2914 N N . LYS A 1 355 ? 31.905 17.895 39.800 1.00 17.91 355 LYS A N 1
ATOM 2915 C CA . LYS A 1 355 ? 32.867 17.848 38.750 1.00 20.93 355 LYS A CA 1
ATOM 2916 C C . LYS A 1 355 ? 32.321 17.158 37.499 1.00 19.75 355 LYS A C 1
ATOM 2917 O O . LYS A 1 355 ? 33.118 16.798 36.611 1.00 19.99 355 LYS A O 1
ATOM 2923 N N . SER A 1 356 ? 31.010 16.865 37.475 1.00 16.29 356 SER A N 1
ATOM 2924 C CA . SER A 1 356 ? 30.439 15.999 36.467 1.00 16.71 356 SER A CA 1
ATOM 2925 C C . SER A 1 356 ? 29.771 16.717 35.310 1.00 17.13 356 SER A C 1
ATOM 2926 O O . SER A 1 356 ? 29.460 16.050 34.315 1.00 20.87 356 SER A O 1
ATOM 2929 N N . TRP A 1 357 ? 29.482 18.017 35.458 1.00 16.98 357 TRP A N 1
ATOM 2930 C CA . TRP A 1 357 ? 28.889 18.795 34.349 1.00 19.07 357 TRP A CA 1
ATOM 2931 C C . TRP A 1 357 ? 30.022 19.006 33.338 1.00 18.99 357 TRP A C 1
ATOM 2932 O O . TRP A 1 357 ? 31.061 19.508 33.725 1.00 19.80 357 TRP A O 1
ATOM 2943 N N . LYS A 1 358 ? 29.834 18.605 32.081 1.00 16.33 358 LYS A N 1
ATOM 2944 C CA . LY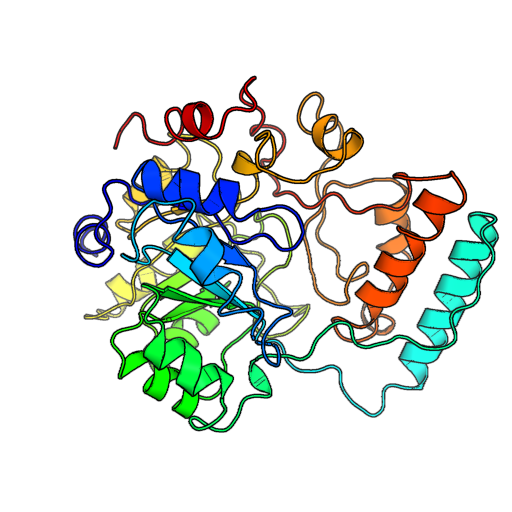S A 1 358 ? 30.815 18.731 31.029 1.00 20.12 358 LYS A CA 1
ATOM 2945 C C . LYS A 1 358 ? 30.312 19.682 29.893 1.00 17.21 358 LYS A C 1
ATOM 2946 O O . LYS A 1 358 ? 30.802 19.616 28.771 1.00 18.89 358 LYS A O 1
ATOM 2952 N N A ASP A 1 359 ? 29.322 20.494 30.222 0.50 17.64 359 ASP A N 1
ATOM 2953 N N B ASP A 1 359 ? 29.416 20.603 30.229 0.50 18.23 359 ASP A N 1
ATOM 2954 C CA A ASP A 1 359 ? 28.871 21.547 29.305 0.50 17.41 359 ASP A CA 1
ATOM 2955 C CA B ASP A 1 359 ? 28.806 21.545 29.234 0.50 17.95 359 ASP A CA 1
ATOM 2956 C C A ASP A 1 359 ? 28.213 20.988 28.057 0.50 17.58 359 ASP A C 1
ATOM 2957 C C B ASP A 1 359 ? 28.414 20.826 27.985 0.50 17.72 359 ASP A C 1
ATOM 2958 O O A ASP A 1 359 ? 28.155 21.653 26.996 0.50 13.80 359 ASP A O 1
ATOM 2959 O O B ASP A 1 359 ? 28.805 21.185 26.838 0.50 15.46 359 ASP A O 1
ATOM 2968 N N . THR A 1 360 ? 27.619 19.793 28.213 1.00 16.57 360 THR A N 1
ATOM 2969 C CA . THR A 1 360 ? 26.923 19.124 27.115 1.00 17.16 360 THR A CA 1
ATOM 2970 C C . THR A 1 360 ? 25.799 18.318 27.744 1.00 17.48 360 THR A C 1
ATOM 2971 O O . THR A 1 360 ? 25.930 17.848 28.893 1.00 16.74 360 THR A O 1
ATOM 2975 N N . ARG A 1 361 ? 24.740 18.118 26.975 1.00 15.15 361 ARG A N 1
ATOM 2976 C CA A ARG A 1 361 ? 23.643 17.211 27.386 0.70 15.14 361 ARG A CA 1
ATOM 2977 C CA B ARG A 1 361 ? 23.659 17.225 27.373 0.30 14.48 361 ARG A CA 1
ATOM 2978 C C . ARG A 1 361 ? 23.583 15.978 26.467 1.00 14.00 361 ARG A C 1
ATOM 2979 O O . ARG A 1 361 ? 22.579 15.237 26.476 1.00 15.13 361 ARG A O 1
ATOM 2994 N N . SER A 1 362 ? 24.616 15.762 25.692 1.00 11.55 362 SER A N 1
ATOM 2995 C CA . SER A 1 362 ? 24.603 14.730 24.708 1.00 13.25 362 SER A CA 1
ATOM 2996 C C . SER A 1 362 ? 25.227 13.478 25.315 1.00 12.10 362 SER A C 1
ATOM 2997 O O . SER A 1 362 ? 26.436 13.469 25.661 1.00 11.87 362 SER A O 1
ATOM 3000 N N . THR A 1 363 ? 24.485 12.376 25.323 1.00 10.96 363 THR A N 1
ATOM 3001 C CA . THR A 1 363 ? 25.087 11.055 25.773 1.00 11.52 363 THR A CA 1
ATOM 3002 C C . THR A 1 363 ? 26.347 10.694 24.984 1.00 12.55 363 THR A C 1
ATOM 3003 O O . THR A 1 363 ? 27.342 10.270 25.532 1.00 12.28 363 THR A O 1
ATOM 3007 N N . GLU A 1 364 ? 26.290 10.886 23.663 1.00 13.76 364 GLU A N 1
ATOM 3008 C CA . GLU A 1 364 ? 27.418 10.569 22.830 1.00 14.33 364 GLU A CA 1
ATOM 3009 C C . GLU A 1 364 ? 28.636 11.407 23.181 1.00 14.09 364 GLU A C 1
ATOM 3010 O O . GLU A 1 364 ? 29.759 10.859 23.172 1.00 14.79 364 GLU A O 1
ATOM 3016 N N . GLU A 1 365 ? 28.475 12.685 23.480 1.00 15.10 365 GLU A N 1
ATOM 3017 C CA . GLU A 1 365 ? 29.608 13.574 23.797 1.00 16.25 365 GLU A CA 1
ATOM 3018 C C . GLU A 1 365 ? 30.195 13.157 25.160 1.00 15.86 365 GLU A C 1
ATOM 3019 O O . GLU A 1 365 ? 31.411 13.000 25.285 1.00 14.93 365 GLU A O 1
ATOM 3025 N N . ILE A 1 366 ? 29.322 12.877 26.110 1.00 13.46 366 ILE A N 1
ATOM 3026 C CA . ILE A 1 366 ? 29.754 12.438 27.448 1.00 13.23 366 ILE A CA 1
ATOM 3027 C C . ILE A 1 366 ? 30.531 11.159 27.349 1.00 13.97 366 ILE A C 1
ATOM 3028 O O . ILE A 1 366 ? 31.637 11.035 27.908 1.00 15.78 366 ILE A O 1
ATOM 3033 N N . PHE A 1 367 ? 30.023 10.232 26.524 1.00 13.03 367 PHE A N 1
ATOM 3034 C CA . PHE A 1 367 ? 30.652 8.952 26.326 1.00 13.39 367 PHE A CA 1
ATOM 3035 C C . PHE A 1 367 ? 32.044 9.132 25.657 1.00 13.68 367 PHE A C 1
ATOM 3036 O O . PHE A 1 367 ? 33.063 8.584 26.163 1.00 14.54 367 PHE A O 1
ATOM 3044 N N . SER A 1 368 ? 32.100 9.955 24.630 1.00 15.05 368 SER A N 1
ATOM 3045 C CA A SER A 1 368 ? 33.388 10.245 23.968 0.60 16.71 368 SER A CA 1
ATOM 3046 C CA B SER A 1 368 ? 33.385 10.177 23.966 0.40 15.74 368 SER A CA 1
ATOM 3047 C C . SER A 1 368 ? 34.409 10.834 24.926 1.00 17.46 368 SER A C 1
ATOM 3048 O O . SER A 1 368 ? 35.645 10.487 24.893 1.00 19.18 368 SER A O 1
ATOM 3053 N N . ILE A 1 369 ? 33.971 11.748 25.775 1.00 17.46 369 ILE A N 1
ATOM 3054 C CA . ILE A 1 369 ? 34.865 12.350 26.755 1.00 18.69 369 ILE A CA 1
ATOM 3055 C C . ILE A 1 369 ? 35.447 11.311 27.712 1.00 19.02 369 ILE A C 1
ATOM 3056 O O . ILE A 1 369 ? 36.670 11.381 28.106 1.00 22.13 369 ILE A O 1
ATOM 3061 N N . LEU A 1 370 ? 34.622 10.356 28.143 1.00 18.37 370 LEU A N 1
ATOM 3062 C CA . LEU A 1 370 ? 35.081 9.296 29.055 1.00 18.01 370 LEU A CA 1
ATOM 3063 C C . LEU A 1 370 ? 36.070 8.321 28.467 1.00 19.15 370 LEU A C 1
ATOM 3064 O O . LEU A 1 370 ? 36.960 7.841 29.144 1.00 20.92 370 LEU A O 1
ATOM 3069 N N . VAL A 1 371 ? 35.894 7.977 27.228 1.00 18.78 371 VAL A N 1
ATOM 3070 C CA . VAL A 1 371 ? 36.607 6.850 26.626 1.00 21.76 371 VAL A CA 1
ATOM 3071 C C . VAL A 1 371 ? 37.811 7.262 25.755 1.00 25.45 371 VAL A C 1
ATOM 3072 O O . VAL A 1 371 ? 38.407 6.392 25.099 1.00 27.04 371 VAL A O 1
ATOM 3076 N N . GLN A 1 372 ? 38.066 8.541 25.660 1.00 26.96 372 GLN A N 1
ATOM 3077 C CA . GLN A 1 372 ? 39.179 9.069 24.821 1.00 37.82 372 GLN A CA 1
ATOM 3078 C C . GLN A 1 372 ? 40.448 8.239 24.740 1.00 41.52 372 GLN A C 1
ATOM 3079 O O . GLN A 1 372 ? 40.981 8.067 23.642 1.00 44.81 372 GLN A O 1
ATOM 3085 N N . ASP A 1 373 ? 40.922 7.769 25.907 1.00 43.63 373 ASP A N 1
ATOM 3086 C CA . ASP A 1 373 ? 42.137 6.931 26.008 1.00 45.70 373 ASP A CA 1
ATOM 3087 C C . ASP A 1 373 ? 41.953 5.392 25.946 1.00 44.57 373 ASP A C 1
ATOM 3088 O O . ASP A 1 373 ? 42.893 4.623 26.148 1.00 42.36 373 ASP A O 1
ATOM 3093 N N . LEU A 1 374 ? 40.777 4.928 25.569 1.00 39.14 374 LEU A N 1
ATOM 3094 C CA . LEU A 1 374 ? 40.502 3.500 25.518 1.00 38.88 374 LEU A CA 1
ATOM 3095 C C . LEU A 1 374 ? 40.251 3.094 24.063 1.00 35.68 374 LEU A C 1
ATOM 3096 O O . LEU A 1 374 ? 39.781 1.983 23.834 1.00 39.60 374 LEU A O 1
#

B-factor: mean 19.01, std 9.14, range [6.1, 67.72]

Foldseek 3Di:
DAFCAVVLCVLLVFDAQEEADADVQWFALLLQLVCVLLGYGREHECAQDLPHVVLVVSLVVSCVNNVHLSQSYEYEYEAADFFDPPCVPLFVVVLVVLCVVCVVLVFDDDDDGQDASGDHNLVVQDCPPVSNVVLLVSQHQEYEYFQDDHDLVSVVSSCVSVHAYEYEEAADVRQVVCVVSPHQEYEHEALQAWWFHRYNPFPPPPRPRHGQQRRLVVNLCCCVVVVPPRGHQYETEHLQAFQVSQVSSSVSSGHHYYYHLLLNLAPNIDDDPVLNVCLVPPDFFWDWACQQANGTGIFTDAVQVVVSRVVADNVSHGHGRRNNSSLVVVQVSCVVVVSDDRSDTNIHGRNSNVNDPPDNHSSVSVCRRRVPD